Protein AF-A0A961F855-F1 (afdb_monomer_lite)

Radius of gyration: 24.75 Å; chains: 1; bounding box: 67×102×62 Å

Structure (mmCIF, N/CA/C/O backbone):
data_AF-A0A961F855-F1
#
_entry.id   AF-A0A961F855-F1
#
loop_
_atom_site.group_PDB
_atom_site.id
_atom_site.type_symbol
_atom_site.label_atom_id
_atom_site.label_alt_id
_atom_site.label_comp_id
_atom_site.label_asym_id
_atom_site.label_entity_id
_atom_site.label_seq_id
_atom_site.pdbx_PDB_ins_code
_atom_site.Cartn_x
_atom_site.Cartn_y
_atom_site.Cartn_z
_atom_site.occupancy
_atom_site.B_iso_or_equiv
_atom_site.auth_seq_id
_atom_site.auth_comp_id
_atom_site.auth_asym_id
_atom_site.auth_atom_id
_atom_site.pdbx_PDB_model_num
ATOM 1 N N . MET A 1 1 ? 16.555 -65.781 -3.766 1.00 41.75 1 MET A N 1
ATOM 2 C CA . MET A 1 1 ? 15.111 -66.090 -3.822 1.00 41.75 1 MET A CA 1
ATOM 3 C C . MET A 1 1 ? 14.527 -65.857 -2.442 1.00 41.75 1 MET A C 1
ATOM 5 O O . MET A 1 1 ? 14.815 -66.668 -1.583 1.00 41.75 1 MET A O 1
ATOM 9 N N . ILE A 1 2 ? 13.813 -64.745 -2.226 1.00 28.72 2 ILE A N 1
ATOM 10 C CA . ILE A 1 2 ? 12.750 -64.532 -1.221 1.00 28.72 2 ILE A CA 1
ATOM 11 C C . ILE A 1 2 ? 12.181 -63.111 -1.434 1.00 28.72 2 ILE A C 1
ATOM 13 O O . ILE A 1 2 ? 12.909 -62.172 -1.735 1.00 28.72 2 ILE A O 1
ATOM 17 N N . ARG A 1 3 ? 10.850 -63.061 -1.343 1.00 29.19 3 ARG A N 1
ATOM 18 C CA . ARG A 1 3 ? 9.842 -61.993 -1.463 1.00 29.19 3 ARG A CA 1
ATOM 19 C C . ARG A 1 3 ? 10.233 -60.581 -0.985 1.00 29.19 3 ARG A C 1
ATOM 21 O O . ARG A 1 3 ? 10.735 -60.443 0.121 1.00 29.19 3 ARG A O 1
ATOM 28 N N . CYS A 1 4 ? 9.776 -59.559 -1.719 1.00 26.30 4 CYS A N 1
ATOM 29 C CA . CYS A 1 4 ? 9.350 -58.274 -1.146 1.00 26.30 4 CYS A CA 1
ATOM 30 C C . CYS A 1 4 ? 7.989 -57.861 -1.727 1.00 26.30 4 CYS A C 1
ATOM 32 O O . CYS A 1 4 ? 7.725 -58.037 -2.915 1.00 26.30 4 CYS A O 1
ATOM 34 N N . ALA A 1 5 ? 7.115 -57.417 -0.827 1.00 28.09 5 ALA A N 1
ATOM 35 C CA . ALA A 1 5 ? 5.674 -57.296 -0.974 1.00 28.09 5 ALA A CA 1
ATOM 36 C C . ALA A 1 5 ? 5.237 -56.011 -1.692 1.00 28.09 5 ALA A C 1
ATOM 38 O O . ALA A 1 5 ? 5.765 -54.932 -1.439 1.00 28.09 5 ALA A O 1
ATOM 39 N N . LEU A 1 6 ? 4.212 -56.151 -2.534 1.00 27.66 6 LEU A N 1
ATOM 40 C CA . LEU A 1 6 ? 3.411 -55.069 -3.094 1.00 27.66 6 LEU A CA 1
ATOM 41 C C . LEU A 1 6 ? 2.274 -54.781 -2.096 1.00 27.66 6 LEU A C 1
ATOM 43 O O . LEU A 1 6 ? 1.427 -55.648 -1.880 1.00 27.66 6 LEU A O 1
ATOM 47 N N . PHE A 1 7 ? 2.251 -53.603 -1.473 1.00 26.33 7 PHE A N 1
ATOM 48 C CA . PHE A 1 7 ? 1.076 -53.130 -0.735 1.00 26.33 7 PHE A CA 1
ATOM 49 C C . PHE A 1 7 ? 0.255 -52.231 -1.661 1.00 26.33 7 PHE A C 1
ATOM 51 O O . PHE A 1 7 ? 0.581 -51.066 -1.869 1.00 26.33 7 PHE A O 1
ATOM 58 N N . ALA A 1 8 ? -0.801 -52.801 -2.238 1.00 25.70 8 ALA A N 1
ATOM 59 C CA . ALA A 1 8 ? -1.877 -52.048 -2.863 1.00 25.70 8 ALA A CA 1
ATOM 60 C C . ALA A 1 8 ? -2.864 -51.634 -1.764 1.00 25.70 8 ALA A C 1
ATOM 62 O O . ALA A 1 8 ? -3.533 -52.483 -1.177 1.00 25.70 8 ALA A O 1
ATOM 63 N N . VAL A 1 9 ? -2.942 -50.338 -1.471 1.00 27.03 9 VAL A N 1
ATOM 64 C CA . VAL A 1 9 ? -4.035 -49.778 -0.671 1.00 27.03 9 VAL A CA 1
ATOM 65 C C . VAL A 1 9 ? -5.150 -49.402 -1.643 1.00 27.03 9 VAL A C 1
ATOM 67 O O . VAL A 1 9 ? -5.006 -48.476 -2.438 1.00 27.03 9 VAL A O 1
ATOM 70 N N . LEU A 1 10 ? -6.247 -50.162 -1.600 1.00 24.92 10 LEU A N 1
ATOM 71 C CA . LEU A 1 10 ? -7.518 -49.785 -2.211 1.00 24.92 10 LEU A CA 1
ATOM 72 C C . LEU A 1 10 ? -8.045 -48.525 -1.508 1.00 24.92 10 LEU A C 1
ATOM 74 O O . LEU A 1 10 ? -8.441 -48.587 -0.346 1.00 24.92 10 LEU A O 1
ATOM 78 N N . LEU A 1 11 ? -8.096 -47.404 -2.223 1.00 26.31 11 LEU A N 1
ATOM 79 C CA . LEU A 1 11 ? -8.935 -46.264 -1.862 1.00 26.31 11 LEU A CA 1
ATOM 80 C C . LEU A 1 11 ? -10.302 -46.468 -2.517 1.00 26.31 11 LEU A C 1
ATOM 82 O O . LEU A 1 11 ? -10.467 -46.312 -3.724 1.00 26.31 11 LEU A O 1
ATOM 86 N N . THR A 1 12 ? -11.277 -46.877 -1.711 1.00 26.92 12 THR A N 1
ATOM 87 C CA . THR A 1 12 ? -12.684 -46.945 -2.102 1.00 26.92 12 THR A CA 1
ATOM 88 C C . THR A 1 12 ? -13.231 -45.535 -2.303 1.00 26.92 12 THR A C 1
ATOM 90 O O . THR A 1 12 ? -13.269 -44.732 -1.372 1.00 26.92 12 THR A O 1
ATOM 93 N N . THR A 1 13 ? -13.676 -45.253 -3.522 1.00 28.66 13 THR A N 1
ATOM 94 C CA . THR A 1 13 ? -14.420 -44.057 -3.914 1.00 28.66 13 THR A CA 1
ATOM 95 C C . THR A 1 13 ? -15.820 -44.073 -3.299 1.00 28.66 13 THR A C 1
ATOM 97 O O . THR A 1 13 ? -16.656 -44.876 -3.709 1.00 28.66 13 THR A O 1
ATOM 100 N N . ASN A 1 14 ? -16.101 -43.155 -2.376 1.00 25.20 14 ASN A N 1
ATOM 101 C CA . ASN A 1 14 ? -17.466 -42.713 -2.100 1.00 25.20 14 ASN A CA 1
ATOM 102 C C . ASN A 1 14 ? -17.650 -41.340 -2.748 1.00 25.20 14 ASN A C 1
ATOM 104 O O . ASN A 1 14 ? -17.287 -40.313 -2.180 1.00 25.20 14 ASN A O 1
ATOM 108 N N . ALA A 1 15 ? -18.191 -41.344 -3.965 1.00 27.88 15 ALA A N 1
ATOM 109 C CA . ALA A 1 15 ? -18.705 -40.148 -4.612 1.00 27.88 15 ALA A CA 1
ATOM 110 C C . ALA A 1 15 ? -20.048 -39.791 -3.960 1.00 27.88 15 ALA A C 1
ATOM 112 O O . ALA A 1 15 ? -21.102 -40.272 -4.370 1.00 27.88 15 ALA A O 1
ATOM 113 N N . ALA A 1 16 ? -20.002 -38.971 -2.913 1.00 26.39 16 ALA A N 1
ATOM 114 C CA . ALA A 1 16 ? -21.149 -38.175 -2.514 1.00 26.39 16 ALA A CA 1
ATOM 115 C C . ALA A 1 16 ? -21.120 -36.894 -3.355 1.00 26.39 16 ALA A C 1
ATOM 117 O O . ALA A 1 16 ? -20.152 -36.136 -3.302 1.00 26.39 16 ALA A O 1
ATOM 118 N N . PHE A 1 17 ? -22.168 -36.673 -4.147 1.00 30.47 17 PHE A N 1
ATOM 119 C CA . PHE A 1 17 ? -22.459 -35.381 -4.760 1.00 30.47 17 PHE A CA 1
ATOM 120 C C . PHE A 1 17 ? -22.733 -34.367 -3.641 1.00 30.47 17 PHE A C 1
ATOM 122 O O . PHE A 1 17 ? -23.870 -34.185 -3.215 1.00 30.47 17 PHE A O 1
ATOM 129 N N . GLY A 1 18 ? -21.675 -33.748 -3.128 1.00 24.41 18 GLY A N 1
ATOM 130 C CA . GLY A 1 18 ? -21.753 -32.510 -2.372 1.00 24.41 18 GLY A CA 1
ATOM 131 C C . GLY A 1 18 ? -21.565 -31.363 -3.350 1.00 24.41 18 GLY A C 1
ATOM 132 O O . GLY A 1 18 ? -20.562 -31.325 -4.060 1.00 24.41 18 GLY A O 1
ATOM 133 N N . GLN A 1 19 ? -22.527 -30.444 -3.406 1.00 23.92 19 GLN A N 1
ATOM 134 C CA . GLN A 1 19 ? -22.258 -29.101 -3.907 1.00 23.92 19 GLN A CA 1
ATOM 135 C C . GLN A 1 19 ? -21.006 -28.603 -3.186 1.00 23.92 19 GLN A C 1
ATOM 137 O O . GLN A 1 19 ? -20.976 -28.588 -1.955 1.00 23.92 19 GLN A O 1
ATOM 142 N N . THR A 1 20 ? -19.960 -28.264 -3.934 1.00 22.92 20 THR A N 1
ATOM 143 C CA . THR A 1 20 ? -18.805 -27.565 -3.382 1.00 22.92 20 THR A CA 1
ATOM 144 C C . THR A 1 20 ? -19.359 -26.322 -2.682 1.00 22.92 20 THR A C 1
ATOM 146 O O . THR A 1 20 ? -20.044 -25.543 -3.352 1.00 22.92 20 THR A O 1
ATOM 149 N N . PRO A 1 21 ? -19.170 -26.148 -1.360 1.00 25.38 21 PRO A N 1
ATOM 150 C CA . PRO A 1 21 ? -19.587 -24.913 -0.722 1.00 25.38 21 PRO A CA 1
ATOM 151 C C . PRO A 1 21 ? -18.903 -23.766 -1.461 1.00 25.38 21 PRO A C 1
ATOM 153 O O . PRO A 1 21 ? -17.718 -23.872 -1.794 1.00 25.38 21 PRO A O 1
ATOM 156 N N . ALA A 1 22 ? -19.654 -22.705 -1.762 1.00 27.42 22 ALA A N 1
ATOM 157 C CA . ALA A 1 22 ? -19.052 -21.473 -2.248 1.00 27.42 22 ALA A CA 1
ATOM 158 C C . ALA A 1 22 ? -17.901 -21.105 -1.292 1.00 27.42 22 ALA A C 1
ATOM 160 O O . ALA A 1 22 ? -18.071 -21.267 -0.076 1.00 27.42 22 ALA A O 1
ATOM 161 N N . PRO A 1 23 ? -16.728 -20.692 -1.804 1.00 38.50 23 PRO A N 1
ATOM 162 C CA . PRO A 1 23 ? -15.640 -20.272 -0.935 1.00 38.50 23 PRO A CA 1
ATOM 163 C C . PRO A 1 23 ? -16.178 -19.213 0.030 1.00 38.50 23 PRO A C 1
ATOM 165 O O . PRO A 1 23 ? -16.888 -18.295 -0.383 1.00 38.50 23 PRO A O 1
ATOM 168 N N . ALA A 1 24 ? -15.917 -19.389 1.327 1.00 48.78 24 ALA A N 1
ATOM 169 C CA . ALA A 1 24 ? -16.345 -18.424 2.328 1.00 48.78 24 ALA A CA 1
ATOM 170 C C . ALA A 1 24 ? -15.768 -17.052 1.954 1.00 48.78 24 ALA A C 1
ATOM 172 O O . ALA A 1 24 ? -14.560 -16.939 1.731 1.00 48.78 24 ALA A O 1
ATOM 173 N N . ALA A 1 25 ? -16.628 -16.035 1.857 1.00 59.62 25 ALA A N 1
ATOM 174 C CA . ALA A 1 25 ? -16.197 -14.673 1.577 1.00 59.62 25 ALA A CA 1
ATOM 175 C C . ALA A 1 25 ? -15.115 -14.260 2.588 1.00 59.62 25 ALA A C 1
ATOM 177 O O . ALA A 1 25 ? -15.239 -14.513 3.788 1.00 59.62 25 ALA A O 1
ATOM 178 N N . SER A 1 26 ? -14.043 -13.641 2.099 1.00 81.69 26 SER A N 1
ATOM 179 C CA . SER A 1 26 ? -12.963 -13.104 2.924 1.00 81.69 26 SER A CA 1
ATOM 180 C C . SER A 1 26 ? -12.736 -11.634 2.587 1.00 81.69 26 SER A C 1
ATOM 182 O O . SER A 1 26 ? -13.127 -11.166 1.522 1.00 81.69 26 SER A O 1
ATOM 184 N N . LEU A 1 27 ? -12.051 -10.907 3.470 1.00 88.81 27 LEU A N 1
ATOM 185 C CA . LEU A 1 27 ? -11.710 -9.491 3.271 1.00 88.81 27 LEU A CA 1
ATOM 186 C C . LEU A 1 27 ? -10.899 -9.217 1.992 1.00 88.81 27 LEU A C 1
ATOM 188 O O . LEU A 1 27 ? -10.848 -8.081 1.524 1.00 88.81 27 LEU A O 1
ATOM 192 N N . LEU A 1 28 ? -10.216 -10.240 1.469 1.00 91.56 28 LEU A N 1
ATOM 193 C CA . LEU A 1 28 ? -9.307 -10.139 0.327 1.00 91.56 28 LEU A CA 1
ATOM 194 C C . LEU A 1 28 ? -9.794 -10.903 -0.909 1.00 91.56 28 LEU A C 1
ATOM 196 O O . LEU A 1 28 ? -9.206 -10.742 -1.978 1.00 91.56 28 LEU A O 1
ATOM 200 N N . SER A 1 29 ? -10.843 -11.717 -0.781 1.00 87.31 29 SER A N 1
ATOM 201 C CA . SER A 1 29 ? -11.460 -12.404 -1.919 1.00 87.31 29 SER A CA 1
ATOM 202 C C . SER A 1 29 ? -12.188 -11.375 -2.775 1.00 87.31 29 SER A C 1
ATOM 204 O O . SER A 1 29 ? -12.927 -10.569 -2.229 1.00 87.31 29 SER A O 1
ATOM 206 N N . ASP A 1 30 ? -11.944 -11.368 -4.085 1.00 88.69 30 ASP A N 1
ATOM 207 C CA . ASP A 1 30 ? -12.568 -10.442 -5.047 1.00 88.69 30 ASP A CA 1
ATOM 208 C C . ASP A 1 30 ? -12.388 -8.935 -4.750 1.00 88.69 30 ASP A C 1
ATOM 210 O O . ASP A 1 30 ? -13.028 -8.090 -5.370 1.00 88.69 30 ASP A O 1
ATOM 214 N N . LEU A 1 31 ? -11.447 -8.570 -3.866 1.00 94.94 31 LEU A N 1
ATOM 215 C CA . LEU A 1 31 ? -11.139 -7.170 -3.548 1.00 94.94 31 LEU A CA 1
ATOM 216 C C . LEU A 1 31 ? -10.593 -6.401 -4.764 1.00 94.94 31 LEU A C 1
ATOM 218 O O . LEU A 1 31 ? -10.772 -5.189 -4.877 1.00 94.94 31 LEU A O 1
ATOM 222 N N . PHE A 1 32 ? -9.873 -7.088 -5.651 1.00 95.62 32 PHE A N 1
ATOM 223 C CA . PHE A 1 32 ? -9.260 -6.489 -6.832 1.00 95.62 32 PHE A CA 1
ATOM 224 C C . PHE A 1 32 ? -10.095 -6.809 -8.078 1.00 95.62 32 PHE A C 1
ATOM 226 O O . PHE A 1 32 ? -10.488 -7.965 -8.252 1.00 95.62 32 PHE A O 1
ATOM 233 N N . PRO A 1 33 ? -10.309 -5.840 -8.992 1.00 93.69 33 PRO A N 1
ATOM 234 C CA . PRO A 1 33 ? -10.989 -6.096 -10.257 1.00 93.69 33 PRO A CA 1
ATOM 235 C C . PRO A 1 33 ? -10.331 -7.242 -11.024 1.00 93.69 33 PRO A C 1
ATOM 237 O O . PRO A 1 33 ? -9.106 -7.372 -11.003 1.00 93.69 33 PRO A O 1
ATOM 240 N N . ALA A 1 34 ? -11.102 -8.037 -11.764 1.00 92.69 34 ALA A N 1
ATOM 241 C CA . ALA A 1 34 ? -10.533 -9.088 -12.604 1.00 92.69 34 ALA A CA 1
ATOM 242 C C . ALA A 1 34 ? -9.504 -8.507 -13.596 1.00 92.69 34 ALA A C 1
ATOM 244 O O . ALA A 1 34 ? -9.749 -7.493 -14.245 1.00 92.69 34 ALA A O 1
ATOM 245 N N . SER A 1 35 ? -8.342 -9.154 -13.712 1.00 92.38 35 SER A N 1
ATOM 246 C CA . SER A 1 35 ? -7.233 -8.635 -14.524 1.00 92.38 35 SER A CA 1
ATOM 247 C C . SER A 1 35 ? -7.492 -8.648 -16.029 1.00 92.38 35 SER A C 1
ATOM 249 O O . SER A 1 35 ? -7.147 -7.706 -16.736 1.00 92.38 35 SER A O 1
ATOM 251 N N . GLY A 1 36 ? -8.060 -9.740 -16.541 1.00 93.06 36 GLY A N 1
ATOM 252 C CA . GLY A 1 36 ? -8.145 -9.982 -17.981 1.00 93.06 36 GLY A CA 1
ATOM 253 C C . GLY A 1 36 ? -6.795 -10.226 -18.677 1.00 93.06 36 GLY A C 1
ATOM 254 O O . GLY A 1 36 ? -6.815 -10.678 -19.821 1.00 93.06 36 GLY A O 1
ATOM 255 N N . ALA A 1 37 ? -5.647 -9.991 -18.021 1.00 95.44 37 ALA A N 1
ATOM 256 C CA . ALA A 1 37 ? -4.333 -10.279 -18.587 1.00 95.44 37 ALA A CA 1
ATOM 257 C C . ALA A 1 37 ? -4.188 -11.777 -18.907 1.00 95.44 37 ALA A C 1
ATOM 259 O O . ALA A 1 37 ? -4.653 -12.628 -18.133 1.00 95.44 37 ALA A O 1
ATOM 260 N N . PRO A 1 38 ? -3.553 -12.128 -20.040 1.00 93.88 38 PRO A N 1
ATOM 261 C CA . PRO A 1 38 ? -3.366 -13.519 -20.412 1.00 93.88 38 PRO A CA 1
ATOM 262 C C . PRO A 1 38 ? -2.452 -14.222 -19.407 1.00 93.88 38 PRO A C 1
ATOM 264 O O . PRO A 1 38 ? -1.460 -13.662 -18.938 1.00 93.88 38 PRO A O 1
ATOM 267 N N . SER A 1 39 ? -2.752 -15.488 -19.123 1.00 92.56 39 SER A N 1
ATOM 268 C CA . SER A 1 39 ? -1.748 -16.357 -18.518 1.00 92.56 39 SER A CA 1
ATOM 269 C C . SER A 1 39 ? -0.650 -16.639 -19.544 1.00 92.56 39 SER A C 1
ATOM 271 O O . SER A 1 39 ? -0.931 -16.918 -20.710 1.00 92.56 39 SER A O 1
ATOM 273 N N . LEU A 1 40 ? 0.596 -16.585 -19.091 1.00 92.06 40 LEU A N 1
ATOM 274 C CA . LEU A 1 40 ? 1.805 -16.908 -19.847 1.00 92.06 40 LEU A CA 1
ATOM 275 C C . LEU A 1 40 ? 2.391 -18.266 -19.421 1.00 92.06 40 LEU A C 1
ATOM 277 O O . LEU A 1 40 ? 3.498 -18.628 -19.826 1.00 92.06 40 LEU A O 1
ATOM 281 N N . LEU A 1 41 ? 1.637 -19.039 -18.629 1.00 88.88 41 LEU A N 1
ATOM 282 C CA . LEU A 1 41 ? 1.959 -20.411 -18.248 1.00 88.88 41 LEU A CA 1
ATOM 283 C C . LEU A 1 41 ? 1.888 -21.303 -19.488 1.00 88.88 41 LEU A C 1
ATOM 285 O O . LEU A 1 41 ? 0.828 -21.759 -19.910 1.00 88.88 41 LEU A O 1
ATOM 289 N N . THR A 1 42 ? 3.046 -21.539 -20.091 1.00 85.12 42 THR A N 1
ATOM 290 C CA . THR A 1 42 ? 3.198 -22.412 -21.267 1.00 85.12 42 THR A CA 1
ATOM 291 C C . THR A 1 42 ? 3.863 -23.742 -20.916 1.00 85.12 42 THR A C 1
ATOM 293 O O . THR A 1 42 ? 3.934 -24.641 -21.757 1.00 85.12 42 THR A O 1
ATOM 296 N N . LYS A 1 43 ? 4.355 -23.870 -19.679 1.00 88.94 43 LYS A N 1
ATOM 297 C CA . LYS A 1 43 ? 5.117 -25.003 -19.151 1.00 88.94 43 LYS A CA 1
ATOM 298 C C . LYS A 1 43 ? 4.560 -25.437 -17.801 1.00 88.94 43 LYS A C 1
ATOM 300 O O . LYS A 1 43 ? 3.798 -24.712 -17.169 1.00 88.94 43 LYS A O 1
ATOM 305 N N . ALA A 1 44 ? 4.915 -26.649 -17.379 1.00 91.06 44 ALA A N 1
ATOM 306 C CA . ALA A 1 44 ? 4.530 -27.141 -16.065 1.00 91.06 44 ALA A CA 1
ATOM 307 C C . ALA A 1 44 ? 5.255 -26.347 -14.967 1.00 91.06 44 ALA A C 1
ATOM 309 O O . ALA A 1 44 ? 6.485 -26.220 -14.988 1.00 91.06 44 ALA A O 1
ATOM 310 N N . SER A 1 45 ? 4.492 -25.838 -14.002 1.00 94.38 45 SER A N 1
ATOM 311 C CA . SER A 1 45 ? 5.024 -25.101 -12.860 1.00 94.38 45 SER A CA 1
ATOM 312 C C . SER A 1 45 ? 4.060 -25.048 -11.684 1.00 94.38 45 SER A C 1
ATOM 314 O O . SER A 1 45 ? 2.839 -25.167 -11.824 1.00 94.38 45 SER A O 1
ATOM 316 N N . GLU A 1 46 ? 4.620 -24.790 -10.510 1.00 94.62 46 GLU A N 1
ATOM 317 C CA . GLU A 1 46 ? 3.888 -24.660 -9.255 1.00 94.62 46 GLU A CA 1
ATOM 318 C C . GLU A 1 46 ? 4.081 -23.261 -8.674 1.00 94.62 46 GLU A C 1
ATOM 320 O O . GLU A 1 46 ? 5.194 -22.736 -8.657 1.00 94.62 46 GLU A O 1
ATOM 325 N N . PHE A 1 47 ? 2.990 -22.674 -8.184 1.00 96.56 47 PHE A N 1
ATOM 326 C CA . PHE A 1 47 ? 3.035 -21.488 -7.342 1.00 96.56 47 PHE A CA 1
ATOM 327 C C . PHE A 1 47 ? 2.917 -21.945 -5.891 1.00 96.56 47 PHE A C 1
ATOM 329 O O . PHE A 1 47 ? 1.950 -22.610 -5.529 1.00 96.56 47 PHE A O 1
ATOM 336 N N . VAL A 1 48 ? 3.926 -21.632 -5.085 1.00 96.31 48 VAL A N 1
ATOM 337 C CA . VAL A 1 48 ? 4.052 -22.100 -3.705 1.00 96.31 48 VAL A CA 1
ATOM 338 C C . VAL A 1 48 ? 4.126 -20.904 -2.771 1.00 96.31 48 VAL A C 1
ATOM 340 O O . VAL A 1 48 ? 5.007 -20.052 -2.912 1.00 96.31 48 VAL A O 1
ATOM 343 N N . VAL A 1 49 ? 3.248 -20.887 -1.772 1.00 97.06 49 VAL A N 1
ATOM 344 C CA . VAL A 1 49 ? 3.281 -19.939 -0.657 1.00 97.06 49 VAL A CA 1
ATOM 345 C C . VAL A 1 49 ? 3.803 -20.651 0.593 1.00 97.06 49 VAL A C 1
ATOM 347 O O . VAL A 1 49 ? 3.389 -21.760 0.922 1.00 97.06 49 VAL A O 1
ATOM 350 N N . SER A 1 50 ? 4.744 -20.033 1.309 1.00 95.56 50 SER A N 1
ATOM 351 C CA . SER A 1 50 ? 5.269 -20.572 2.570 1.00 95.56 50 SER A CA 1
ATOM 352 C C . SER A 1 50 ? 5.434 -19.482 3.619 1.00 95.56 50 SER A C 1
ATOM 354 O O . SER A 1 50 ? 6.243 -18.573 3.462 1.00 95.56 50 SER A O 1
ATOM 356 N N . THR A 1 51 ? 4.753 -19.639 4.752 1.00 94.81 51 THR A N 1
ATOM 357 C CA . THR A 1 51 ? 4.847 -18.763 5.937 1.00 94.81 51 THR A CA 1
ATOM 358 C C . THR A 1 51 ? 5.866 -19.254 6.970 1.00 94.81 51 THR A C 1
ATOM 360 O O . THR A 1 51 ? 5.998 -18.692 8.056 1.00 94.81 51 THR A O 1
ATOM 363 N N . GLN A 1 52 ? 6.615 -20.313 6.653 1.00 93.31 52 GLN A N 1
ATOM 364 C CA . GLN A 1 52 ? 7.694 -20.817 7.500 1.00 93.31 52 GLN A CA 1
ATOM 365 C C . GLN A 1 52 ? 9.018 -20.162 7.117 1.00 93.31 52 GLN A C 1
ATOM 367 O O . GLN A 1 52 ? 9.481 -20.337 5.990 1.00 93.31 52 GLN A O 1
ATOM 372 N N . PHE A 1 53 ? 9.646 -19.459 8.063 1.00 90.81 53 PHE A N 1
ATOM 373 C CA . PHE A 1 53 ? 10.961 -18.853 7.857 1.00 90.81 53 PHE A CA 1
ATOM 374 C C . PHE A 1 53 ? 12.044 -19.925 7.688 1.00 90.81 53 PHE A C 1
ATOM 376 O O . PHE A 1 53 ? 12.139 -20.850 8.498 1.00 90.81 53 PHE A O 1
ATOM 383 N N . ARG A 1 54 ? 12.894 -19.785 6.664 1.00 83.56 54 ARG A N 1
ATOM 384 C CA . ARG A 1 54 ? 13.968 -20.740 6.357 1.00 83.56 54 ARG A CA 1
ATOM 385 C C . ARG A 1 54 ? 15.333 -20.050 6.455 1.00 83.56 54 ARG A C 1
ATOM 387 O O . ARG A 1 54 ? 15.806 -19.491 5.464 1.00 83.56 54 ARG A O 1
ATOM 394 N N . PRO A 1 55 ? 15.992 -20.076 7.629 1.00 69.06 55 PRO A N 1
ATOM 395 C CA . PRO A 1 55 ? 17.310 -19.472 7.779 1.00 69.06 55 PRO A CA 1
ATOM 396 C C . PRO A 1 55 ? 18.335 -20.164 6.870 1.00 69.06 55 PRO A C 1
ATOM 398 O O . PRO A 1 55 ? 18.396 -21.390 6.805 1.00 69.06 55 PRO A O 1
ATOM 401 N N . GLY A 1 56 ? 19.180 -19.381 6.195 1.00 54.38 56 GLY A N 1
ATOM 402 C CA . GLY A 1 56 ? 20.330 -19.911 5.454 1.00 54.38 56 GLY A CA 1
ATOM 403 C C . GLY A 1 56 ? 20.053 -20.396 4.025 1.00 54.38 56 GLY A C 1
ATOM 404 O O . GLY A 1 56 ? 20.911 -21.074 3.457 1.00 54.38 56 GLY A O 1
ATOM 405 N N . ALA A 1 57 ? 18.919 -20.035 3.410 1.00 54.91 57 ALA A N 1
ATOM 406 C CA . ALA A 1 57 ? 18.737 -20.144 1.959 1.00 54.91 57 ALA A CA 1
ATOM 407 C C . ALA A 1 57 ? 19.721 -19.180 1.252 1.00 54.91 57 ALA A C 1
ATOM 409 O O . ALA A 1 57 ? 19.506 -17.974 1.169 1.00 54.91 57 ALA A O 1
ATOM 410 N N . ARG A 1 58 ? 20.881 -19.712 0.842 1.00 54.78 58 ARG A N 1
ATOM 411 C CA . ARG A 1 58 ? 22.146 -19.004 0.537 1.00 54.78 58 ARG A CA 1
ATOM 412 C C . ARG A 1 58 ? 22.144 -18.103 -0.717 1.00 54.78 58 ARG A C 1
ATOM 414 O O . ARG A 1 58 ? 22.976 -18.311 -1.599 1.00 54.78 58 ARG A O 1
ATOM 421 N N . ARG A 1 59 ? 21.246 -17.121 -0.840 1.00 64.69 59 ARG A N 1
ATOM 422 C CA . ARG A 1 59 ? 21.256 -16.179 -1.986 1.00 64.69 59 ARG A CA 1
ATOM 423 C C . ARG A 1 59 ? 21.228 -14.697 -1.619 1.00 64.69 59 ARG A C 1
ATOM 425 O O . ARG A 1 59 ? 21.784 -13.908 -2.375 1.00 64.69 59 ARG A O 1
ATOM 432 N N . SER A 1 60 ? 20.681 -14.332 -0.463 1.00 75.75 60 SER A N 1
ATOM 433 C CA . SER A 1 60 ? 20.565 -12.931 -0.032 1.00 75.75 60 SER A CA 1
ATOM 434 C C . SER A 1 60 ? 21.480 -12.670 1.167 1.00 75.75 60 SER A C 1
ATOM 436 O O . SER A 1 60 ? 21.559 -13.498 2.076 1.00 75.75 60 SER A O 1
ATOM 438 N N . GLN A 1 61 ? 22.191 -11.541 1.159 1.00 78.56 61 GLN A N 1
ATOM 439 C CA . GLN A 1 61 ? 23.022 -11.079 2.273 1.00 78.56 61 GLN A CA 1
ATOM 440 C C . GLN A 1 61 ? 22.573 -9.677 2.676 1.00 78.56 61 GLN A C 1
ATOM 442 O O . GLN A 1 61 ? 22.460 -8.788 1.832 1.00 78.56 61 GLN A O 1
ATOM 447 N N . TRP A 1 62 ? 22.316 -9.496 3.967 1.00 83.25 62 TRP A N 1
ATOM 448 C CA . TRP A 1 62 ? 21.897 -8.225 4.552 1.00 83.25 62 TRP A CA 1
ATOM 449 C C . TRP A 1 62 ? 23.075 -7.568 5.269 1.00 83.25 62 TRP A C 1
ATOM 451 O O . TRP A 1 62 ? 24.056 -8.240 5.586 1.00 83.25 62 TRP A O 1
ATOM 461 N N . ALA A 1 63 ? 22.993 -6.259 5.510 1.00 76.81 63 ALA A N 1
ATOM 462 C CA . ALA A 1 63 ? 24.031 -5.567 6.263 1.00 76.81 63 ALA A CA 1
ATOM 463 C C . ALA A 1 63 ? 24.146 -6.105 7.697 1.00 76.81 63 ALA A C 1
ATOM 465 O O . ALA A 1 63 ? 23.174 -6.603 8.274 1.00 76.81 63 ALA A O 1
ATOM 466 N N . ASP A 1 64 ? 25.333 -5.956 8.282 1.00 79.81 64 ASP A N 1
ATOM 467 C CA . ASP A 1 64 ? 25.595 -6.351 9.663 1.00 79.81 64 ASP A CA 1
ATOM 468 C C . ASP A 1 64 ? 24.565 -5.737 10.626 1.00 79.81 64 ASP A C 1
ATOM 470 O O . ASP A 1 64 ? 24.250 -4.547 10.569 1.00 79.81 64 ASP A O 1
ATOM 474 N N . GLY A 1 65 ? 24.029 -6.567 11.524 1.00 80.19 65 GLY A N 1
ATOM 475 C CA . GLY A 1 65 ? 23.013 -6.162 12.500 1.00 80.19 65 GLY A CA 1
ATOM 476 C C . GLY A 1 65 ? 21.570 -6.157 11.982 1.00 80.19 65 GLY A C 1
ATOM 477 O O . GLY A 1 65 ? 20.660 -5.902 12.769 1.00 80.19 65 GLY A O 1
ATOM 478 N N . VAL A 1 66 ? 21.332 -6.477 10.705 1.00 86.06 66 VAL A N 1
ATOM 479 C CA . VAL A 1 66 ? 19.983 -6.623 10.140 1.00 86.06 66 VAL A CA 1
ATOM 480 C C . VAL A 1 66 ? 19.549 -8.091 10.169 1.00 86.06 66 VAL A C 1
ATOM 482 O O . VAL A 1 66 ? 20.160 -8.949 9.535 1.00 86.06 66 VAL A O 1
ATOM 485 N N . ASP A 1 67 ? 18.469 -8.387 10.898 1.00 88.06 67 ASP A N 1
ATOM 486 C CA . ASP A 1 67 ? 17.902 -9.736 11.006 1.00 88.06 67 ASP A CA 1
ATOM 487 C C . ASP A 1 67 ? 16.629 -9.873 10.163 1.00 88.06 67 ASP A C 1
ATOM 489 O O . ASP A 1 67 ? 15.596 -9.273 10.463 1.00 88.06 67 ASP A O 1
ATOM 493 N N . GLU A 1 68 ? 16.679 -10.714 9.130 1.00 91.12 68 GLU A N 1
ATOM 494 C CA . GLU A 1 68 ? 15.534 -11.002 8.258 1.00 91.12 68 GLU A CA 1
ATOM 495 C C . GLU A 1 68 ? 14.329 -11.578 9.021 1.00 91.12 68 GLU A C 1
ATOM 497 O O . GLU A 1 68 ? 13.182 -11.326 8.652 1.00 91.12 68 GLU A O 1
ATOM 502 N N . ARG A 1 69 ? 14.552 -12.286 10.138 1.00 91.19 69 ARG A N 1
ATOM 503 C CA . ARG A 1 69 ? 13.460 -12.815 10.981 1.00 91.19 69 ARG A CA 1
ATOM 504 C C . ARG A 1 69 ? 12.549 -11.713 11.507 1.00 91.19 69 ARG A C 1
ATOM 506 O O . ARG A 1 69 ? 11.372 -11.956 11.785 1.00 91.19 69 ARG A O 1
ATOM 513 N N . ALA A 1 70 ? 13.086 -10.504 11.666 1.00 91.19 70 ALA A N 1
ATOM 514 C CA . ALA A 1 70 ? 12.311 -9.368 12.128 1.00 91.19 70 ALA A CA 1
ATOM 515 C C . ALA A 1 70 ? 11.236 -8.976 11.105 1.00 91.19 70 ALA A C 1
ATOM 517 O O . ALA A 1 70 ? 10.121 -8.658 11.523 1.00 91.19 70 ALA A O 1
ATOM 518 N N . VAL A 1 71 ? 11.531 -9.064 9.802 1.00 94.31 71 VAL A N 1
ATOM 519 C CA . VAL A 1 71 ? 10.627 -8.633 8.724 1.00 94.31 71 VAL A CA 1
ATOM 520 C C . VAL A 1 71 ? 9.826 -9.767 8.094 1.00 94.31 71 VAL A C 1
ATOM 522 O O . VAL A 1 71 ? 8.741 -9.505 7.591 1.00 94.31 71 VAL A O 1
ATOM 525 N N . PHE A 1 72 ? 10.323 -11.004 8.105 1.00 95.94 72 PHE A N 1
ATOM 526 C CA . PHE A 1 72 ? 9.734 -12.097 7.331 1.00 95.94 72 PHE A CA 1
ATOM 527 C C . PHE A 1 72 ? 8.238 -12.313 7.617 1.00 95.94 72 PHE A C 1
ATOM 529 O O . PHE A 1 72 ? 7.822 -12.396 8.778 1.00 95.94 72 PHE A O 1
ATOM 536 N N . HIS A 1 73 ? 7.455 -12.457 6.544 1.00 97.19 73 HIS A N 1
ATOM 537 C CA . HIS A 1 73 ? 6.062 -12.891 6.595 1.00 97.19 73 HIS A CA 1
ATOM 538 C C . HIS A 1 73 ? 5.802 -14.113 5.702 1.00 97.19 73 HIS A C 1
ATOM 540 O O . HIS A 1 73 ? 5.291 -15.117 6.200 1.00 97.19 73 HIS A O 1
ATOM 546 N N . ALA A 1 74 ? 6.164 -14.053 4.415 1.00 97.50 74 ALA A N 1
ATOM 547 C CA . ALA A 1 74 ? 5.926 -15.151 3.479 1.00 97.50 74 ALA A CA 1
ATOM 548 C C . ALA A 1 74 ? 6.969 -15.222 2.354 1.00 97.50 74 ALA A C 1
ATOM 550 O O . ALA A 1 74 ? 7.477 -14.200 1.890 1.00 97.50 74 ALA A O 1
ATOM 551 N N . TYR A 1 75 ? 7.239 -16.442 1.889 1.00 96.69 75 TYR A N 1
ATOM 552 C CA . TYR A 1 75 ? 7.858 -16.724 0.595 1.00 96.69 75 TYR A CA 1
ATOM 553 C C . TYR A 1 75 ? 6.763 -16.978 -0.435 1.00 96.69 75 TYR A C 1
ATOM 555 O O . TYR A 1 75 ? 5.861 -17.774 -0.171 1.00 96.69 75 TYR A O 1
ATOM 563 N N . LEU A 1 76 ? 6.886 -16.364 -1.608 1.00 97.75 76 LEU A N 1
ATOM 564 C CA . LEU A 1 76 ? 6.115 -16.698 -2.801 1.00 97.75 76 LEU A CA 1
ATOM 565 C C . LEU A 1 76 ? 7.092 -17.240 -3.835 1.00 97.75 76 LEU A C 1
ATOM 567 O O . LEU A 1 76 ? 8.103 -16.599 -4.122 1.00 97.75 76 LEU A O 1
ATOM 571 N N . THR A 1 77 ? 6.841 -18.422 -4.375 1.00 96.06 77 THR A N 1
ATOM 572 C CA . THR A 1 77 ? 7.777 -19.069 -5.295 1.00 96.06 77 THR A CA 1
ATOM 573 C C . THR A 1 77 ? 7.045 -19.600 -6.508 1.00 96.06 77 THR A C 1
ATOM 575 O O . THR A 1 77 ? 6.073 -20.332 -6.367 1.00 96.06 77 THR A O 1
ATOM 578 N N . HIS A 1 78 ? 7.565 -19.297 -7.690 1.00 96.12 78 HIS A N 1
ATOM 579 C CA . HIS A 1 78 ? 7.263 -20.049 -8.898 1.00 96.12 78 HIS A CA 1
ATOM 580 C C . HIS A 1 78 ? 8.358 -21.092 -9.100 1.00 96.12 78 HIS A C 1
ATOM 582 O O . HIS A 1 78 ? 9.535 -20.746 -9.247 1.00 96.12 78 HIS A O 1
ATOM 588 N N . GLN A 1 79 ? 7.976 -22.364 -9.092 1.00 93.12 79 GLN A N 1
ATOM 589 C CA . GLN A 1 79 ? 8.880 -23.492 -9.267 1.00 93.12 79 GLN A CA 1
ATOM 590 C C . GLN A 1 79 ? 8.623 -24.150 -10.614 1.00 93.12 79 GLN A C 1
ATOM 592 O O . GLN A 1 79 ? 7.524 -24.631 -10.885 1.00 93.12 79 GLN A O 1
ATOM 597 N N . SER A 1 80 ? 9.657 -24.201 -11.448 1.00 90.19 80 SER A N 1
ATOM 598 C CA . SER A 1 80 ? 9.620 -24.938 -12.705 1.00 90.19 80 SER A CA 1
ATOM 599 C C . SER A 1 80 ? 10.991 -25.477 -13.093 1.00 90.19 80 SER A C 1
ATOM 601 O O . SER A 1 80 ? 12.025 -24.869 -12.812 1.00 90.19 80 SER A O 1
ATOM 603 N N . MET A 1 81 ? 10.969 -26.621 -13.778 1.00 85.88 81 MET A N 1
ATOM 604 C CA . MET A 1 81 ? 12.127 -27.221 -14.444 1.00 85.88 81 MET A CA 1
ATOM 605 C C . MET A 1 81 ? 12.231 -26.811 -15.922 1.00 85.88 81 MET A C 1
ATOM 607 O O . MET A 1 81 ? 13.267 -27.034 -16.543 1.00 85.88 81 MET A O 1
ATOM 611 N N . GLU A 1 82 ? 11.164 -26.243 -16.489 1.00 82.06 82 GLU A N 1
ATOM 612 C CA . GLU A 1 82 ? 11.028 -25.955 -17.924 1.00 82.06 82 GLU A CA 1
ATOM 613 C C . GLU A 1 82 ? 10.824 -24.464 -18.231 1.00 82.06 82 GLU A C 1
ATOM 615 O O . GLU A 1 82 ? 10.983 -24.047 -19.378 1.00 82.06 82 GLU A O 1
ATOM 620 N N . GLU A 1 83 ? 10.502 -23.654 -17.222 1.00 82.75 83 GLU A N 1
ATOM 621 C CA . GLU A 1 83 ? 10.462 -22.193 -17.291 1.00 82.75 83 GLU A CA 1
ATOM 622 C C . GLU A 1 83 ? 11.229 -21.546 -16.122 1.00 82.75 83 GLU A C 1
ATOM 624 O O . GLU A 1 83 ? 11.776 -22.218 -15.241 1.00 82.75 83 GLU A O 1
ATOM 629 N N . ARG A 1 84 ? 11.338 -20.213 -16.139 1.00 86.12 84 ARG A N 1
ATOM 630 C CA . ARG A 1 84 ? 12.106 -19.462 -15.138 1.00 86.12 84 ARG A CA 1
ATOM 631 C C . ARG A 1 84 ? 11.454 -19.543 -13.764 1.00 86.12 84 ARG A C 1
ATOM 633 O O . ARG A 1 84 ? 10.365 -19.024 -13.553 1.00 86.12 84 ARG A O 1
ATOM 640 N N . SER A 1 85 ? 12.201 -20.080 -12.806 1.00 93.44 85 SER A N 1
ATOM 641 C CA . SER A 1 85 ? 11.836 -20.002 -11.394 1.00 93.44 85 SER A CA 1
ATOM 642 C C . SER A 1 85 ? 12.154 -18.628 -10.797 1.00 93.44 85 SER A C 1
ATOM 644 O O . SER A 1 85 ? 13.138 -17.970 -11.164 1.00 93.44 85 SER A O 1
ATOM 646 N N . TRP A 1 86 ? 11.348 -18.218 -9.825 1.00 95.62 86 TRP A N 1
ATOM 647 C CA . TRP A 1 86 ? 11.570 -17.008 -9.040 1.00 95.62 86 TRP A CA 1
ATOM 648 C C . TRP A 1 86 ? 11.077 -17.185 -7.606 1.00 95.62 86 TRP A C 1
ATOM 650 O O . TRP A 1 86 ? 10.210 -18.010 -7.328 1.00 95.62 86 TRP A O 1
ATOM 660 N N . GLU A 1 87 ? 11.644 -16.398 -6.698 1.00 96.31 87 GLU A N 1
ATOM 661 C CA . GLU A 1 87 ? 11.242 -16.294 -5.299 1.00 96.31 87 GLU A CA 1
ATOM 662 C C . GLU A 1 87 ? 11.068 -14.813 -4.950 1.00 96.31 87 GLU A C 1
ATOM 664 O O . GLU A 1 87 ? 11.974 -14.006 -5.156 1.00 96.31 87 GLU A O 1
ATOM 669 N N . LEU A 1 88 ? 9.906 -14.467 -4.406 1.00 97.19 88 LEU A N 1
ATOM 670 C CA . LEU A 1 88 ? 9.637 -13.185 -3.769 1.00 97.19 88 LEU A CA 1
ATOM 671 C C . LEU A 1 88 ? 9.528 -13.404 -2.264 1.00 97.19 88 LEU A C 1
ATOM 673 O O . LEU A 1 88 ? 8.953 -14.402 -1.817 1.00 97.19 88 LEU A O 1
ATOM 677 N N . ARG A 1 89 ? 10.020 -12.451 -1.472 1.00 96.81 89 ARG A N 1
ATOM 678 C CA . ARG A 1 89 ? 9.784 -12.443 -0.024 1.00 96.81 89 ARG A CA 1
ATOM 679 C C . ARG A 1 89 ? 8.984 -11.220 0.375 1.00 96.81 89 ARG A C 1
ATOM 681 O O . ARG A 1 89 ? 9.399 -10.082 0.139 1.00 96.81 89 ARG A O 1
ATOM 688 N N . VAL A 1 90 ? 7.841 -11.487 0.993 1.00 98.25 90 VAL A N 1
ATOM 689 C CA . VAL A 1 90 ? 6.905 -10.489 1.501 1.00 98.25 90 VAL A CA 1
ATOM 690 C C . VAL A 1 90 ? 7.211 -10.251 2.976 1.00 98.25 90 VAL A C 1
ATOM 692 O O . VAL A 1 90 ? 7.357 -11.197 3.758 1.00 98.25 90 VAL A O 1
ATOM 695 N N . GLY A 1 91 ? 7.340 -8.980 3.347 1.00 97.69 91 GLY A N 1
ATOM 696 C CA . GLY A 1 91 ? 7.579 -8.543 4.715 1.00 97.69 91 GLY A CA 1
ATOM 697 C C . GLY A 1 91 ? 6.289 -8.385 5.516 1.00 97.69 91 GLY A C 1
ATOM 698 O O . GLY A 1 91 ? 5.193 -8.366 4.964 1.00 97.69 91 GLY A O 1
ATOM 699 N N . LYS A 1 92 ? 6.408 -8.212 6.834 1.00 96.62 92 LYS A N 1
ATOM 700 C CA . LYS A 1 92 ? 5.272 -7.967 7.740 1.00 96.62 92 LYS A CA 1
ATOM 701 C C . LYS A 1 92 ? 4.478 -6.703 7.407 1.00 96.62 92 LYS A C 1
ATOM 703 O O . LYS A 1 92 ? 3.311 -6.653 7.759 1.00 96.62 92 LYS A O 1
ATOM 708 N N . GLY A 1 93 ? 5.072 -5.725 6.722 1.00 96.62 93 GLY A N 1
ATOM 709 C CA . GLY A 1 93 ? 4.361 -4.555 6.193 1.00 96.62 93 GLY A CA 1
ATOM 710 C C . GLY A 1 93 ? 3.712 -4.785 4.821 1.00 96.62 93 GLY A C 1
ATOM 711 O O . GLY A 1 93 ? 3.121 -3.871 4.265 1.00 96.62 93 GLY A O 1
ATOM 712 N N . GLY A 1 94 ? 3.815 -5.987 4.247 1.00 96.88 94 GLY A N 1
ATOM 713 C CA . GLY A 1 94 ? 3.309 -6.312 2.910 1.00 96.88 94 GLY A CA 1
ATOM 714 C C . GLY A 1 94 ? 4.213 -5.860 1.756 1.00 96.88 94 GLY A C 1
ATOM 715 O O . GLY A 1 94 ? 3.905 -6.119 0.596 1.00 96.88 94 GLY A O 1
ATOM 716 N N . GLN A 1 95 ? 5.347 -5.227 2.060 1.00 97.88 95 GLN A N 1
ATOM 717 C CA . GLN A 1 95 ? 6.369 -4.839 1.093 1.00 97.88 95 GLN A CA 1
ATOM 718 C C . GLN A 1 95 ? 7.135 -6.056 0.553 1.00 97.88 95 GLN A C 1
ATOM 720 O O . GLN A 1 95 ? 7.376 -7.019 1.289 1.00 97.88 95 GLN A O 1
ATOM 725 N N . LEU A 1 96 ? 7.602 -5.989 -0.696 1.00 97.88 96 LEU A N 1
ATOM 726 C CA . LEU A 1 96 ? 8.596 -6.941 -1.198 1.00 97.88 96 LEU A CA 1
ATOM 727 C C . LEU A 1 96 ? 9.982 -6.493 -0.748 1.00 97.88 96 LEU A C 1
ATOM 729 O O . LEU A 1 96 ? 10.436 -5.407 -1.111 1.00 97.88 96 LEU A O 1
ATOM 733 N N . TYR A 1 97 ? 10.662 -7.330 0.029 1.00 96.00 97 TYR A N 1
ATOM 734 C CA . TYR A 1 97 ? 11.998 -7.014 0.540 1.00 96.00 97 TYR A CA 1
ATOM 735 C C . TYR A 1 97 ? 13.114 -7.862 -0.088 1.00 96.00 97 TYR A C 1
ATOM 737 O O . TYR A 1 97 ? 14.290 -7.573 0.114 1.00 96.00 97 TYR A O 1
ATOM 745 N N . SER A 1 98 ? 12.763 -8.897 -0.856 1.00 95.44 98 SER A N 1
ATOM 746 C CA . SER A 1 98 ? 13.703 -9.746 -1.598 1.00 95.44 98 SER A CA 1
ATOM 747 C C . SER A 1 98 ? 13.046 -10.243 -2.884 1.00 95.44 98 SER A C 1
ATOM 749 O O . SER A 1 98 ? 11.866 -10.611 -2.880 1.00 95.44 98 SER A O 1
ATOM 751 N N . ILE A 1 99 ? 13.813 -10.222 -3.976 1.00 96.44 99 ILE A N 1
ATOM 752 C CA . ILE A 1 99 ? 13.402 -10.666 -5.310 1.00 96.44 99 ILE A CA 1
ATOM 753 C C . ILE A 1 99 ? 14.564 -11.471 -5.886 1.00 96.44 99 ILE A C 1
ATOM 755 O O . ILE A 1 99 ? 15.612 -10.920 -6.230 1.00 96.44 99 ILE A O 1
ATOM 759 N N . VAL A 1 100 ? 14.380 -12.782 -6.007 1.00 94.38 100 VAL A N 1
ATOM 760 C CA . VAL A 1 100 ? 15.431 -13.710 -6.423 1.00 94.38 100 VAL A CA 1
ATOM 761 C C . VAL A 1 100 ? 15.020 -14.464 -7.680 1.00 94.38 100 VAL A C 1
ATOM 763 O O . VAL A 1 100 ? 13.957 -15.076 -7.742 1.00 94.38 100 VAL A O 1
ATOM 766 N N . SER A 1 101 ? 15.900 -14.488 -8.678 1.00 94.19 101 SER A N 1
ATOM 767 C CA . SER A 1 101 ? 15.757 -15.340 -9.867 1.00 94.19 101 SER A CA 1
ATOM 768 C C . SER A 1 101 ? 17.140 -15.758 -10.392 1.00 94.19 101 SER A C 1
ATOM 770 O O . SER A 1 101 ? 18.105 -15.826 -9.625 1.00 94.19 101 SER A O 1
ATOM 772 N N . SER A 1 102 ? 17.268 -16.076 -11.682 1.00 91.25 102 SER A N 1
ATOM 773 C CA . SER A 1 102 ? 18.517 -16.524 -12.319 1.00 91.25 102 SER A CA 1
ATOM 774 C C . SER A 1 102 ? 19.668 -15.515 -12.212 1.00 91.25 102 SER A C 1
ATOM 776 O O . SER A 1 102 ? 20.827 -15.910 -12.287 1.00 91.25 102 SER A O 1
ATOM 778 N N . PHE A 1 103 ? 19.364 -14.236 -11.989 1.00 92.56 103 PHE A N 1
ATOM 779 C CA . PHE A 1 103 ? 20.346 -13.169 -11.771 1.00 92.56 103 PHE A CA 1
ATOM 780 C C . PHE A 1 103 ? 20.852 -13.059 -10.319 1.00 92.56 103 PHE A C 1
ATOM 782 O O . PHE A 1 103 ? 21.712 -12.228 -10.038 1.00 92.56 103 PHE A O 1
ATOM 789 N N . GLY A 1 104 ? 20.340 -13.870 -9.386 1.00 92.31 104 GLY A N 1
ATOM 790 C CA . GLY A 1 104 ? 20.611 -13.725 -7.952 1.00 92.31 104 GLY A CA 1
ATOM 791 C C . GLY A 1 104 ? 19.575 -12.839 -7.256 1.00 92.31 104 GLY A C 1
ATOM 792 O O . GLY A 1 104 ? 18.402 -12.892 -7.609 1.00 92.31 104 GLY A O 1
ATOM 793 N N . GLU A 1 105 ? 19.998 -12.075 -6.247 1.00 93.31 105 GLU A N 1
ATOM 794 C CA . GLU A 1 105 ? 19.159 -11.133 -5.487 1.00 93.31 105 GLU A CA 1
ATOM 795 C C . GLU A 1 105 ? 19.122 -9.763 -6.177 1.00 93.31 105 GLU A C 1
ATOM 797 O O . GLU A 1 105 ? 20.172 -9.152 -6.369 1.00 93.31 105 GLU A O 1
ATOM 802 N N . ALA A 1 106 ? 17.933 -9.271 -6.528 1.00 94.50 106 ALA A N 1
ATOM 803 C CA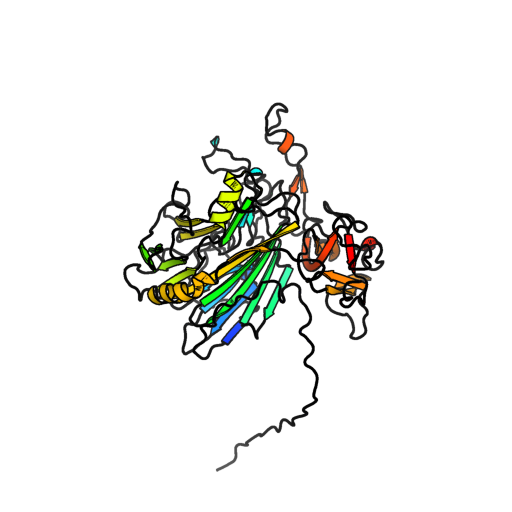 . ALA A 1 106 ? 17.759 -7.941 -7.112 1.00 94.50 106 ALA A CA 1
ATOM 804 C C . ALA A 1 106 ? 17.696 -6.835 -6.058 1.00 94.50 106 ALA A C 1
ATOM 806 O O . ALA A 1 106 ? 17.959 -5.677 -6.385 1.00 94.50 106 ALA A O 1
ATOM 807 N N . MET A 1 107 ? 17.329 -7.154 -4.816 1.00 93.19 107 MET A N 1
ATOM 808 C CA . MET A 1 107 ? 17.077 -6.136 -3.806 1.00 93.19 107 MET A CA 1
ATOM 809 C C . MET A 1 107 ? 18.371 -5.563 -3.214 1.00 93.19 107 MET A C 1
ATOM 811 O O . MET A 1 107 ? 19.324 -6.305 -2.960 1.00 93.19 107 MET A O 1
ATOM 815 N N . PRO A 1 108 ? 18.429 -4.237 -2.992 1.00 89.19 108 PRO A N 1
ATOM 816 C CA . PRO A 1 108 ? 19.574 -3.568 -2.375 1.00 89.19 108 PRO A CA 1
ATOM 817 C C . PRO A 1 108 ? 19.892 -4.103 -0.969 1.00 89.19 108 PRO A C 1
ATOM 819 O O . PRO A 1 108 ? 18.985 -4.501 -0.225 1.00 89.19 108 PRO A O 1
ATOM 822 N N . PRO A 1 109 ? 21.174 -4.064 -0.554 1.00 87.50 109 PRO A N 1
ATOM 823 C CA . PRO A 1 109 ? 21.540 -4.259 0.841 1.00 87.50 109 PRO A CA 1
ATOM 824 C C . PRO A 1 109 ? 20.791 -3.272 1.742 1.00 87.50 109 PRO A C 1
ATOM 826 O O . PRO A 1 109 ? 20.722 -2.075 1.456 1.00 87.50 109 PRO A O 1
ATOM 829 N N . GLN A 1 110 ? 20.252 -3.782 2.845 1.00 88.69 110 GLN A N 1
ATOM 830 C CA . GLN A 1 110 ? 19.470 -2.994 3.795 1.00 88.69 110 GLN A CA 1
ATOM 831 C C . GLN A 1 110 ? 20.360 -2.108 4.659 1.00 88.69 110 GLN A C 1
ATOM 833 O O . GLN A 1 110 ? 21.461 -2.504 5.036 1.00 88.69 110 GLN A O 1
ATOM 838 N N . THR A 1 111 ? 19.867 -0.936 5.038 1.00 82.94 111 THR A N 1
ATOM 839 C CA . THR A 1 111 ? 20.548 -0.059 5.993 1.00 82.94 111 THR A CA 1
ATOM 840 C C . THR A 1 111 ? 20.044 -0.287 7.418 1.00 82.94 111 THR A C 1
ATOM 842 O O . THR A 1 111 ? 18.863 -0.534 7.644 1.00 82.94 111 THR A O 1
ATOM 845 N N . ALA A 1 112 ? 20.917 -0.142 8.419 1.00 82.25 112 ALA A N 1
ATOM 846 C CA . ALA A 1 112 ? 20.525 -0.288 9.827 1.00 82.25 112 ALA A CA 1
ATOM 847 C C . ALA A 1 112 ? 19.559 0.814 10.323 1.00 82.25 112 ALA A C 1
ATOM 849 O O . ALA A 1 112 ? 18.883 0.628 11.331 1.00 82.25 112 ALA A O 1
ATOM 850 N N . LEU A 1 113 ? 19.479 1.954 9.620 1.00 82.06 113 LEU A N 1
ATOM 851 C CA . LEU A 1 113 ? 18.561 3.059 9.937 1.00 82.06 113 LEU A CA 1
ATOM 852 C C . LEU A 1 113 ? 17.135 2.828 9.413 1.00 82.06 113 LEU A C 1
ATOM 854 O O . LEU A 1 113 ? 16.189 3.422 9.922 1.00 82.06 113 LEU A O 1
ATOM 858 N N . ALA A 1 114 ? 16.961 2.002 8.384 1.00 86.38 114 ALA A N 1
ATOM 859 C CA . ALA A 1 114 ? 15.661 1.736 7.771 1.00 86.38 114 ALA A CA 1
ATOM 860 C C . ALA A 1 114 ? 15.548 0.272 7.297 1.00 86.38 114 ALA A C 1
ATOM 862 O O . ALA A 1 114 ? 15.196 0.031 6.139 1.00 86.38 114 ALA A O 1
ATOM 863 N N . PRO A 1 115 ? 15.856 -0.719 8.157 1.00 91.31 115 PRO A N 1
ATOM 864 C CA . PRO A 1 115 ? 15.993 -2.105 7.730 1.00 91.31 115 PRO A CA 1
ATOM 865 C C . PRO A 1 115 ? 14.657 -2.652 7.233 1.00 91.31 115 PRO A C 1
ATOM 867 O O . PRO A 1 115 ? 13.696 -2.795 7.996 1.00 91.31 115 PRO A O 1
ATOM 870 N N . PHE A 1 116 ? 14.622 -2.985 5.945 1.00 93.81 116 PHE A N 1
ATOM 871 C CA . PHE A 1 116 ? 13.442 -3.435 5.216 1.00 93.81 116 PHE A CA 1
ATOM 872 C C . PHE A 1 116 ? 12.308 -2.397 5.165 1.00 93.81 116 PHE A C 1
ATOM 874 O O . PHE A 1 116 ? 11.130 -2.765 5.137 1.00 93.81 116 PHE A O 1
ATOM 881 N N . VAL A 1 117 ? 12.667 -1.105 5.154 1.00 93.06 117 VAL A N 1
ATOM 882 C CA . VAL A 1 117 ? 11.733 0.029 5.047 1.00 93.06 117 VAL A CA 1
ATOM 883 C C . VAL A 1 117 ? 11.990 0.883 3.807 1.00 93.06 117 VAL A C 1
ATOM 885 O O . VAL A 1 117 ? 11.041 1.135 3.088 1.00 93.06 117 VAL A O 1
ATOM 888 N N . ASP A 1 118 ? 13.219 1.316 3.511 1.00 88.06 118 ASP A N 1
ATOM 889 C CA . ASP A 1 118 ? 13.499 2.157 2.317 1.00 88.06 118 ASP A CA 1
ATOM 890 C C . ASP A 1 118 ? 13.968 1.341 1.102 1.00 88.06 118 ASP A C 1
ATOM 892 O O . ASP A 1 118 ? 13.723 1.691 -0.055 1.00 88.06 118 ASP A O 1
ATOM 896 N N . GLU A 1 119 ? 14.668 0.245 1.380 1.00 91.12 119 GLU A N 1
ATOM 897 C CA . GLU A 1 119 ? 15.329 -0.645 0.427 1.00 91.12 119 GLU A CA 1
ATOM 898 C C . GLU A 1 119 ? 14.413 -1.819 0.035 1.00 91.12 119 GLU A C 1
ATOM 900 O O . GLU A 1 119 ? 14.808 -2.984 0.058 1.00 91.12 119 GLU A O 1
ATOM 905 N N . VAL A 1 120 ? 13.152 -1.500 -0.267 1.00 95.31 120 VAL A N 1
ATOM 906 C CA . VAL A 1 120 ? 12.039 -2.435 -0.510 1.00 95.31 120 VAL A CA 1
ATOM 907 C C . VAL A 1 120 ? 11.140 -1.909 -1.628 1.00 95.31 120 VAL A C 1
ATOM 909 O O . VAL A 1 120 ? 11.193 -0.724 -1.938 1.00 95.31 120 VAL A O 1
ATOM 912 N N . TRP A 1 121 ? 10.286 -2.752 -2.208 1.00 97.56 121 TRP A N 1
ATOM 913 C CA . TRP A 1 121 ? 9.190 -2.294 -3.069 1.00 97.56 121 TRP A CA 1
ATOM 914 C C . TRP A 1 121 ? 7.894 -2.207 -2.271 1.00 97.56 121 TRP A C 1
ATOM 916 O O . TRP A 1 121 ? 7.477 -3.187 -1.651 1.00 97.56 121 TRP A O 1
ATOM 926 N N . GLN A 1 122 ? 7.258 -1.039 -2.293 1.00 97.75 122 GLN A N 1
ATOM 927 C CA . GLN A 1 122 ? 6.103 -0.731 -1.454 1.00 97.75 122 GLN A CA 1
ATOM 928 C C . GLN A 1 122 ? 5.227 0.378 -2.049 1.00 97.75 122 GLN A C 1
ATOM 930 O O . GLN A 1 122 ? 5.641 1.092 -2.963 1.00 97.75 122 GLN A O 1
ATOM 935 N N . MET A 1 123 ? 4.047 0.583 -1.471 1.00 98.19 123 MET A N 1
ATOM 936 C CA . MET A 1 123 ? 3.289 1.822 -1.626 1.00 98.19 123 MET A CA 1
ATOM 937 C C . MET A 1 123 ? 3.786 2.911 -0.673 1.00 98.19 123 MET A C 1
ATOM 939 O O . MET A 1 123 ? 4.069 2.646 0.498 1.00 98.19 123 MET A O 1
ATOM 943 N N . VAL A 1 124 ? 3.829 4.151 -1.163 1.00 97.88 124 VAL A N 1
ATOM 944 C CA . VAL A 1 124 ? 4.031 5.344 -0.328 1.00 97.88 124 VAL A CA 1
ATOM 945 C C . VAL A 1 124 ? 2.967 6.373 -0.677 1.00 97.88 124 VAL A C 1
ATOM 947 O O . VAL A 1 124 ? 2.928 6.873 -1.799 1.00 97.88 124 VAL A O 1
ATOM 950 N N . ALA A 1 125 ? 2.094 6.683 0.275 1.00 98.00 125 ALA A N 1
ATOM 951 C CA . ALA A 1 125 ? 1.104 7.744 0.137 1.00 98.00 125 ALA A CA 1
ATOM 952 C C . ALA A 1 125 ? 1.594 9.029 0.805 1.00 98.00 125 ALA A C 1
ATOM 954 O O . ALA A 1 125 ? 2.428 8.993 1.708 1.00 98.00 125 ALA A O 1
ATOM 955 N N . ILE A 1 126 ? 1.069 10.175 0.385 1.00 96.75 126 ILE A N 1
ATOM 956 C CA . ILE A 1 126 ? 1.411 11.460 0.987 1.00 96.75 126 ILE A CA 1
ATOM 957 C C . ILE A 1 126 ? 0.275 12.473 0.832 1.00 96.75 126 ILE A C 1
ATOM 959 O O . ILE A 1 126 ? -0.432 12.491 -0.175 1.00 96.75 126 ILE A O 1
ATOM 963 N N . ASN A 1 127 ? 0.157 13.371 1.810 1.00 95.88 127 ASN A N 1
ATOM 964 C CA . ASN A 1 127 ? -0.400 14.702 1.593 1.00 95.88 127 ASN A CA 1
ATOM 965 C C . ASN A 1 127 ? 0.723 15.750 1.679 1.00 95.88 127 ASN A C 1
ATOM 967 O O . ASN A 1 127 ? 1.242 16.037 2.759 1.00 95.88 127 ASN A O 1
ATOM 971 N N . THR A 1 128 ? 1.110 16.323 0.541 1.00 92.81 128 THR A N 1
ATOM 972 C CA . THR A 1 128 ? 2.219 17.283 0.456 1.00 92.81 128 THR A CA 1
ATOM 973 C C . THR A 1 128 ? 1.929 18.615 1.129 1.00 92.81 128 THR A C 1
ATOM 975 O O . THR A 1 128 ? 2.875 19.328 1.458 1.00 92.81 128 THR A O 1
ATOM 978 N N . ASP A 1 129 ? 0.656 18.953 1.325 1.00 92.25 129 ASP A N 1
ATOM 979 C CA . ASP A 1 129 ? 0.221 20.235 1.884 1.00 92.25 129 ASP A CA 1
ATOM 980 C C . ASP A 1 129 ? 0.382 20.255 3.410 1.00 92.25 129 ASP A C 1
ATOM 982 O O . ASP A 1 129 ? 0.469 21.317 4.021 1.00 92.25 129 ASP A O 1
ATOM 986 N N . LEU A 1 130 ? 0.489 19.071 4.022 1.00 93.69 130 LEU A N 1
ATOM 987 C CA . LEU A 1 130 ? 0.746 18.889 5.450 1.00 93.69 130 LEU A CA 1
ATOM 988 C C . LEU A 1 130 ? 2.237 18.906 5.819 1.00 93.69 130 LEU A C 1
ATOM 990 O O . LEU A 1 130 ? 2.564 18.899 7.009 1.00 93.69 130 LEU A O 1
ATOM 994 N N . LEU A 1 131 ? 3.138 18.913 4.831 1.00 92.44 131 LEU A N 1
ATOM 995 C CA . LEU A 1 131 ? 4.578 18.920 5.075 1.00 92.44 131 LEU A CA 1
ATOM 996 C C . LEU A 1 131 ? 5.071 20.307 5.492 1.00 92.44 131 LEU A C 1
ATOM 998 O O . LEU A 1 131 ? 4.981 21.272 4.730 1.00 92.44 131 LEU A O 1
ATOM 1002 N N . ASP A 1 132 ? 5.736 20.381 6.642 1.00 93.12 132 ASP A N 1
ATOM 1003 C CA . ASP A 1 132 ? 6.509 21.560 7.019 1.00 93.12 132 ASP A CA 1
ATOM 1004 C C . ASP A 1 132 ? 7.922 21.494 6.434 1.00 93.12 132 ASP A C 1
ATOM 1006 O O . ASP A 1 132 ? 8.812 20.808 6.944 1.00 93.12 132 ASP A O 1
ATOM 1010 N N . ARG A 1 133 ? 8.117 22.185 5.307 1.00 90.62 133 ARG A N 1
ATOM 1011 C CA . ARG A 1 133 ? 9.418 22.294 4.636 1.00 90.62 133 ARG A CA 1
ATOM 1012 C C . ARG A 1 133 ? 10.319 23.287 5.365 1.00 90.62 133 ARG A C 1
ATOM 1014 O O . ARG A 1 133 ? 9.884 24.391 5.688 1.00 90.62 133 ARG A O 1
ATOM 1021 N N . MET A 1 134 ? 11.580 22.894 5.525 1.00 86.38 134 MET A N 1
ATOM 1022 C CA . MET A 1 134 ? 12.643 23.645 6.197 1.00 86.38 134 MET A CA 1
ATOM 1023 C C . MET A 1 134 ? 13.784 23.949 5.209 1.00 86.38 134 MET A C 1
ATOM 1025 O O . MET A 1 134 ? 14.870 23.368 5.327 1.00 86.38 134 MET A O 1
ATOM 1029 N N . PRO A 1 135 ? 13.551 24.787 4.178 1.00 83.94 135 PRO A N 1
ATOM 1030 C CA . PRO A 1 135 ? 14.533 25.056 3.124 1.00 83.94 135 PRO A CA 1
ATOM 1031 C C . PRO A 1 135 ? 15.852 25.635 3.655 1.00 83.94 135 PRO A C 1
ATOM 1033 O O . PRO A 1 135 ? 16.900 25.418 3.052 1.00 83.94 135 PRO A O 1
ATOM 1036 N N . GLU A 1 136 ? 15.825 26.311 4.803 1.00 84.94 136 GLU A N 1
ATOM 1037 C CA . GLU A 1 136 ? 17.002 26.814 5.513 1.00 84.94 136 GLU A CA 1
ATOM 1038 C C . GLU A 1 136 ? 17.960 25.705 5.980 1.00 84.94 136 GLU A C 1
ATOM 1040 O O . GLU A 1 136 ? 19.149 25.958 6.158 1.00 84.94 136 GLU A O 1
ATOM 1045 N N . LEU A 1 137 ? 17.469 24.468 6.131 1.00 81.50 137 LEU A N 1
ATOM 1046 C CA . LEU A 1 137 ? 18.271 23.277 6.437 1.00 81.50 137 LEU A CA 1
ATOM 1047 C C . LEU A 1 137 ? 18.594 22.438 5.184 1.00 81.50 137 LEU A C 1
ATOM 1049 O O . LEU A 1 137 ? 19.250 21.396 5.282 1.00 81.50 137 LEU A O 1
ATOM 1053 N N . GLY A 1 138 ? 18.127 22.873 4.010 1.00 78.50 138 GLY A N 1
ATOM 1054 C CA . GLY A 1 138 ? 18.311 22.235 2.706 1.00 78.50 138 GLY A CA 1
ATOM 1055 C C . GLY A 1 138 ? 17.006 22.144 1.910 1.00 78.50 138 GLY A C 1
ATOM 1056 O O . GLY A 1 138 ? 15.943 21.895 2.472 1.00 78.50 138 GLY A O 1
ATOM 1057 N N . GLU A 1 139 ? 17.086 22.271 0.581 1.00 67.25 139 GLU A N 1
ATOM 1058 C CA . GLU A 1 139 ? 15.928 22.455 -0.322 1.00 67.25 139 GLU A CA 1
ATOM 1059 C C . GLU A 1 139 ? 14.822 21.387 -0.208 1.00 67.25 139 GLU A C 1
ATOM 1061 O O . GLU A 1 139 ? 13.657 21.662 -0.487 1.00 67.25 139 GLU A O 1
ATOM 1066 N N . SER A 1 140 ? 15.166 20.168 0.218 1.00 73.38 140 SER A N 1
ATOM 1067 C CA . SER A 1 140 ? 14.225 19.044 0.370 1.00 73.38 140 SER A CA 1
ATOM 1068 C C . SER A 1 140 ? 13.993 18.617 1.822 1.00 73.38 140 SER A C 1
ATOM 1070 O O . SER A 1 140 ? 13.357 17.590 2.062 1.00 73.38 140 SER A O 1
ATOM 1072 N N . ARG A 1 141 ? 14.517 19.358 2.807 1.00 83.50 141 ARG A N 1
ATOM 1073 C CA . ARG A 1 141 ? 14.332 19.012 4.220 1.00 83.50 141 ARG A CA 1
ATOM 1074 C C . ARG A 1 141 ? 12.909 19.318 4.671 1.00 83.50 141 ARG A C 1
ATOM 1076 O O . ARG A 1 141 ? 12.346 20.368 4.364 1.00 83.50 141 ARG A O 1
ATOM 1083 N N . ILE A 1 142 ? 12.352 18.381 5.427 1.00 90.75 142 ILE A N 1
ATOM 1084 C CA . ILE A 1 142 ? 11.073 18.513 6.120 1.00 90.75 142 ILE A CA 1
ATOM 1085 C C . ILE A 1 142 ? 11.298 18.341 7.619 1.00 90.75 142 ILE A C 1
ATOM 1087 O O . ILE A 1 142 ? 12.245 17.662 8.029 1.00 90.75 142 ILE A O 1
ATOM 1091 N N . ARG A 1 143 ? 10.412 18.916 8.428 1.00 91.88 143 ARG A N 1
ATOM 1092 C CA . ARG A 1 143 ? 10.330 18.619 9.857 1.00 91.88 143 ARG A CA 1
ATOM 1093 C C . ARG A 1 143 ? 9.730 17.230 10.056 1.00 91.88 143 ARG A C 1
ATOM 1095 O O . ARG A 1 143 ? 8.552 17.011 9.767 1.00 91.88 143 ARG A O 1
ATOM 1102 N N . GLU A 1 144 ? 10.534 16.306 10.570 1.00 91.12 144 GLU A N 1
ATOM 1103 C CA . GLU A 1 144 ? 10.174 14.889 10.711 1.00 91.12 144 GLU A CA 1
ATOM 1104 C C . GLU A 1 144 ? 8.976 14.674 11.664 1.00 91.12 144 GLU A C 1
ATOM 1106 O O . GLU A 1 144 ? 8.216 13.724 11.490 1.00 9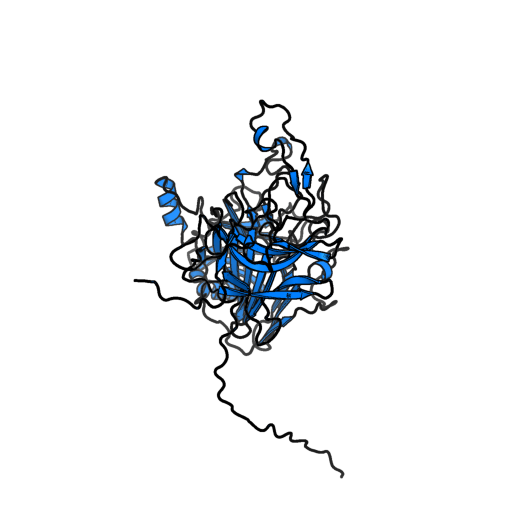1.12 144 GLU A O 1
ATOM 1111 N N . GLU A 1 145 ? 8.753 15.565 12.639 1.00 93.19 145 GLU A N 1
ATOM 1112 C CA . GLU A 1 145 ? 7.601 15.530 13.559 1.00 93.19 145 GLU A CA 1
ATOM 1113 C C . GLU A 1 145 ? 6.280 15.961 12.905 1.00 93.19 145 GLU A C 1
ATOM 1115 O O . GLU A 1 145 ? 5.216 15.815 13.497 1.00 93.19 145 GLU A O 1
ATOM 1120 N N . SER A 1 146 ? 6.337 16.480 11.679 1.00 93.44 146 SER A N 1
ATOM 1121 C CA . SER A 1 146 ? 5.174 16.823 10.848 1.00 93.44 146 SER A CA 1
ATOM 1122 C C . SER A 1 146 ? 5.172 16.057 9.529 1.00 93.44 146 SER A C 1
ATOM 1124 O O . SER A 1 146 ? 4.569 16.481 8.543 1.00 93.44 146 SER A O 1
ATOM 1126 N N . ASN A 1 147 ? 5.892 14.937 9.490 1.00 94.25 147 ASN A N 1
ATOM 1127 C CA . ASN A 1 147 ? 5.939 14.086 8.319 1.00 94.25 147 ASN A CA 1
ATOM 1128 C C . ASN A 1 147 ? 4.522 13.580 7.988 1.00 94.25 147 ASN A C 1
ATOM 1130 O O . ASN A 1 147 ? 3.766 13.214 8.889 1.00 94.25 147 ASN A O 1
ATOM 1134 N N . SER A 1 148 ? 4.161 13.601 6.708 1.00 95.69 148 SER A N 1
ATOM 1135 C CA . SER A 1 148 ? 2.865 13.160 6.179 1.00 95.69 148 SER A CA 1
ATOM 1136 C C . SER A 1 148 ? 2.998 12.061 5.121 1.00 95.69 148 SER A C 1
ATOM 1138 O O . SER A 1 148 ? 1.995 11.663 4.527 1.00 95.69 148 SER A O 1
ATOM 1140 N N . TYR A 1 149 ? 4.220 11.576 4.864 1.00 96.50 149 TYR A N 1
ATOM 1141 C CA . TYR A 1 149 ? 4.422 10.336 4.122 1.00 96.50 149 TYR A CA 1
ATOM 1142 C C . TYR A 1 149 ? 3.855 9.175 4.932 1.00 96.50 149 TYR A C 1
ATOM 1144 O O . TYR A 1 149 ? 4.037 9.116 6.143 1.00 96.50 149 TYR A O 1
ATOM 1152 N N . ILE A 1 150 ? 3.200 8.237 4.261 1.00 98.19 150 ILE A N 1
ATOM 1153 C CA . ILE A 1 150 ? 2.660 7.015 4.844 1.00 98.19 150 ILE A CA 1
ATOM 1154 C C . ILE A 1 150 ? 3.249 5.851 4.055 1.00 98.19 150 ILE A C 1
ATOM 1156 O O . ILE A 1 150 ? 2.946 5.667 2.878 1.00 98.19 150 ILE A O 1
ATOM 1160 N N . HIS A 1 151 ? 4.116 5.091 4.709 1.00 97.81 151 HIS A N 1
ATOM 1161 C CA . HIS A 1 151 ? 4.817 3.947 4.152 1.00 97.81 151 HIS A CA 1
ATOM 1162 C C . HIS A 1 151 ? 4.015 2.673 4.405 1.00 97.81 151 HIS A C 1
ATOM 1164 O O . HIS A 1 151 ? 3.530 2.436 5.517 1.00 97.81 151 HIS A O 1
ATOM 1170 N N . GLN A 1 152 ? 3.919 1.823 3.385 1.00 98.19 152 GLN A N 1
ATOM 1171 C CA . GLN A 1 152 ? 3.411 0.467 3.551 1.00 98.19 152 GLN A CA 1
ATOM 1172 C C . GLN A 1 152 ? 4.382 -0.391 4.369 1.00 98.19 152 GLN A C 1
ATOM 1174 O O . GLN A 1 152 ? 3.937 -1.234 5.130 1.00 98.19 152 GLN A O 1
ATOM 1179 N N . SER A 1 153 ? 5.697 -0.187 4.276 1.00 97.25 153 SER A N 1
ATOM 1180 C CA . SER A 1 153 ? 6.654 -1.046 4.977 1.00 97.25 153 SER A CA 1
ATOM 1181 C C . SER A 1 153 ? 6.677 -0.834 6.494 1.00 97.25 153 SER A C 1
ATOM 1183 O O . SER A 1 153 ? 6.808 -1.805 7.239 1.00 97.25 153 SER A O 1
ATOM 1185 N N . GLY A 1 154 ? 6.577 0.412 6.974 1.00 95.94 154 GLY A N 1
ATOM 1186 C CA . GLY A 1 154 ? 6.701 0.752 8.396 1.00 95.94 154 GLY A CA 1
ATOM 1187 C C . GLY A 1 154 ? 7.545 1.996 8.685 1.00 95.94 154 GLY A C 1
ATOM 1188 O O . GLY A 1 154 ? 7.642 2.900 7.859 1.00 95.94 154 GLY A O 1
ATOM 1189 N N . MET A 1 155 ? 8.150 2.034 9.874 1.00 94.75 155 MET A N 1
ATOM 1190 C CA . MET A 1 155 ? 8.860 3.193 10.425 1.00 94.75 155 MET A CA 1
ATOM 1191 C C . MET A 1 155 ? 10.381 3.069 10.377 1.00 94.75 155 MET A C 1
ATOM 1193 O O . MET A 1 155 ? 10.940 1.982 10.529 1.00 94.75 155 MET A O 1
ATOM 1197 N N . TYR A 1 156 ? 11.059 4.209 10.244 1.00 92.31 156 TYR A N 1
ATOM 1198 C CA . TYR A 1 156 ? 12.511 4.298 10.357 1.00 92.31 156 TYR A CA 1
ATOM 1199 C C . TYR A 1 156 ? 12.988 4.049 11.786 1.00 92.31 156 TYR A C 1
ATOM 1201 O O . TYR A 1 156 ? 12.319 4.389 12.759 1.00 92.31 156 TYR A O 1
ATOM 1209 N N . VAL A 1 157 ? 14.204 3.527 11.909 1.00 89.50 157 VAL A N 1
ATOM 1210 C CA . VAL A 1 157 ? 14.883 3.293 13.183 1.00 89.50 157 VAL A CA 1
ATOM 1211 C C . VAL A 1 157 ? 15.919 4.388 13.411 1.00 89.50 157 VAL A C 1
ATOM 1213 O O . VAL A 1 157 ? 16.705 4.730 12.530 1.00 89.50 157 VAL A O 1
ATOM 1216 N N . GLY A 1 158 ? 15.957 4.944 14.621 1.00 75.75 158 GLY A N 1
ATOM 1217 C CA . GLY A 1 158 ? 17.069 5.801 15.040 1.00 75.75 158 GLY A CA 1
ATOM 1218 C C . GLY A 1 158 ? 17.201 7.136 14.296 1.00 75.75 158 GLY A C 1
ATOM 1219 O O . GLY A 1 158 ? 18.260 7.762 14.363 1.00 75.75 158 GLY A O 1
ATOM 1220 N N . LYS A 1 159 ? 16.145 7.613 13.622 1.00 82.50 159 LYS A N 1
ATOM 1221 C CA . LYS A 1 159 ? 16.057 9.014 13.172 1.00 82.50 159 LYS A CA 1
ATOM 1222 C C . LYS A 1 159 ? 16.285 9.968 14.346 1.00 82.50 159 LYS A C 1
ATOM 1224 O O . LYS A 1 159 ? 15.863 9.680 15.467 1.00 82.50 159 LYS A O 1
ATOM 1229 N N . GLN A 1 160 ? 16.942 11.097 14.080 1.00 81.00 160 GLN A N 1
ATOM 1230 C CA . GLN A 1 160 ? 17.182 12.147 15.072 1.00 81.00 160 GLN A CA 1
ATOM 1231 C C . GLN A 1 160 ? 15.871 12.872 15.405 1.00 81.00 160 GLN A C 1
ATOM 1233 O O . GLN A 1 160 ? 15.576 13.922 14.852 1.00 81.00 160 GLN A O 1
ATOM 1238 N N . GLN A 1 161 ? 15.083 12.271 16.293 1.00 85.38 161 GLN A N 1
ATOM 1239 C CA . GLN A 1 161 ? 13.854 12.812 16.865 1.00 85.38 161 GLN A CA 1
ATOM 1240 C C . GLN A 1 161 ? 13.777 12.422 18.341 1.00 85.38 161 GLN A C 1
ATOM 1242 O O . GLN A 1 161 ? 14.359 11.411 18.749 1.00 85.38 161 GLN A O 1
ATOM 1247 N N . THR A 1 162 ? 13.010 13.182 19.127 1.00 86.25 162 THR A N 1
ATOM 1248 C CA . THR A 1 162 ? 12.713 12.851 20.533 1.00 86.25 162 THR A CA 1
ATOM 1249 C C . THR A 1 162 ? 12.124 11.448 20.658 1.00 86.25 162 THR A C 1
ATOM 1251 O O . THR A 1 162 ? 12.544 10.658 21.505 1.00 86.25 162 THR A O 1
ATOM 1254 N N . PHE A 1 163 ? 11.195 11.116 19.761 1.00 90.31 163 PHE A N 1
ATOM 1255 C CA . PHE A 1 163 ? 10.555 9.813 19.681 1.00 90.31 163 PHE A CA 1
ATOM 1256 C C . PHE A 1 163 ? 10.963 9.144 18.371 1.00 90.31 163 PHE A C 1
ATOM 1258 O O . PHE A 1 163 ? 10.558 9.559 17.289 1.00 90.31 163 PHE A O 1
ATOM 1265 N N . SER A 1 164 ? 11.799 8.112 18.480 1.00 90.12 164 SER A N 1
ATOM 1266 C CA . SER A 1 164 ? 12.189 7.263 17.359 1.00 90.12 164 SER A CA 1
ATOM 1267 C C . SER A 1 164 ? 12.275 5.794 17.797 1.00 90.12 164 SER A C 1
ATOM 1269 O O . SER A 1 164 ? 12.814 5.532 18.887 1.00 90.12 164 SER A O 1
ATOM 1271 N N . PRO A 1 165 ? 11.776 4.832 16.991 1.00 90.19 165 PRO A N 1
ATOM 1272 C CA . PRO A 1 165 ? 11.936 3.410 17.265 1.00 90.19 165 PRO A CA 1
ATOM 1273 C C . PRO A 1 165 ? 13.407 3.039 17.461 1.00 90.19 165 PRO A C 1
ATOM 1275 O O . PRO A 1 165 ? 14.299 3.546 16.775 1.00 90.19 165 PRO A O 1
ATOM 1278 N N . LYS A 1 166 ? 13.665 2.130 18.407 1.00 88.00 166 LYS A N 1
ATOM 1279 C CA . LYS A 1 166 ? 15.002 1.543 18.632 1.00 88.00 166 LYS A CA 1
ATOM 1280 C C . LYS A 1 166 ? 15.190 0.206 17.922 1.00 88.00 166 LYS A C 1
ATOM 1282 O O . LYS A 1 166 ? 16.316 -0.243 17.755 1.00 88.00 166 LYS A O 1
ATOM 1287 N N . VAL A 1 167 ? 14.087 -0.401 17.505 1.00 88.25 167 VAL A N 1
ATOM 1288 C CA . VAL A 1 167 ? 14.024 -1.626 16.712 1.00 88.25 167 VAL A CA 1
ATOM 1289 C C . VAL A 1 167 ? 13.053 -1.402 15.553 1.00 88.25 167 VAL A C 1
ATOM 1291 O O . VAL A 1 167 ? 12.229 -0.485 15.642 1.00 88.25 167 VAL A O 1
ATOM 1294 N N . PRO A 1 168 ? 13.130 -2.201 14.478 1.00 89.88 168 PRO A N 1
ATOM 1295 C CA . PRO A 1 168 ? 12.242 -2.042 13.333 1.00 89.88 168 PRO A CA 1
ATOM 1296 C C . PRO A 1 168 ? 10.778 -2.200 13.744 1.00 89.88 168 PRO A C 1
ATOM 1298 O O . PRO A 1 168 ? 10.423 -3.149 14.444 1.00 89.88 168 PRO A O 1
ATOM 1301 N N . PHE A 1 169 ? 9.933 -1.279 13.287 1.00 93.31 169 PHE A N 1
ATOM 1302 C CA . PHE A 1 169 ? 8.487 -1.349 13.460 1.00 93.31 169 PHE A CA 1
ATOM 1303 C C . PHE A 1 169 ? 7.833 -1.362 12.082 1.00 93.31 169 PHE A C 1
ATOM 1305 O O . PHE A 1 169 ? 7.798 -0.344 11.391 1.00 93.31 169 PHE A O 1
ATOM 1312 N N . TYR A 1 170 ? 7.362 -2.535 11.670 1.00 96.06 170 TYR A N 1
ATOM 1313 C CA . TYR A 1 170 ? 6.694 -2.719 10.385 1.00 96.06 170 TYR A CA 1
ATOM 1314 C C . TYR A 1 170 ? 5.215 -2.359 10.486 1.00 96.06 170 TYR A C 1
ATOM 1316 O O . TYR A 1 170 ? 4.614 -2.497 11.553 1.00 96.06 170 TYR A O 1
ATOM 1324 N N . ALA A 1 171 ? 4.630 -1.917 9.374 1.00 97.00 171 ALA A N 1
ATOM 1325 C CA . ALA A 1 171 ? 3.195 -1.676 9.296 1.00 97.00 171 ALA A CA 1
ATOM 1326 C C . ALA A 1 171 ? 2.419 -2.938 9.714 1.00 97.00 171 ALA A C 1
ATOM 1328 O O . ALA A 1 171 ? 2.708 -4.016 9.186 1.00 97.00 171 ALA A O 1
ATOM 1329 N N . PRO A 1 172 ? 1.456 -2.851 10.649 1.00 96.25 172 PRO A N 1
ATOM 1330 C CA . PRO A 1 172 ? 0.739 -4.033 11.109 1.00 96.25 172 PRO A CA 1
ATOM 1331 C C . PRO A 1 172 ? 0.030 -4.761 9.964 1.00 96.25 172 PRO A C 1
ATOM 1333 O O . PRO A 1 172 ? -0.760 -4.157 9.238 1.00 96.25 172 PRO A O 1
ATOM 1336 N N . LEU A 1 173 ? 0.318 -6.057 9.814 1.00 96.19 173 LEU A N 1
ATOM 1337 C CA . LEU A 1 173 ? -0.412 -6.965 8.932 1.00 96.19 173 LEU A CA 1
ATOM 1338 C C . LEU A 1 173 ? -1.758 -7.303 9.565 1.00 96.19 173 LEU A C 1
ATOM 1340 O O . LEU A 1 173 ? -1.806 -7.806 10.685 1.00 96.19 173 LEU A O 1
ATOM 1344 N N . LEU A 1 174 ? -2.837 -7.031 8.842 1.00 96.12 174 LEU A N 1
ATOM 1345 C CA . LEU A 1 174 ? -4.200 -7.182 9.346 1.00 96.12 174 LEU A CA 1
ATOM 1346 C C . LEU A 1 174 ? -4.876 -8.451 8.835 1.00 96.12 174 LEU A C 1
ATOM 1348 O O . LEU A 1 174 ? -5.705 -9.025 9.537 1.00 96.12 174 LEU A O 1
ATOM 1352 N N . THR A 1 175 ? -4.549 -8.857 7.608 1.00 94.31 175 THR A N 1
ATOM 1353 C CA . THR A 1 175 ? -5.043 -10.083 6.979 1.00 94.31 175 THR A CA 1
ATOM 1354 C C . THR A 1 175 ? -4.158 -10.469 5.791 1.00 94.31 175 THR A C 1
ATOM 1356 O O . THR A 1 175 ? -3.480 -9.617 5.206 1.00 94.31 175 THR A O 1
ATOM 1359 N N . ALA A 1 176 ? -4.158 -11.757 5.456 1.00 95.50 176 ALA A N 1
ATOM 1360 C CA . ALA A 1 176 ? -3.515 -12.320 4.280 1.00 95.50 176 ALA A CA 1
ATOM 1361 C C . ALA A 1 176 ? -4.375 -13.458 3.715 1.00 95.50 176 ALA A C 1
ATOM 1363 O O . ALA A 1 176 ? -5.073 -14.140 4.467 1.00 95.50 176 ALA A O 1
ATOM 1364 N N . HIS A 1 177 ? -4.332 -13.660 2.402 1.00 94.88 177 HIS A N 1
ATOM 1365 C CA . HIS A 1 177 ? -5.140 -14.662 1.716 1.00 94.88 177 HIS A CA 1
ATOM 1366 C C . HIS A 1 177 ? -4.372 -15.270 0.544 1.00 94.88 177 HIS A C 1
ATOM 1368 O O . HIS A 1 177 ? -3.821 -14.549 -0.285 1.00 94.88 177 HIS A O 1
ATOM 1374 N N . GLU A 1 178 ? -4.357 -16.597 0.480 1.00 95.31 178 GLU A N 1
ATOM 1375 C CA . GLU A 1 178 ? -3.864 -17.360 -0.663 1.00 95.31 178 GLU A CA 1
ATOM 1376 C C . GLU A 1 178 ? -5.055 -17.875 -1.471 1.00 95.31 178 GLU A C 1
ATOM 1378 O O . GLU A 1 178 ? -5.946 -18.524 -0.920 1.00 95.31 178 GLU A O 1
ATOM 1383 N N . ASP A 1 179 ? -5.023 -17.638 -2.780 1.00 94.44 179 ASP A N 1
ATOM 1384 C CA . ASP A 1 179 ? -5.895 -18.302 -3.742 1.00 94.44 179 ASP A CA 1
ATOM 1385 C C . ASP A 1 179 ? -5.030 -19.164 -4.666 1.00 94.44 179 ASP A C 1
ATOM 1387 O O . ASP A 1 179 ? -4.417 -18.685 -5.628 1.00 94.44 179 ASP A O 1
ATOM 1391 N N . ALA A 1 180 ? -4.980 -20.459 -4.353 1.00 92.38 180 ALA A N 1
ATOM 1392 C CA . ALA A 1 180 ? -4.208 -21.437 -5.105 1.00 92.38 180 ALA A CA 1
ATOM 1393 C C . ALA A 1 180 ? -4.733 -21.628 -6.540 1.00 92.38 180 ALA A C 1
ATOM 1395 O O . ALA A 1 180 ? -3.942 -21.887 -7.447 1.00 92.38 180 ALA A O 1
ATOM 1396 N N . ALA A 1 181 ? -6.043 -21.472 -6.771 1.00 91.69 181 ALA A N 1
ATOM 1397 C CA . ALA A 1 181 ? -6.635 -21.616 -8.100 1.00 91.69 181 ALA A CA 1
ATOM 1398 C C . ALA A 1 181 ? -6.267 -20.427 -8.997 1.00 91.69 181 ALA A C 1
ATOM 1400 O O . ALA A 1 181 ? -5.918 -20.610 -10.164 1.00 91.69 181 ALA A O 1
ATOM 1401 N N . ALA A 1 182 ? -6.272 -19.216 -8.436 1.00 92.94 182 ALA A N 1
ATOM 1402 C CA . ALA A 1 182 ? -5.818 -18.012 -9.125 1.00 92.94 182 ALA A CA 1
ATOM 1403 C C . ALA A 1 182 ? -4.285 -17.855 -9.155 1.00 92.94 182 ALA A C 1
ATOM 1405 O O . ALA A 1 182 ? -3.796 -16.955 -9.845 1.00 92.94 182 ALA A O 1
ATOM 1406 N N . ARG A 1 183 ? -3.538 -18.709 -8.434 1.00 96.31 183 ARG A N 1
ATOM 1407 C CA . ARG A 1 183 ? -2.086 -18.602 -8.186 1.00 96.31 183 ARG A CA 1
ATOM 1408 C C . ARG A 1 183 ? -1.710 -17.224 -7.642 1.00 96.31 183 ARG A C 1
ATOM 1410 O O . ARG A 1 183 ? -0.844 -16.537 -8.189 1.00 96.31 183 ARG A O 1
ATOM 1417 N N . SER A 1 184 ? -2.417 -16.795 -6.598 1.00 97.31 184 SER A N 1
ATOM 1418 C CA . SER A 1 184 ? -2.253 -15.460 -6.029 1.00 97.31 184 SER A CA 1
ATOM 1419 C C . SER A 1 184 ? -2.131 -15.451 -4.510 1.00 97.31 184 SER A C 1
ATOM 1421 O O . SER A 1 184 ? -2.619 -16.343 -3.817 1.00 97.31 184 SER A O 1
ATOM 1423 N N . TYR A 1 185 ? -1.469 -14.416 -4.003 1.00 98.06 185 TYR A N 1
ATOM 1424 C CA . TYR A 1 185 ? -1.321 -14.135 -2.584 1.00 98.06 185 TYR A CA 1
ATOM 1425 C C . TYR A 1 185 ? -1.563 -12.652 -2.327 1.00 98.06 185 TYR A C 1
ATOM 1427 O O . TYR A 1 185 ? -0.917 -11.804 -2.945 1.00 98.06 185 TYR A O 1
ATOM 1435 N N . ALA A 1 186 ? -2.479 -12.336 -1.418 1.00 98.19 186 ALA A N 1
ATOM 1436 C CA . ALA A 1 186 ? -2.839 -10.975 -1.055 1.00 98.19 186 ALA A CA 1
ATOM 1437 C C . ALA A 1 186 ? -2.581 -10.698 0.427 1.00 98.19 186 ALA A C 1
ATOM 1439 O O . ALA A 1 186 ? -2.728 -11.578 1.273 1.00 98.19 186 ALA A O 1
ATOM 1440 N N . VAL A 1 187 ? -2.227 -9.454 0.739 1.00 97.94 187 VAL A N 1
ATOM 1441 C CA . VAL A 1 187 ? -2.019 -8.943 2.099 1.00 97.94 187 VAL A CA 1
ATOM 1442 C C . VAL A 1 187 ? -2.676 -7.580 2.254 1.00 97.94 187 VAL A C 1
ATOM 1444 O O . VAL A 1 187 ? -2.772 -6.829 1.282 1.00 97.94 187 VAL A O 1
ATOM 1447 N N . MET A 1 188 ? -3.100 -7.248 3.474 1.00 98.31 188 MET A N 1
ATOM 1448 C CA . MET A 1 188 ? -3.544 -5.902 3.832 1.00 98.31 188 MET A CA 1
ATOM 1449 C C . MET A 1 188 ? -2.894 -5.428 5.128 1.00 98.31 188 MET A C 1
ATOM 1451 O O . MET A 1 188 ? -2.843 -6.152 6.126 1.00 98.31 188 MET A O 1
ATOM 1455 N N . ASN A 1 189 ? -2.427 -4.184 5.110 1.00 97.88 189 ASN A N 1
ATOM 1456 C CA . ASN A 1 189 ? -1.626 -3.578 6.159 1.00 97.88 189 ASN A CA 1
ATOM 1457 C C . ASN A 1 189 ? -2.162 -2.197 6.537 1.00 97.88 189 ASN A C 1
ATOM 1459 O O . ASN A 1 189 ? -2.669 -1.453 5.694 1.00 97.88 189 ASN A O 1
ATOM 1463 N N . TRP A 1 190 ? -1.986 -1.828 7.804 1.00 97.94 190 TRP A N 1
ATOM 1464 C CA . TRP A 1 190 ? -2.193 -0.456 8.258 1.00 97.94 190 TRP A CA 1
ATOM 1465 C C . TRP A 1 190 ? -0.925 0.376 8.031 1.00 97.94 190 TRP A C 1
ATOM 1467 O O . TRP A 1 190 ? 0.068 0.203 8.744 1.00 97.94 190 TRP A O 1
ATOM 1477 N N . GLY A 1 191 ? -0.965 1.284 7.050 1.00 97.56 191 GLY A N 1
ATOM 1478 C CA . GLY A 1 191 ? 0.169 2.139 6.695 1.00 97.56 191 GLY A CA 1
ATOM 1479 C C . GLY A 1 191 ? 0.684 2.960 7.880 1.00 97.56 191 GLY A C 1
ATOM 1480 O O . GLY A 1 191 ? -0.070 3.300 8.791 1.00 97.56 191 GLY A O 1
ATOM 1481 N N . GLN A 1 192 ? 1.976 3.286 7.885 1.00 97.12 192 GLN A N 1
ATOM 1482 C CA . GLN A 1 192 ? 2.618 4.023 8.979 1.00 97.12 192 GLN A CA 1
ATOM 1483 C C . GLN A 1 192 ? 3.307 5.281 8.474 1.00 97.12 192 GLN A C 1
ATOM 1485 O O . GLN A 1 192 ? 4.004 5.243 7.463 1.00 97.12 192 GLN A O 1
ATOM 1490 N N . ILE A 1 193 ? 3.175 6.389 9.206 1.00 96.44 193 ILE A N 1
ATOM 1491 C CA . ILE A 1 193 ? 4.091 7.516 9.006 1.00 96.44 193 ILE A CA 1
ATOM 1492 C C . ILE A 1 193 ? 5.476 7.059 9.454 1.00 96.44 193 ILE A C 1
ATOM 1494 O O . ILE A 1 193 ? 5.586 6.498 10.545 1.00 96.44 193 ILE A O 1
ATOM 1498 N N . PRO A 1 194 ? 6.542 7.257 8.658 1.00 94.31 194 PRO A N 1
ATOM 1499 C CA . PRO A 1 194 ? 7.808 6.588 8.920 1.00 94.31 194 PRO A CA 1
ATOM 1500 C C . PRO A 1 194 ? 8.580 7.182 10.114 1.00 94.31 194 PRO A C 1
ATOM 1502 O O . PRO A 1 194 ? 9.659 6.706 10.466 1.00 94.31 194 PRO A O 1
ATOM 1505 N N . THR A 1 195 ? 8.023 8.209 10.752 1.00 94.25 195 THR A N 1
ATOM 1506 C CA . THR A 1 195 ? 8.517 8.903 11.940 1.00 94.25 195 THR A CA 1
ATOM 1507 C C . THR A 1 195 ? 7.373 9.140 12.921 1.00 94.25 195 THR A C 1
ATOM 1509 O O . THR A 1 195 ? 6.203 9.140 12.535 1.00 94.25 195 THR A O 1
ATOM 1512 N N . ALA A 1 196 ? 7.689 9.366 14.200 1.00 94.38 196 ALA A N 1
ATOM 1513 C CA . ALA A 1 196 ? 6.680 9.882 15.121 1.00 94.38 196 ALA A CA 1
ATOM 1514 C C . ALA A 1 196 ? 6.239 11.262 14.612 1.00 94.38 196 ALA A C 1
ATOM 1516 O O . ALA A 1 196 ? 7.087 12.128 14.377 1.00 94.38 196 ALA A O 1
ATOM 1517 N N . SER A 1 197 ? 4.939 11.470 14.427 1.00 95.12 197 SER A N 1
ATOM 1518 C CA . SER A 1 197 ? 4.404 12.656 13.749 1.00 95.12 197 SER A CA 1
ATOM 1519 C C . SER A 1 197 ? 3.151 13.176 14.439 1.00 95.12 197 SER A C 1
ATOM 1521 O O . SER A 1 197 ? 2.493 12.432 15.160 1.00 95.12 197 SER A O 1
ATOM 1523 N N . ILE A 1 198 ? 2.829 14.452 14.231 1.00 95.50 198 ILE A N 1
ATOM 1524 C CA . ILE A 1 198 ? 1.553 15.060 14.632 1.00 95.50 198 ILE A CA 1
ATOM 1525 C C . ILE A 1 198 ? 0.394 14.708 13.696 1.00 95.50 198 ILE A C 1
ATOM 1527 O O . ILE A 1 198 ? -0.765 15.024 13.987 1.00 95.50 198 ILE A O 1
ATOM 1531 N N . HIS A 1 199 ? 0.707 14.118 12.544 1.00 95.19 199 HIS A N 1
ATOM 1532 C CA . HIS A 1 199 ? -0.274 13.618 11.590 1.00 95.19 199 HIS A CA 1
ATOM 1533 C C . HIS A 1 199 ? -0.531 12.128 11.838 1.00 95.19 199 HIS A C 1
ATOM 1535 O O . HIS A 1 199 ? 0.262 11.452 12.492 1.00 95.19 199 HIS A O 1
ATOM 1541 N N . ARG A 1 200 ? -1.650 11.616 11.324 1.00 93.19 200 ARG A N 1
ATOM 1542 C CA . ARG A 1 200 ? -2.075 10.217 11.490 1.00 93.19 200 ARG A CA 1
ATOM 1543 C C . ARG A 1 200 ? -1.976 9.460 10.168 1.00 93.19 200 ARG A C 1
ATOM 1545 O O . ARG A 1 200 ? -2.179 10.052 9.112 1.00 93.19 200 ARG A O 1
ATOM 1552 N N . SER A 1 201 ? -1.702 8.158 10.217 1.00 94.19 201 SER A N 1
ATOM 1553 C CA . SER A 1 201 ? -1.695 7.282 9.037 1.00 94.19 201 SER A CA 1
ATOM 1554 C C . SER A 1 201 ? -2.991 6.491 8.902 1.00 94.19 201 SER A C 1
ATOM 1556 O O . SER A 1 201 ? -2.982 5.266 8.917 1.00 94.19 201 SER A O 1
ATOM 1558 N N . ASP A 1 202 ? -4.125 7.166 8.769 1.00 96.88 202 ASP A N 1
ATOM 1559 C CA . ASP A 1 202 ? -5.426 6.496 8.647 1.00 96.88 202 ASP A CA 1
ATOM 1560 C C . ASP A 1 202 ? -5.651 5.978 7.203 1.00 96.88 202 ASP A C 1
ATOM 1562 O O . ASP A 1 202 ? -6.541 6.421 6.475 1.00 96.88 202 ASP A O 1
ATOM 1566 N N . VAL A 1 203 ? -4.776 5.060 6.769 1.00 98.31 203 VAL A N 1
ATOM 1567 C CA . VAL A 1 203 ? -4.727 4.463 5.424 1.00 98.31 203 VAL A CA 1
ATOM 1568 C C . VAL A 1 203 ? -4.525 2.950 5.508 1.00 98.31 203 VAL A C 1
ATOM 1570 O O . VAL A 1 203 ? -3.640 2.471 6.224 1.00 98.31 203 VAL A O 1
ATOM 1573 N N . LEU A 1 204 ? -5.327 2.195 4.754 1.00 98.69 204 LEU A N 1
ATOM 1574 C CA . LEU A 1 204 ? -5.094 0.771 4.518 1.00 98.69 204 LEU A CA 1
ATOM 1575 C C . LEU A 1 204 ? -4.461 0.559 3.149 1.00 98.69 204 LEU A C 1
ATOM 1577 O O . LEU A 1 204 ? -4.896 1.124 2.146 1.00 98.69 204 LEU A O 1
ATOM 1581 N N . PHE A 1 205 ? -3.457 -0.303 3.127 1.00 98.69 205 PHE A N 1
ATOM 1582 C CA . PHE A 1 205 ? -2.767 -0.739 1.928 1.00 98.69 205 PHE A CA 1
ATOM 1583 C C . PHE A 1 205 ? -3.058 -2.213 1.700 1.00 98.69 205 PHE A C 1
ATOM 1585 O O . PHE A 1 205 ? -2.742 -3.017 2.571 1.00 98.69 205 PHE A O 1
ATOM 1592 N N . ALA A 1 206 ? -3.615 -2.577 0.546 1.00 98.50 206 ALA A N 1
ATOM 1593 C CA . ALA A 1 206 ? -3.688 -3.967 0.113 1.00 98.50 206 ALA A CA 1
ATOM 1594 C C . ALA A 1 206 ? -2.795 -4.201 -1.107 1.00 98.50 206 ALA A C 1
ATOM 1596 O O . ALA A 1 206 ? -2.665 -3.341 -1.981 1.00 98.50 206 ALA A O 1
ATOM 1597 N N . THR A 1 207 ? -2.144 -5.359 -1.156 1.00 98.56 207 THR A N 1
ATOM 1598 C CA . THR A 1 207 ? -1.304 -5.777 -2.283 1.00 98.56 207 THR A CA 1
ATOM 1599 C C . THR A 1 207 ? -1.584 -7.231 -2.604 1.00 98.56 207 THR A C 1
ATOM 1601 O O . THR A 1 207 ? -1.546 -8.064 -1.703 1.00 98.56 207 THR A O 1
ATOM 1604 N N . GLN A 1 208 ? -1.841 -7.535 -3.872 1.00 98.50 208 GLN A N 1
ATOM 1605 C CA . GLN A 1 208 ? -1.944 -8.897 -4.385 1.00 98.50 208 GLN A CA 1
ATOM 1606 C C . GLN A 1 208 ? -0.826 -9.157 -5.384 1.00 98.50 208 GLN A C 1
ATOM 1608 O O . GLN A 1 208 ? -0.593 -8.354 -6.284 1.00 98.50 208 GLN A O 1
ATOM 1613 N N . PHE A 1 209 ? -0.178 -10.306 -5.231 1.00 98.50 209 PHE A N 1
ATOM 1614 C CA . PHE A 1 209 ? 0.779 -10.867 -6.172 1.00 98.50 209 PHE A CA 1
ATOM 1615 C C . PHE A 1 209 ? 0.121 -12.048 -6.866 1.00 98.50 209 PHE A C 1
ATOM 1617 O O . PHE A 1 209 ? -0.395 -12.935 -6.187 1.00 98.50 209 PHE A O 1
ATOM 1624 N N . ARG A 1 210 ? 0.148 -12.083 -8.195 1.00 98.19 210 ARG A N 1
ATOM 1625 C CA . ARG A 1 210 ? -0.380 -13.201 -8.976 1.00 98.19 210 ARG A CA 1
ATOM 1626 C C . ARG A 1 210 ? 0.661 -13.685 -9.972 1.00 98.19 210 ARG A C 1
ATOM 1628 O O . ARG A 1 210 ? 1.202 -12.900 -10.746 1.00 98.19 210 ARG A O 1
ATOM 1635 N N . ASP A 1 211 ? 0.935 -14.982 -9.946 1.00 97.75 211 ASP A N 1
ATOM 1636 C CA . ASP A 1 211 ? 1.854 -15.624 -10.879 1.00 97.75 211 ASP A CA 1
ATOM 1637 C C . ASP A 1 211 ? 1.175 -15.848 -12.233 1.00 97.75 211 ASP A C 1
ATOM 1639 O O . ASP A 1 211 ? 0.199 -16.596 -12.338 1.00 97.75 211 ASP A O 1
ATOM 1643 N N . LEU A 1 212 ? 1.706 -15.208 -13.276 1.00 96.69 212 LEU A N 1
ATOM 1644 C CA . LEU A 1 212 ? 1.229 -15.376 -14.646 1.00 96.69 212 LEU A CA 1
ATOM 1645 C C . LEU A 1 212 ? 2.090 -16.351 -15.458 1.00 96.69 212 LEU A C 1
ATOM 1647 O O . LEU A 1 212 ? 1.718 -16.642 -16.590 1.00 96.69 212 LEU A O 1
ATOM 1651 N N . GLY A 1 213 ? 3.184 -16.890 -14.911 1.00 94.62 213 GLY A N 1
ATOM 1652 C CA . GLY A 1 213 ? 4.137 -17.724 -15.650 1.00 94.62 213 GLY A CA 1
ATOM 1653 C C . GLY A 1 213 ? 5.164 -16.921 -16.448 1.00 94.62 213 GLY A C 1
ATOM 1654 O O . GLY A 1 213 ? 5.130 -15.692 -16.487 1.00 94.62 213 GLY A O 1
ATOM 1655 N N . ALA A 1 214 ? 6.127 -17.610 -17.063 1.00 92.00 214 ALA A N 1
ATOM 1656 C CA . ALA A 1 214 ? 7.200 -17.023 -17.875 1.00 92.00 214 ALA A CA 1
ATOM 1657 C C . ALA A 1 214 ? 8.039 -15.931 -17.165 1.00 92.00 214 ALA A C 1
ATOM 1659 O O . ALA A 1 214 ? 8.669 -15.087 -17.811 1.00 92.00 214 ALA A O 1
ATOM 1660 N N . GLY A 1 215 ? 8.084 -15.952 -15.829 1.00 95.25 215 GLY A N 1
ATOM 1661 C CA . GLY A 1 215 ? 8.735 -14.919 -15.018 1.00 95.25 215 GLY A CA 1
ATOM 1662 C C . GLY A 1 215 ? 7.923 -13.631 -14.851 1.00 95.25 215 GLY A C 1
ATOM 1663 O O . GLY A 1 215 ? 8.491 -12.621 -14.446 1.00 95.25 215 GLY A O 1
ATOM 1664 N N . VAL A 1 216 ? 6.626 -13.639 -15.163 1.00 97.75 216 VAL A N 1
ATOM 1665 C CA . VAL A 1 216 ? 5.732 -12.488 -15.006 1.00 97.75 216 VAL A CA 1
ATOM 1666 C C . VAL A 1 216 ? 4.917 -12.609 -13.723 1.00 97.75 216 VAL A C 1
ATOM 1668 O O . VAL A 1 216 ? 4.228 -13.602 -13.492 1.00 97.75 216 VAL A O 1
ATOM 1671 N N . ILE A 1 217 ? 4.965 -11.552 -12.916 1.00 98.50 217 ILE A N 1
ATOM 1672 C CA . ILE A 1 217 ? 4.156 -11.378 -11.712 1.00 98.50 217 ILE A CA 1
ATOM 1673 C C . ILE A 1 217 ? 3.256 -10.163 -11.924 1.00 98.50 217 ILE A C 1
ATOM 1675 O O . ILE A 1 217 ? 3.741 -9.054 -12.144 1.00 98.50 217 ILE A O 1
ATOM 1679 N N . GLU A 1 218 ? 1.947 -10.351 -11.833 1.00 98.75 218 GLU A N 1
ATOM 1680 C CA . GLU A 1 218 ? 1.010 -9.238 -11.711 1.00 98.75 218 GLU A CA 1
ATOM 1681 C C . GLU A 1 218 ? 0.989 -8.740 -10.266 1.00 98.75 218 GLU A C 1
ATOM 1683 O O . GLU A 1 218 ? 0.944 -9.539 -9.326 1.00 98.75 218 GLU A O 1
ATOM 1688 N N . ILE A 1 219 ? 1.002 -7.418 -10.094 1.00 98.62 219 ILE A N 1
ATOM 1689 C CA . ILE A 1 219 ? 0.904 -6.770 -8.791 1.00 98.62 219 ILE A CA 1
ATOM 1690 C C . ILE A 1 219 ? -0.262 -5.787 -8.813 1.00 98.62 219 ILE A C 1
ATOM 1692 O O . ILE A 1 219 ? -0.249 -4.805 -9.559 1.00 98.62 219 ILE A O 1
ATOM 1696 N N . SER A 1 220 ? -1.263 -6.055 -7.980 1.00 98.50 220 SER A N 1
ATOM 1697 C CA . SER A 1 220 ? -2.420 -5.183 -7.785 1.00 98.50 220 SER A CA 1
ATOM 1698 C C . SER A 1 220 ? -2.321 -4.478 -6.435 1.00 98.50 220 SER A C 1
ATOM 1700 O O . SER A 1 220 ? -2.070 -5.111 -5.411 1.00 98.50 220 SER A O 1
ATOM 1702 N N . TYR A 1 221 ? -2.523 -3.166 -6.435 1.00 98.56 221 TYR A N 1
ATOM 1703 C CA . TYR A 1 221 ? -2.453 -2.277 -5.283 1.00 98.56 221 TYR A CA 1
ATOM 1704 C C . TYR A 1 221 ? -3.812 -1.645 -5.013 1.00 98.56 221 TYR A C 1
ATOM 1706 O O . TYR A 1 221 ? -4.491 -1.201 -5.939 1.00 98.56 221 TYR A O 1
ATOM 1714 N N . LEU A 1 222 ? -4.164 -1.538 -3.734 1.00 98.50 222 LEU A N 1
ATOM 1715 C CA . LEU A 1 222 ? -5.299 -0.757 -3.260 1.00 98.50 222 LEU A CA 1
ATOM 1716 C C . LEU A 1 222 ? -4.846 0.134 -2.102 1.00 98.50 222 LEU A C 1
ATOM 1718 O O . LEU A 1 222 ? -4.254 -0.347 -1.136 1.00 98.50 222 LEU A O 1
ATOM 1722 N N . CYS A 1 223 ? -5.152 1.423 -2.190 1.00 98.69 223 CYS A N 1
ATOM 1723 C CA . CYS A 1 223 ? -4.978 2.391 -1.114 1.00 98.69 223 CYS A CA 1
ATOM 1724 C C . CYS A 1 223 ? -6.359 2.897 -0.695 1.00 98.69 223 CYS A C 1
ATOM 1726 O O . CYS A 1 223 ? -7.031 3.540 -1.497 1.00 98.69 223 CYS A O 1
ATOM 1728 N N . PHE A 1 224 ? -6.777 2.614 0.538 1.00 98.69 224 PHE A N 1
ATOM 1729 C CA . PHE A 1 224 ? -8.025 3.122 1.107 1.00 98.69 224 PHE A CA 1
ATOM 1730 C C . PHE A 1 224 ? -7.729 4.200 2.146 1.00 98.69 224 PHE A C 1
ATOM 1732 O O . PHE A 1 224 ? -7.114 3.920 3.179 1.00 98.69 224 PHE A O 1
ATOM 1739 N N . ASN A 1 225 ? -8.176 5.427 1.884 1.00 98.50 225 ASN A N 1
ATOM 1740 C CA . ASN A 1 225 ? -8.030 6.544 2.809 1.00 98.50 225 ASN A CA 1
ATOM 1741 C C . ASN A 1 225 ? -9.237 6.596 3.751 1.00 98.50 225 ASN A C 1
ATOM 1743 O O . ASN A 1 225 ? -10.278 7.117 3.372 1.00 98.50 225 ASN A O 1
ATOM 1747 N N . PHE A 1 226 ? -9.116 6.106 4.984 1.00 97.88 226 PHE A N 1
ATOM 1748 C CA . PHE A 1 226 ? -10.194 6.190 5.983 1.00 97.88 226 PHE A CA 1
ATOM 1749 C C . PHE A 1 226 ? -9.998 7.343 6.981 1.00 97.88 226 PHE A C 1
ATOM 1751 O O . PHE A 1 226 ? -10.738 7.443 7.967 1.00 97.88 226 PHE A O 1
ATOM 1758 N N . GLY A 1 227 ? -9.020 8.215 6.726 1.00 95.62 227 GLY A N 1
ATOM 1759 C CA . GLY A 1 227 ? -8.678 9.364 7.553 1.00 95.62 227 GLY A CA 1
ATOM 1760 C C . GLY A 1 227 ? -9.602 10.562 7.382 1.00 95.62 227 GLY A C 1
ATOM 1761 O O . GLY A 1 227 ? -10.766 10.442 7.001 1.00 95.62 227 GLY A O 1
ATOM 1762 N N . SER A 1 228 ? -9.068 11.739 7.708 1.00 92.19 228 SER A N 1
ATOM 1763 C CA . SER A 1 228 ? -9.783 13.023 7.683 1.00 92.19 228 SER A CA 1
ATOM 1764 C C . SER A 1 228 ? -9.234 14.020 6.661 1.00 92.19 228 SER A C 1
ATOM 1766 O O . SER A 1 228 ? -9.850 15.057 6.426 1.00 92.19 228 SER A O 1
ATOM 1768 N N . PHE A 1 229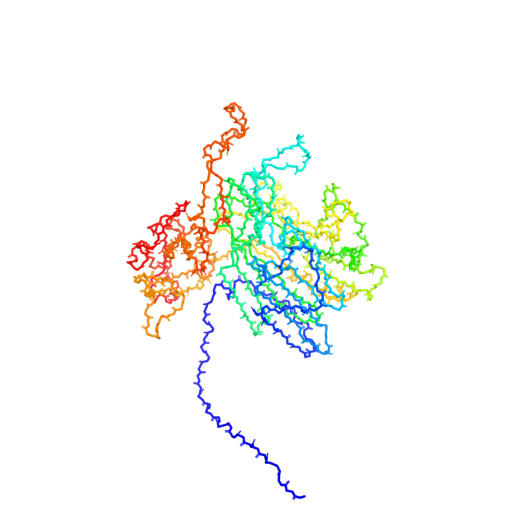 ? -8.100 13.718 6.028 1.00 93.75 229 PHE A N 1
ATOM 1769 C CA . PHE A 1 229 ? -7.460 14.574 5.031 1.00 93.75 229 PHE A CA 1
ATOM 1770 C C . PHE A 1 229 ? -7.278 13.824 3.706 1.00 93.75 229 PHE A C 1
ATOM 1772 O O . PHE A 1 229 ? -7.113 12.603 3.709 1.00 93.75 229 PHE A O 1
ATOM 1779 N N . PRO A 1 230 ? -7.306 14.520 2.557 1.00 96.00 230 PRO A N 1
ATOM 1780 C CA . PRO A 1 230 ? -7.044 13.884 1.272 1.00 96.00 230 PRO A CA 1
ATOM 1781 C C . PRO A 1 230 ? -5.574 13.474 1.164 1.00 96.00 230 PRO A C 1
ATOM 1783 O O . PRO A 1 230 ? -4.695 14.179 1.655 1.00 96.00 230 PRO A O 1
ATOM 1786 N N . LEU A 1 231 ? -5.289 12.379 0.470 1.00 97.50 231 LEU A N 1
ATOM 1787 C CA . LEU A 1 231 ? -3.941 12.087 -0.024 1.00 97.50 231 LEU A CA 1
ATOM 1788 C C . LEU A 1 231 ? -3.805 12.750 -1.391 1.00 97.50 231 LEU A C 1
ATOM 1790 O O . LEU A 1 231 ? -4.763 12.721 -2.152 1.00 97.50 231 LEU A O 1
ATOM 1794 N N . ASN A 1 232 ? -2.663 13.354 -1.710 1.00 95.56 232 ASN A N 1
ATOM 1795 C CA . ASN A 1 232 ? -2.440 14.049 -2.986 1.00 95.56 232 ASN A CA 1
ATOM 1796 C C . ASN A 1 232 ? -1.201 13.535 -3.749 1.00 95.56 232 ASN A C 1
ATOM 1798 O O . ASN A 1 232 ? -0.792 14.106 -4.765 1.00 95.56 232 ASN A O 1
ATOM 1802 N N . GLY A 1 233 ? -0.605 12.440 -3.280 1.00 95.25 233 GLY A N 1
ATOM 1803 C CA . GLY A 1 233 ? 0.419 11.694 -3.992 1.00 95.25 233 GLY A CA 1
ATOM 1804 C C . GLY A 1 233 ? 0.429 10.234 -3.562 1.00 95.25 233 GLY A C 1
ATOM 1805 O O . GLY A 1 233 ? 0.187 9.919 -2.394 1.00 95.25 233 GLY A O 1
ATOM 1806 N N . LEU A 1 234 ? 0.711 9.351 -4.517 1.00 96.75 234 LEU A N 1
ATOM 1807 C CA . LEU A 1 234 ? 0.843 7.921 -4.273 1.00 96.75 234 LEU A CA 1
ATOM 1808 C C . LEU A 1 234 ? 1.902 7.311 -5.197 1.00 96.75 234 LEU A C 1
ATOM 1810 O O . LEU A 1 234 ? 1.762 7.324 -6.419 1.00 96.75 234 LEU A O 1
ATOM 1814 N N . ASN A 1 235 ? 2.943 6.734 -4.615 1.00 95.81 235 ASN A N 1
ATOM 1815 C CA . ASN A 1 235 ? 3.963 5.968 -5.320 1.00 95.81 235 ASN A CA 1
ATOM 1816 C C . ASN A 1 235 ? 3.571 4.484 -5.313 1.00 95.81 235 ASN A C 1
ATOM 1818 O O . ASN A 1 235 ? 3.381 3.903 -4.246 1.00 95.81 235 ASN A O 1
ATOM 1822 N N . THR A 1 236 ? 3.401 3.889 -6.495 1.00 94.50 236 THR A N 1
ATOM 1823 C CA . THR A 1 236 ? 2.882 2.520 -6.700 1.00 94.50 236 THR A CA 1
ATOM 1824 C C . THR A 1 236 ? 3.622 1.844 -7.869 1.00 94.50 236 THR A C 1
ATOM 1826 O O . THR A 1 236 ? 3.108 1.821 -8.990 1.00 94.50 236 THR A O 1
ATOM 1829 N N . PRO A 1 237 ? 4.843 1.323 -7.647 1.00 93.62 237 PRO A N 1
ATOM 1830 C CA . PRO A 1 237 ? 5.559 1.247 -6.377 1.00 93.62 237 PRO A CA 1
ATOM 1831 C C . PRO A 1 237 ? 6.569 2.389 -6.196 1.00 93.62 237 PRO A C 1
ATOM 1833 O O . PRO A 1 237 ? 6.999 3.023 -7.158 1.00 93.62 237 PRO A O 1
ATOM 1836 N N . TRP A 1 238 ? 6.988 2.588 -4.949 1.00 94.38 238 TRP A N 1
ATOM 1837 C CA . TRP A 1 238 ? 8.311 3.097 -4.596 1.00 94.38 238 TRP A CA 1
ATOM 1838 C C . TRP A 1 238 ? 9.220 1.906 -4.295 1.00 94.38 238 TRP A C 1
ATOM 1840 O O . TRP A 1 238 ? 8.851 1.041 -3.498 1.00 94.38 238 TRP A O 1
ATOM 1850 N N . GLY A 1 239 ? 10.405 1.858 -4.891 1.00 92.88 239 GLY A N 1
ATOM 1851 C CA . GLY A 1 239 ? 11.399 0.844 -4.567 1.00 92.88 239 GLY A CA 1
ATOM 1852 C C . GLY A 1 239 ? 12.632 0.961 -5.436 1.00 92.88 239 GLY A C 1
ATOM 1853 O O . GLY A 1 239 ? 13.072 2.062 -5.742 1.00 92.88 239 GLY A O 1
ATOM 1854 N N . GLY A 1 240 ? 13.200 -0.170 -5.838 1.00 91.44 240 GLY A N 1
ATOM 1855 C CA . GLY A 1 240 ? 14.321 -0.199 -6.768 1.00 91.44 240 GLY A CA 1
ATOM 1856 C C . GLY A 1 240 ? 15.158 -1.462 -6.645 1.00 91.44 240 GLY A C 1
ATOM 1857 O O . GLY A 1 240 ? 14.716 -2.462 -6.080 1.00 91.44 240 GLY A O 1
ATOM 1858 N N . VAL A 1 241 ? 16.364 -1.420 -7.194 1.00 92.88 241 VAL A N 1
ATOM 1859 C CA . VAL A 1 241 ? 17.230 -2.593 -7.335 1.00 92.88 241 VAL A CA 1
ATOM 1860 C C . VAL A 1 241 ? 18.666 -2.286 -6.946 1.00 92.88 241 VAL A C 1
ATOM 1862 O O . VAL A 1 241 ? 19.088 -1.129 -6.908 1.00 92.88 241 VAL A O 1
ATOM 1865 N N . ARG A 1 242 ? 19.445 -3.329 -6.680 1.00 90.69 242 ARG A N 1
ATOM 1866 C CA . ARG A 1 242 ? 20.870 -3.201 -6.408 1.00 90.69 242 ARG A CA 1
ATOM 1867 C C . ARG A 1 242 ? 21.664 -2.971 -7.692 1.00 90.69 242 ARG A C 1
ATOM 1869 O O . ARG A 1 242 ? 21.627 -3.777 -8.626 1.00 90.69 242 ARG A O 1
ATOM 1876 N N . THR A 1 243 ? 22.400 -1.869 -7.725 1.00 88.94 243 THR A N 1
ATOM 1877 C CA . THR A 1 243 ? 23.171 -1.406 -8.887 1.00 88.94 243 THR A CA 1
ATOM 1878 C C . THR A 1 243 ? 24.266 -2.398 -9.300 1.00 88.94 243 THR A C 1
ATOM 1880 O O . THR A 1 243 ? 24.616 -2.497 -10.468 1.00 88.94 243 THR A O 1
ATOM 1883 N N . SER A 1 244 ? 24.793 -3.187 -8.366 1.00 89.38 244 SER A N 1
ATOM 1884 C CA . SER A 1 244 ? 25.796 -4.226 -8.631 1.00 89.38 244 SER A CA 1
ATOM 1885 C C . SER A 1 244 ? 25.258 -5.438 -9.399 1.00 89.38 244 SER A C 1
ATOM 1887 O O . SER A 1 244 ? 26.049 -6.190 -9.966 1.00 89.38 244 SER A O 1
ATOM 1889 N N . VAL A 1 245 ? 23.935 -5.636 -9.432 1.00 92.81 245 VAL A N 1
ATOM 1890 C CA . VAL A 1 245 ? 23.279 -6.669 -10.254 1.00 92.81 245 VAL A CA 1
ATOM 1891 C C . VAL A 1 245 ? 22.712 -6.058 -11.525 1.00 92.81 245 VAL A C 1
ATOM 1893 O O . VAL A 1 245 ? 22.868 -6.642 -12.594 1.00 92.81 245 VAL A O 1
ATOM 1896 N N . PHE A 1 246 ? 22.105 -4.877 -11.422 1.00 93.56 246 PHE A N 1
ATOM 1897 C CA . PHE A 1 246 ? 21.557 -4.145 -12.558 1.00 93.56 246 PHE A CA 1
ATOM 1898 C C . PHE A 1 246 ? 22.168 -2.738 -12.622 1.00 93.56 246 PHE A C 1
ATOM 1900 O O . PHE A 1 246 ? 21.581 -1.789 -12.100 1.00 93.56 246 PHE A O 1
ATOM 1907 N N . PRO A 1 247 ? 23.362 -2.592 -13.224 1.00 89.75 247 PRO A N 1
ATOM 1908 C CA . PRO A 1 247 ? 24.047 -1.305 -13.335 1.00 89.75 247 PRO A CA 1
ATOM 1909 C C . PRO A 1 247 ? 23.370 -0.362 -14.328 1.00 89.75 247 PRO A C 1
ATOM 1911 O O . PRO A 1 247 ? 23.646 0.838 -14.326 1.00 89.75 247 PRO A O 1
ATOM 1914 N N . GLU A 1 248 ? 22.509 -0.898 -15.192 1.00 90.50 248 GLU A N 1
ATOM 1915 C CA . GLU A 1 248 ? 21.913 -0.161 -16.285 1.00 90.50 248 GLU A CA 1
ATOM 1916 C C . GLU A 1 248 ? 20.388 -0.139 -16.204 1.00 90.50 248 GLU A C 1
ATOM 1918 O O . GLU A 1 248 ? 19.749 -1.042 -15.672 1.00 90.50 248 GLU A O 1
ATOM 1923 N N . LEU A 1 249 ? 19.795 0.915 -16.753 1.00 91.06 249 LEU A N 1
ATOM 1924 C CA . LEU A 1 249 ? 18.360 1.133 -16.817 1.00 91.06 249 LEU A CA 1
ATOM 1925 C C . LEU A 1 249 ? 17.976 1.445 -18.259 1.00 91.06 249 LEU A C 1
ATOM 1927 O O . LEU A 1 249 ? 18.696 2.151 -18.973 1.00 91.06 249 LEU A O 1
ATOM 1931 N N . VAL A 1 250 ? 16.800 0.982 -18.654 1.00 93.56 250 VAL A N 1
ATOM 1932 C CA . VAL A 1 250 ? 16.169 1.328 -19.923 1.00 93.56 250 VAL A CA 1
ATOM 1933 C C . VAL A 1 250 ? 14.767 1.865 -19.688 1.00 93.56 250 VAL A C 1
ATOM 1935 O O . VAL A 1 250 ? 14.073 1.457 -18.754 1.00 93.56 250 VAL A O 1
ATOM 1938 N N . LEU A 1 251 ? 14.343 2.766 -20.568 1.00 94.44 251 LEU A N 1
ATOM 1939 C CA . LEU A 1 251 ? 12.973 3.254 -20.630 1.00 94.44 251 LEU A CA 1
ATOM 1940 C C . LEU A 1 251 ? 12.425 3.025 -22.035 1.00 94.44 251 LEU A C 1
ATOM 1942 O O . LEU A 1 251 ? 13.068 3.368 -23.031 1.00 94.44 251 LEU A O 1
ATOM 1946 N N . SER A 1 252 ? 11.237 2.436 -22.105 1.00 95.88 252 SER A N 1
ATOM 1947 C CA . SER A 1 252 ? 10.559 2.180 -23.371 1.00 95.88 252 SER A CA 1
ATOM 1948 C C . SER A 1 252 ? 10.121 3.462 -24.071 1.00 95.88 252 SER A C 1
ATOM 1950 O O . SER A 1 252 ? 9.696 4.435 -23.443 1.00 95.88 252 SER A O 1
ATOM 1952 N N . GLN A 1 253 ? 10.183 3.437 -25.395 1.00 94.25 253 GLN A N 1
ATOM 1953 C CA . GLN A 1 253 ? 9.729 4.504 -26.272 1.00 94.25 253 GLN A CA 1
ATOM 1954 C C . GLN A 1 253 ? 8.358 4.160 -26.874 1.00 94.25 253 GLN A C 1
ATOM 1956 O O . GLN A 1 253 ? 8.012 2.981 -27.000 1.00 94.25 253 GLN A O 1
ATOM 1961 N N . PRO A 1 254 ? 7.561 5.165 -27.282 1.00 92.19 254 PRO A N 1
ATOM 1962 C CA . PRO A 1 254 ? 6.245 4.930 -27.879 1.00 92.19 254 PRO A CA 1
ATOM 1963 C C . PRO A 1 254 ? 6.259 4.079 -29.155 1.00 92.19 254 PRO A C 1
ATOM 1965 O O . PRO A 1 254 ? 5.256 3.435 -29.455 1.00 92.19 254 PRO A O 1
ATOM 1968 N N . ASP A 1 255 ? 7.376 4.067 -29.887 1.00 91.81 255 ASP A N 1
ATOM 1969 C CA . ASP A 1 255 ? 7.575 3.301 -31.124 1.00 91.81 255 ASP A CA 1
ATOM 1970 C C . ASP A 1 255 ? 7.910 1.813 -30.890 1.00 91.81 255 ASP A C 1
ATOM 1972 O O . ASP A 1 255 ? 8.124 1.067 -31.845 1.00 91.81 255 ASP A O 1
ATOM 1976 N N . GLY A 1 256 ? 7.946 1.372 -29.628 1.00 86.44 256 GLY A N 1
ATOM 1977 C CA . GLY A 1 256 ? 8.248 -0.005 -29.239 1.00 86.44 256 GLY A CA 1
ATOM 1978 C C . GLY A 1 256 ? 9.739 -0.298 -29.057 1.00 86.44 256 GLY A C 1
ATOM 1979 O O . GLY A 1 256 ? 10.080 -1.395 -28.608 1.00 86.44 256 GLY A O 1
ATOM 1980 N N . SER A 1 257 ? 10.621 0.661 -29.355 1.00 92.31 257 SER A N 1
ATOM 1981 C CA . SER A 1 257 ? 12.032 0.597 -28.971 1.00 92.31 257 SER A CA 1
ATOM 1982 C C . SER A 1 257 ? 12.217 0.944 -27.487 1.00 92.31 257 SER A C 1
ATOM 1984 O O . SER A 1 257 ? 11.265 1.249 -26.765 1.00 92.31 257 SER A O 1
ATOM 1986 N N . TYR A 1 258 ? 13.452 0.890 -26.997 1.00 93.44 258 TYR A N 1
ATOM 1987 C CA . TYR A 1 258 ? 13.810 1.396 -25.677 1.00 93.44 258 TYR A CA 1
ATOM 1988 C C . TYR A 1 258 ? 15.149 2.121 -25.743 1.00 93.44 258 TYR A C 1
ATOM 1990 O O . TYR A 1 258 ? 16.035 1.773 -26.523 1.00 93.44 258 TYR A O 1
ATOM 1998 N N . GLY A 1 259 ? 15.273 3.161 -24.925 1.00 88.50 259 GLY A N 1
ATOM 1999 C CA . GLY A 1 259 ? 16.489 3.946 -24.793 1.00 88.50 259 GLY A CA 1
ATOM 2000 C C . GLY A 1 259 ? 17.212 3.631 -23.494 1.00 88.50 259 GLY A C 1
ATOM 2001 O O . GLY A 1 259 ? 16.591 3.311 -22.479 1.00 88.50 259 GLY A O 1
ATOM 2002 N N . PHE A 1 260 ? 18.530 3.775 -23.526 1.00 83.81 260 PHE A N 1
ATOM 2003 C CA . PHE A 1 260 ? 19.358 3.778 -22.331 1.00 83.81 260 PHE A CA 1
ATOM 2004 C C . PHE A 1 260 ? 19.019 4.970 -21.430 1.00 83.81 260 PHE A C 1
ATOM 2006 O O . PHE A 1 260 ? 18.812 6.083 -21.917 1.00 83.81 260 PHE A O 1
ATOM 2013 N N . SER A 1 261 ? 18.966 4.739 -20.120 1.00 71.50 261 SER A N 1
ATOM 2014 C CA . SER A 1 261 ? 18.494 5.722 -19.145 1.00 71.50 261 SER A CA 1
ATOM 2015 C C . SER A 1 261 ? 19.285 5.652 -17.828 1.00 71.50 261 SER A C 1
ATOM 2017 O O . SER A 1 261 ? 18.694 5.393 -16.787 1.00 71.50 261 SER A O 1
ATOM 2019 N N . THR A 1 262 ? 20.608 5.869 -17.826 1.00 62.28 262 THR A N 1
ATOM 2020 C CA . THR A 1 262 ? 21.459 5.699 -16.618 1.00 62.28 262 THR A CA 1
ATOM 2021 C C . THR A 1 262 ? 22.254 6.942 -16.204 1.00 62.28 262 THR A C 1
ATOM 2023 O O . THR A 1 262 ? 22.637 7.753 -17.047 1.00 62.28 262 THR A O 1
ATOM 2026 N N . PRO A 1 263 ? 22.521 7.074 -14.893 1.00 61.06 263 PRO A N 1
ATOM 2027 C CA . PRO A 1 263 ? 21.521 7.484 -13.924 1.00 61.06 263 PRO A CA 1
ATOM 2028 C C . PRO A 1 263 ? 21.480 9.014 -13.817 1.00 61.06 263 PRO A C 1
ATOM 2030 O O . PRO A 1 263 ? 22.512 9.677 -13.746 1.00 61.06 263 PRO A O 1
ATOM 2033 N N . PHE A 1 264 ? 20.271 9.565 -13.726 1.00 60.44 264 PHE A N 1
ATOM 2034 C CA . PHE A 1 264 ? 20.049 10.877 -13.115 1.00 60.44 264 PHE A CA 1
ATOM 2035 C C . PHE A 1 264 ? 19.839 10.663 -11.616 1.00 60.44 264 PHE A C 1
ATOM 2037 O O . PHE A 1 264 ? 19.406 9.588 -11.202 1.00 60.44 264 PHE A O 1
ATOM 2044 N N . SER A 1 265 ? 20.112 11.654 -10.777 1.00 66.19 265 SER A N 1
ATOM 2045 C CA . SER A 1 265 ? 19.598 11.605 -9.406 1.00 66.19 265 SER A CA 1
ATOM 2046 C C . SER A 1 265 ? 18.076 11.764 -9.455 1.00 66.19 265 SER A C 1
ATOM 2048 O O . SER A 1 265 ? 17.575 12.677 -10.112 1.00 66.19 265 SER A O 1
ATOM 2050 N N . ILE A 1 266 ? 17.302 10.933 -8.745 1.00 70.50 266 ILE A N 1
ATOM 2051 C CA . ILE A 1 266 ? 15.840 11.140 -8.661 1.00 70.50 266 ILE A CA 1
ATOM 2052 C C . ILE A 1 266 ? 15.498 12.498 -8.013 1.00 70.50 266 ILE A C 1
ATOM 2054 O O . ILE A 1 266 ? 14.410 13.033 -8.222 1.00 70.50 266 ILE A O 1
ATOM 2058 N N . ALA A 1 267 ? 16.452 13.097 -7.289 1.00 65.00 267 ALA A N 1
ATOM 2059 C CA . ALA A 1 267 ? 16.349 14.441 -6.728 1.00 65.00 267 ALA A CA 1
ATOM 2060 C C . ALA A 1 267 ? 16.628 15.571 -7.743 1.00 65.00 267 ALA A C 1
ATOM 2062 O O . ALA A 1 267 ? 16.340 16.730 -7.450 1.00 65.00 267 ALA A O 1
ATOM 2063 N N . GLU A 1 268 ? 17.173 15.277 -8.927 1.00 68.19 268 GLU A N 1
ATOM 2064 C CA . GLU A 1 268 ? 17.433 16.288 -9.955 1.00 68.19 268 GLU A CA 1
ATOM 2065 C C . GLU A 1 268 ? 16.159 16.696 -10.702 1.00 68.19 268 GLU A C 1
ATOM 2067 O O . GLU A 1 268 ? 15.276 15.890 -11.012 1.00 68.19 268 GLU A O 1
ATOM 2072 N N . ARG A 1 269 ? 16.069 17.987 -11.044 1.00 64.75 269 ARG A N 1
ATOM 2073 C CA . ARG A 1 269 ? 14.952 18.515 -11.829 1.00 64.75 269 ARG A CA 1
ATOM 2074 C C . ARG A 1 269 ? 14.934 17.853 -13.209 1.00 64.75 269 ARG A C 1
ATOM 2076 O O . ARG A 1 269 ? 15.895 17.943 -13.963 1.00 64.75 269 ARG A O 1
ATOM 2083 N N . GLY A 1 270 ? 13.792 17.270 -13.566 1.00 69.56 270 GLY A N 1
ATOM 2084 C CA . GLY A 1 270 ? 13.610 16.620 -14.863 1.00 69.56 270 GLY A CA 1
ATOM 2085 C C . GLY A 1 270 ? 14.119 15.179 -14.916 1.00 69.56 270 GLY A C 1
ATOM 2086 O O . GLY A 1 270 ? 14.277 14.663 -16.016 1.00 69.56 270 GLY A O 1
ATOM 2087 N N . SER A 1 271 ? 14.351 14.523 -13.777 1.00 77.06 271 SER A N 1
ATOM 2088 C CA . SER A 1 271 ? 14.590 13.072 -13.694 1.00 77.06 271 SER A CA 1
ATOM 2089 C C . SER A 1 271 ? 13.329 12.251 -14.002 1.00 77.06 271 SER A C 1
ATOM 2091 O O . SER A 1 271 ? 13.398 11.190 -14.616 1.00 77.06 271 SER A O 1
ATOM 2093 N N . TYR A 1 272 ? 12.160 12.782 -13.646 1.00 87.56 272 TYR A N 1
ATOM 2094 C CA . TYR A 1 272 ? 10.866 12.162 -13.908 1.00 87.56 272 TYR A CA 1
ATOM 2095 C C . TYR A 1 272 ? 10.449 12.269 -15.383 1.00 87.56 272 TYR A C 1
ATOM 2097 O O . TYR A 1 272 ? 10.659 13.288 -16.056 1.00 87.56 272 TYR A O 1
ATOM 2105 N N . ARG A 1 273 ? 9.825 11.205 -15.887 1.00 89.81 273 ARG A N 1
ATOM 2106 C CA . ARG A 1 273 ? 9.291 11.076 -17.246 1.00 89.81 273 ARG A CA 1
ATOM 2107 C C . ARG A 1 273 ? 7.805 10.754 -17.177 1.00 89.81 273 ARG A C 1
ATOM 2109 O O . ARG A 1 273 ? 7.405 9.839 -16.473 1.00 89.81 273 ARG A O 1
ATOM 2116 N N . ASP A 1 274 ? 7.003 11.515 -17.910 1.00 92.94 274 ASP A N 1
ATOM 2117 C CA . ASP A 1 274 ? 5.570 11.264 -18.098 1.00 92.94 274 ASP A CA 1
ATOM 2118 C C . ASP A 1 274 ? 5.363 9.897 -18.762 1.00 92.94 274 ASP A C 1
ATOM 2120 O O . ASP A 1 274 ? 5.843 9.682 -19.879 1.00 92.94 274 ASP A O 1
ATOM 2124 N N . ILE A 1 275 ? 4.673 8.978 -18.078 1.00 93.88 275 ILE A N 1
ATOM 2125 C CA . ILE A 1 275 ? 4.503 7.603 -18.567 1.00 93.88 275 ILE A CA 1
ATOM 2126 C C . ILE A 1 275 ? 3.631 7.545 -19.827 1.00 93.88 275 ILE A C 1
ATOM 2128 O O . ILE A 1 275 ? 3.829 6.660 -20.660 1.00 93.88 275 ILE A O 1
ATOM 2132 N N . GLY A 1 276 ? 2.748 8.530 -20.039 1.00 93.00 276 GLY A N 1
ATOM 2133 C CA . GLY A 1 276 ? 1.955 8.669 -21.262 1.00 93.00 276 GLY A CA 1
ATOM 2134 C C . GLY A 1 276 ? 2.800 8.941 -22.513 1.00 93.00 276 GLY A C 1
ATOM 2135 O O . GLY A 1 276 ? 2.320 8.772 -23.631 1.00 93.00 276 GLY A O 1
ATOM 2136 N N . LYS A 1 277 ? 4.077 9.313 -22.346 1.00 92.75 277 LYS A N 1
ATOM 2137 C CA . LYS A 1 277 ? 5.041 9.551 -23.437 1.00 92.75 277 LYS A CA 1
ATOM 2138 C C . LYS A 1 277 ? 6.034 8.404 -23.631 1.00 92.75 277 LYS A C 1
ATOM 2140 O O . LYS A 1 277 ? 7.054 8.589 -24.290 1.00 92.75 277 LYS A O 1
ATOM 2145 N N . THR A 1 278 ? 5.758 7.239 -23.053 1.00 94.44 278 THR A N 1
ATOM 2146 C CA . THR A 1 278 ? 6.635 6.059 -23.098 1.00 94.44 278 THR A CA 1
ATOM 2147 C C . THR A 1 278 ? 5.964 4.886 -23.819 1.00 94.44 278 THR A C 1
ATOM 2149 O O . THR A 1 278 ? 4.818 4.963 -24.274 1.00 94.44 278 THR A O 1
ATOM 2152 N N . GLY A 1 279 ? 6.679 3.767 -23.918 1.00 95.31 279 GLY A N 1
ATOM 2153 C CA . GLY A 1 279 ? 6.109 2.473 -24.299 1.00 95.31 279 GLY A CA 1
ATOM 2154 C C . GLY A 1 279 ? 5.405 1.732 -23.152 1.00 95.31 279 GLY A C 1
ATOM 2155 O O . GLY A 1 279 ? 5.043 0.579 -23.342 1.00 95.31 279 GLY A O 1
ATOM 2156 N N . GLY A 1 280 ? 5.232 2.357 -21.979 1.00 96.25 280 GLY A N 1
ATOM 2157 C CA . GLY A 1 280 ? 4.501 1.800 -20.835 1.00 96.25 280 GLY A CA 1
ATOM 2158 C C . GLY A 1 280 ? 5.302 0.857 -19.929 1.00 96.25 280 GLY A C 1
ATOM 2159 O O . GLY A 1 280 ? 4.729 0.194 -19.063 1.00 96.25 280 GLY A O 1
ATOM 2160 N N . TRP A 1 281 ? 6.622 0.780 -20.112 1.00 97.62 281 TRP A N 1
ATOM 2161 C CA . TRP A 1 281 ? 7.505 -0.022 -19.262 1.00 97.62 281 TRP A CA 1
ATOM 2162 C C . TRP A 1 281 ? 8.923 0.550 -19.125 1.00 97.62 281 TRP A C 1
ATOM 2164 O O . TRP A 1 281 ? 9.397 1.328 -19.960 1.00 97.62 281 TRP A O 1
ATOM 2174 N N . ALA A 1 282 ? 9.621 0.132 -18.077 1.00 96.12 282 ALA A N 1
ATOM 2175 C CA . ALA A 1 282 ? 11.046 0.366 -17.857 1.00 96.12 282 ALA A CA 1
ATOM 2176 C C . ALA A 1 282 ? 11.702 -0.916 -17.338 1.00 96.12 282 ALA A C 1
ATOM 2178 O O . ALA A 1 282 ? 11.008 -1.815 -16.867 1.00 96.12 282 ALA A O 1
ATOM 2179 N N . ALA A 1 283 ? 13.025 -1.021 -17.408 1.00 95.88 283 ALA A N 1
ATOM 2180 C CA . ALA A 1 283 ? 13.723 -2.156 -16.815 1.00 95.88 283 ALA A CA 1
ATOM 2181 C C . ALA A 1 283 ? 15.086 -1.768 -16.262 1.00 95.88 283 ALA A C 1
ATOM 2183 O O . ALA A 1 283 ? 15.769 -0.913 -16.823 1.00 95.88 283 ALA A O 1
ATOM 2184 N N . ALA A 1 284 ? 15.486 -2.450 -15.196 1.00 95.12 284 ALA A N 1
ATOM 2185 C CA . ALA A 1 284 ? 16.871 -2.513 -14.772 1.00 95.12 284 ALA A CA 1
ATOM 2186 C C . ALA A 1 284 ? 17.523 -3.751 -15.396 1.00 95.12 284 ALA A C 1
ATOM 2188 O O . ALA A 1 284 ? 16.919 -4.821 -15.420 1.00 95.12 284 ALA A O 1
ATOM 2189 N N . THR A 1 285 ? 18.724 -3.608 -15.948 1.00 95.31 285 THR A N 1
ATOM 2190 C CA . THR A 1 285 ? 19.371 -4.618 -16.787 1.00 95.31 285 THR A CA 1
ATOM 2191 C C . THR A 1 285 ? 20.870 -4.705 -16.521 1.00 95.31 285 THR A C 1
ATOM 2193 O O . THR A 1 285 ? 21.512 -3.738 -16.113 1.00 95.31 285 THR A O 1
ATOM 2196 N N . GLN A 1 286 ? 21.433 -5.894 -16.740 1.00 95.06 286 GLN A N 1
ATOM 2197 C CA . GLN A 1 286 ? 22.877 -6.121 -16.681 1.00 95.06 286 GLN A CA 1
ATOM 2198 C C . GLN A 1 286 ? 23.633 -5.416 -17.812 1.00 95.06 286 GLN A C 1
ATOM 2200 O O . GLN A 1 286 ? 24.799 -5.073 -17.635 1.00 95.06 286 GLN A O 1
ATOM 2205 N N . ASN A 1 287 ? 22.996 -5.256 -18.976 1.00 93.69 287 ASN A N 1
ATOM 2206 C CA . ASN A 1 287 ? 23.579 -4.632 -20.161 1.00 93.69 287 ASN A CA 1
ATOM 2207 C C . ASN A 1 287 ? 22.463 -4.263 -21.153 1.00 93.69 287 ASN A C 1
ATOM 2209 O O . ASN A 1 287 ? 21.898 -5.132 -21.818 1.00 93.69 287 ASN A O 1
ATOM 2213 N N . ALA A 1 288 ? 22.181 -2.972 -21.294 1.00 92.06 288 ALA A N 1
ATOM 2214 C CA . ALA A 1 288 ? 21.127 -2.426 -22.140 1.00 92.06 288 ALA A CA 1
ATOM 2215 C C . ALA A 1 288 ? 21.370 -2.635 -23.642 1.00 92.06 288 ALA A C 1
ATOM 2217 O O . ALA A 1 288 ? 20.421 -2.611 -24.427 1.00 92.06 288 ALA A O 1
ATOM 2218 N N . ALA A 1 289 ? 22.619 -2.867 -24.055 1.00 92.94 289 ALA A N 1
ATOM 2219 C CA . ALA A 1 289 ? 22.971 -3.165 -25.440 1.00 92.94 289 ALA A CA 1
ATOM 2220 C C . ALA A 1 289 ? 22.797 -4.652 -25.803 1.00 92.94 289 ALA A C 1
ATOM 2222 O O . ALA A 1 289 ? 22.909 -5.008 -26.976 1.00 92.94 289 ALA A O 1
ATOM 2223 N N . ASN A 1 290 ? 22.527 -5.529 -24.829 1.00 96.00 290 ASN A N 1
ATOM 2224 C CA . ASN A 1 290 ? 22.372 -6.964 -25.046 1.00 96.00 290 ASN A CA 1
ATOM 2225 C C . ASN A 1 290 ? 20.950 -7.435 -24.679 1.00 96.00 290 ASN A C 1
ATOM 2227 O O . ASN A 1 290 ? 20.653 -7.608 -23.498 1.00 96.00 290 ASN A O 1
ATOM 2231 N N . PRO A 1 291 ? 20.087 -7.753 -25.662 1.00 96.25 291 PRO A N 1
ATOM 2232 C CA . PRO A 1 291 ? 18.749 -8.287 -25.403 1.00 96.25 291 PRO A CA 1
ATOM 2233 C C . PRO A 1 291 ? 18.727 -9.578 -24.568 1.00 96.25 291 PRO A C 1
ATOM 2235 O O . PRO A 1 291 ? 17.723 -9.865 -23.930 1.00 96.25 291 PRO A O 1
ATOM 2238 N N . ALA A 1 292 ? 19.815 -10.352 -24.537 1.00 97.62 292 ALA A N 1
ATOM 2239 C CA . ALA A 1 292 ? 19.919 -11.568 -23.728 1.00 97.62 292 ALA A CA 1
ATOM 2240 C C . ALA A 1 292 ? 20.392 -11.312 -22.280 1.00 97.62 292 ALA A C 1
ATOM 2242 O O . ALA A 1 292 ? 20.525 -12.257 -21.506 1.00 97.62 292 ALA A O 1
ATOM 2243 N N . ALA A 1 293 ? 20.676 -10.063 -21.898 1.00 97.12 293 ALA A N 1
ATOM 2244 C CA . ALA A 1 293 ? 21.110 -9.719 -20.547 1.00 97.12 293 ALA A CA 1
ATOM 2245 C C . ALA A 1 293 ? 19.964 -9.856 -19.539 1.00 97.12 293 ALA A C 1
ATOM 2247 O O . ALA A 1 293 ? 18.837 -9.431 -19.819 1.00 97.12 293 ALA A O 1
ATOM 2248 N N . PHE A 1 294 ? 20.245 -10.397 -18.349 1.00 98.00 294 PHE A N 1
ATOM 2249 C CA . PHE A 1 294 ? 19.228 -10.479 -17.304 1.00 98.00 294 PHE A CA 1
ATOM 2250 C C . PHE A 1 294 ? 18.725 -9.092 -16.918 1.00 98.00 294 PHE A C 1
ATOM 2252 O O . PHE A 1 294 ? 19.490 -8.128 -16.848 1.00 98.00 294 PHE A O 1
ATOM 2259 N N . SER A 1 295 ? 17.421 -9.014 -16.684 1.00 97.31 295 SER A N 1
ATOM 2260 C CA . SER A 1 295 ? 16.691 -7.782 -16.446 1.00 97.31 295 SER A CA 1
ATOM 2261 C C . SER A 1 295 ? 15.502 -8.009 -15.513 1.00 97.31 295 SER A C 1
ATOM 2263 O O . SER A 1 295 ? 14.882 -9.077 -15.511 1.00 97.31 295 SER A O 1
ATOM 2265 N N . LEU A 1 296 ? 15.174 -6.968 -14.753 1.00 97.88 296 LEU A N 1
ATOM 2266 C CA . LEU A 1 296 ? 13.933 -6.822 -14.004 1.00 97.88 296 LEU A CA 1
ATOM 2267 C C . LEU A 1 296 ? 13.134 -5.688 -14.649 1.00 97.88 296 LEU A C 1
ATOM 2269 O O . LEU A 1 296 ? 13.535 -4.524 -14.602 1.00 97.88 296 LEU A O 1
ATOM 2273 N N . GLY A 1 297 ? 12.025 -6.046 -15.285 1.00 97.25 297 GLY A N 1
ATOM 2274 C CA . GLY A 1 297 ? 11.097 -5.133 -15.938 1.00 97.25 297 GLY A CA 1
ATOM 2275 C C . GLY A 1 297 ? 9.948 -4.709 -15.034 1.00 97.25 297 GLY A C 1
ATOM 2276 O O . GLY A 1 297 ? 9.452 -5.501 -14.234 1.00 97.25 297 GLY A O 1
ATOM 2277 N N . LEU A 1 298 ? 9.503 -3.471 -15.218 1.00 97.75 298 LEU A N 1
ATOM 2278 C CA . LEU A 1 298 ? 8.316 -2.887 -14.617 1.00 97.75 298 LEU A CA 1
ATOM 2279 C C . LEU A 1 298 ? 7.397 -2.371 -15.726 1.00 97.75 298 LEU A C 1
ATOM 2281 O O . LEU A 1 298 ? 7.728 -1.394 -16.399 1.00 97.75 298 LEU A O 1
ATOM 2285 N N . VAL A 1 299 ? 6.249 -3.019 -15.904 1.00 98.31 299 VAL A N 1
ATOM 2286 C CA . VAL A 1 299 ? 5.206 -2.635 -16.862 1.00 98.31 299 VAL A CA 1
ATOM 2287 C C . VAL A 1 299 ? 4.147 -1.847 -16.107 1.00 98.31 299 VAL A C 1
ATOM 2289 O O . VAL A 1 299 ? 3.383 -2.409 -15.324 1.00 98.31 299 VAL A O 1
ATOM 2292 N N . PHE A 1 300 ? 4.139 -0.535 -16.308 1.00 96.81 300 PHE A N 1
ATOM 2293 C CA . PHE A 1 300 ? 3.281 0.404 -15.584 1.00 96.81 300 PHE A CA 1
ATOM 2294 C C . PHE A 1 300 ? 2.161 1.003 -16.446 1.00 96.81 300 PHE A C 1
ATOM 2296 O O . PHE A 1 300 ? 1.371 1.787 -15.918 1.00 96.81 300 PHE A O 1
ATOM 2303 N N . GLY A 1 301 ? 2.094 0.632 -17.730 1.00 95.75 301 GLY A N 1
ATOM 2304 C CA . GLY A 1 301 ? 1.091 1.118 -18.677 1.00 95.75 301 GLY A CA 1
ATOM 2305 C C . GLY A 1 301 ? 1.375 2.528 -19.186 1.00 95.75 301 GLY A C 1
ATOM 2306 O O . GLY A 1 301 ? 2.325 3.196 -18.771 1.00 95.75 301 GLY A O 1
ATOM 2307 N N . ARG A 1 302 ? 0.538 3.019 -20.090 1.00 92.12 302 ARG A N 1
ATOM 2308 C CA . ARG A 1 302 ? 0.469 4.450 -20.408 1.00 92.12 302 ARG A CA 1
ATOM 2309 C C . ARG A 1 302 ? -0.507 5.158 -19.475 1.00 92.12 302 ARG A C 1
ATOM 2311 O O . ARG A 1 302 ? -1.396 4.549 -18.893 1.00 92.12 302 ARG A O 1
ATOM 2318 N N . ASP A 1 303 ? -0.335 6.468 -19.326 1.00 90.06 303 ASP A N 1
ATOM 2319 C CA . ASP A 1 303 ? -1.276 7.288 -18.564 1.00 90.06 303 ASP A CA 1
ATOM 2320 C C . ASP A 1 303 ? -2.589 7.432 -19.356 1.00 90.06 303 ASP A C 1
ATOM 2322 O O . ASP A 1 303 ? -2.730 8.316 -20.203 1.00 90.06 303 ASP A O 1
ATOM 2326 N N . LEU A 1 304 ? -3.526 6.507 -19.122 1.00 86.25 304 LEU A N 1
ATOM 2327 C CA . LEU A 1 304 ? -4.807 6.436 -19.833 1.00 86.25 304 LEU A CA 1
ATOM 2328 C C . LEU A 1 304 ? -5.765 7.571 -19.443 1.00 86.25 304 LEU A C 1
ATOM 2330 O O . LEU A 1 304 ? -6.655 7.923 -20.217 1.00 86.25 304 LEU A O 1
ATOM 2334 N N . HIS A 1 305 ? -5.582 8.160 -18.258 1.00 90.56 305 HIS A N 1
ATOM 2335 C CA . HIS A 1 305 ? -6.552 9.076 -17.654 1.00 90.56 305 HIS A CA 1
ATOM 2336 C C . HIS A 1 305 ? -6.152 10.546 -17.799 1.00 90.56 305 HIS A C 1
ATOM 2338 O O . HIS A 1 305 ? -7.019 11.423 -17.807 1.00 90.56 305 HIS A O 1
ATOM 2344 N N . TRP A 1 306 ? -4.861 10.850 -17.967 1.00 93.50 306 TRP A N 1
ATOM 2345 C CA . TRP A 1 306 ? -4.354 12.221 -17.915 1.00 93.50 306 TRP A CA 1
ATOM 2346 C C . TRP A 1 306 ? -4.941 13.148 -18.971 1.00 93.50 306 TRP A C 1
ATOM 2348 O O . TRP A 1 306 ? -5.199 14.306 -18.661 1.00 93.50 306 TRP A O 1
ATOM 2358 N N . ALA A 1 307 ? -5.203 12.674 -20.191 1.00 92.62 307 ALA A N 1
ATOM 2359 C CA . ALA A 1 307 ? -5.771 13.525 -21.238 1.00 92.62 307 ALA A CA 1
ATOM 2360 C C . ALA A 1 307 ? -7.120 14.140 -20.813 1.00 92.62 307 ALA A C 1
ATOM 2362 O O . ALA A 1 307 ? -7.348 15.342 -20.980 1.00 92.62 307 ALA A O 1
ATOM 2363 N N . GLU A 1 308 ? -7.993 13.334 -20.206 1.00 94.25 308 GLU A N 1
ATOM 2364 C CA . GLU A 1 308 ? -9.280 13.803 -19.691 1.00 94.25 308 GLU A CA 1
ATOM 2365 C C . GLU A 1 308 ? -9.107 14.629 -18.409 1.00 94.25 308 GLU A C 1
ATOM 2367 O O . GLU A 1 308 ? -9.710 15.692 -18.259 1.00 94.25 308 GLU A O 1
ATOM 2372 N N . GLN A 1 309 ? -8.226 14.205 -17.502 1.00 94.75 309 GLN A N 1
ATOM 2373 C CA . GLN A 1 309 ? -7.970 14.929 -16.253 1.00 94.75 309 GLN A CA 1
ATOM 2374 C C . GLN A 1 309 ? -7.344 16.312 -16.498 1.00 94.75 309 GLN A C 1
ATOM 2376 O O . GLN A 1 309 ? -7.695 17.289 -15.834 1.00 94.75 309 GLN A O 1
ATOM 2381 N N . GLU A 1 310 ? -6.481 16.449 -17.504 1.00 94.88 310 GLU A N 1
ATOM 2382 C CA . GLU A 1 310 ? -5.933 17.730 -17.939 1.00 94.88 310 GLU A CA 1
ATOM 2383 C C . GLU A 1 310 ? -7.035 18.645 -18.492 1.00 94.88 310 GLU A C 1
ATOM 2385 O O . GLU A 1 310 ? -7.051 19.846 -18.194 1.00 94.88 310 GLU A O 1
ATOM 2390 N N . ARG A 1 311 ? -7.989 18.090 -19.254 1.00 96.00 311 ARG A N 1
ATOM 2391 C CA . ARG A 1 311 ? -9.160 18.827 -19.747 1.00 96.00 311 ARG A CA 1
ATOM 2392 C C . ARG A 1 311 ? -9.997 19.361 -18.584 1.00 96.00 311 ARG A C 1
ATOM 2394 O O . ARG A 1 311 ? -10.305 20.555 -18.571 1.00 96.00 311 ARG A O 1
ATOM 2401 N N . LEU A 1 312 ? -10.306 18.519 -17.593 1.00 95.69 312 LEU A N 1
ATOM 2402 C CA . LEU A 1 312 ? -11.027 18.914 -16.375 1.00 95.69 312 LEU A CA 1
ATOM 2403 C C . LEU A 1 312 ? -10.268 20.005 -15.609 1.00 95.69 312 LEU A C 1
ATOM 2405 O O . LEU A 1 312 ? -10.840 21.052 -15.297 1.00 95.69 312 LEU A O 1
ATOM 2409 N N . LYS A 1 313 ? -8.956 19.828 -15.412 1.00 93.44 313 LYS A N 1
ATOM 2410 C CA . LYS A 1 313 ? -8.082 20.804 -14.747 1.00 93.44 313 LYS A CA 1
ATOM 2411 C C . LYS A 1 313 ? -8.096 22.167 -15.445 1.00 93.44 313 LYS A C 1
ATOM 2413 O O . LYS A 1 313 ? -8.261 23.190 -14.780 1.00 93.44 313 LYS A O 1
ATOM 2418 N N . ARG A 1 314 ? -7.960 22.213 -16.777 1.00 94.56 314 ARG A N 1
ATOM 2419 C CA . ARG A 1 314 ? -8.019 23.465 -17.564 1.00 94.56 314 ARG A CA 1
ATOM 2420 C C . ARG A 1 314 ? -9.392 24.133 -17.477 1.00 94.56 314 ARG A C 1
ATOM 2422 O O . ARG A 1 314 ? -9.469 25.357 -17.411 1.00 94.56 314 ARG A O 1
ATOM 2429 N N . ALA A 1 315 ? -10.456 23.334 -17.421 1.00 95.44 315 ALA A N 1
ATOM 2430 C CA . ALA A 1 315 ? -11.825 23.797 -17.217 1.00 95.44 315 ALA A CA 1
ATOM 2431 C C . ALA A 1 315 ? -12.151 24.154 -15.752 1.00 95.44 315 ALA A C 1
ATOM 2433 O O . ALA A 1 315 ? -13.288 24.521 -15.465 1.00 95.44 315 ALA A O 1
ATOM 2434 N N . LYS A 1 316 ? -11.189 24.043 -14.819 1.00 93.69 316 LYS A N 1
ATOM 2435 C CA . LYS A 1 316 ? -11.393 24.214 -13.365 1.00 93.69 316 LYS A CA 1
ATOM 2436 C C . LYS A 1 316 ? -12.513 23.327 -12.806 1.00 93.69 316 LYS A C 1
ATOM 2438 O O . LYS A 1 316 ? -13.182 23.690 -11.843 1.00 93.69 316 LYS A O 1
ATOM 2443 N N . THR A 1 317 ? -12.727 22.175 -13.433 1.00 93.62 317 THR A N 1
ATOM 2444 C CA . THR A 1 317 ? -13.657 21.148 -12.969 1.00 93.62 317 THR A CA 1
ATOM 2445 C C . THR A 1 317 ? -12.885 20.162 -12.091 1.00 93.62 317 THR A C 1
ATOM 2447 O O . THR A 1 317 ? -11.747 19.833 -12.440 1.00 93.62 317 THR A O 1
ATOM 2450 N N . PRO A 1 318 ? -13.449 19.699 -10.961 1.00 89.56 318 PRO A N 1
ATOM 2451 C CA . PRO A 1 318 ? -12.798 18.696 -10.130 1.00 89.56 318 PRO A CA 1
ATOM 2452 C C . PRO A 1 318 ? -12.442 17.445 -10.939 1.00 89.56 318 PRO A C 1
ATOM 2454 O O . PRO A 1 318 ? -13.274 16.896 -11.657 1.00 89.56 318 PRO A O 1
ATOM 2457 N N . GLY A 1 319 ? -11.194 17.016 -10.808 1.00 91.56 319 GLY A N 1
ATOM 2458 C CA . GLY A 1 319 ? -10.676 15.749 -11.304 1.00 91.56 319 GLY A CA 1
ATOM 2459 C C . GLY A 1 319 ? -9.855 15.091 -10.200 1.00 91.56 319 GLY A C 1
ATOM 2460 O O . GLY A 1 319 ? -9.451 15.757 -9.243 1.00 91.56 319 GLY A O 1
ATOM 2461 N N . PHE A 1 320 ? -9.615 13.790 -10.318 1.00 94.12 320 PHE A N 1
ATOM 2462 C CA . PHE A 1 320 ? -8.830 13.053 -9.334 1.00 94.12 320 PHE A CA 1
ATOM 2463 C C . PHE A 1 320 ? -7.326 13.143 -9.597 1.00 94.12 320 PHE A C 1
ATOM 2465 O O . PHE A 1 320 ? -6.547 12.873 -8.696 1.00 94.12 320 PHE A O 1
ATOM 2472 N N . GLN A 1 321 ? -6.885 13.531 -10.795 1.00 94.38 321 GLN A N 1
ATOM 2473 C CA . GLN A 1 321 ? -5.465 13.656 -11.125 1.00 94.38 321 GLN A CA 1
ATOM 2474 C C . GLN A 1 321 ? -5.095 15.127 -11.345 1.00 94.38 321 GLN A C 1
ATOM 2476 O O . GLN A 1 321 ? -5.741 15.843 -12.109 1.00 94.38 321 GLN A O 1
ATOM 2481 N N . HIS A 1 322 ? -4.035 15.598 -10.684 1.00 92.44 322 HIS A N 1
ATOM 2482 C CA . HIS A 1 322 ? -3.599 17.001 -10.767 1.00 92.44 322 HIS A CA 1
ATOM 2483 C C . HIS A 1 322 ? -2.344 17.204 -11.624 1.00 92.44 322 HIS A C 1
ATOM 2485 O O . HIS A 1 322 ? -2.050 18.336 -12.023 1.00 92.44 322 HIS A O 1
ATOM 2491 N N . SER A 1 323 ? -1.641 16.128 -11.975 1.00 92.56 323 SER A N 1
ATOM 2492 C CA . SER A 1 323 ? -0.525 16.100 -12.928 1.00 92.56 323 SER A CA 1
ATOM 2493 C C . SER A 1 323 ? -0.426 14.722 -13.588 1.00 92.56 323 SER A C 1
ATOM 2495 O O . SER A 1 323 ? -0.883 13.745 -13.007 1.00 92.56 323 SER A O 1
ATOM 2497 N N . ALA A 1 324 ? 0.218 14.615 -14.754 1.00 93.56 324 ALA A N 1
ATOM 2498 C CA . ALA A 1 324 ? 0.549 13.324 -15.363 1.00 93.56 324 ALA A CA 1
ATOM 2499 C C . ALA A 1 324 ? 1.263 12.397 -14.361 1.00 93.56 324 ALA A C 1
ATOM 2501 O O . ALA A 1 324 ? 2.066 12.866 -13.540 1.00 93.56 324 ALA A O 1
ATOM 2502 N N . THR A 1 325 ? 0.973 11.102 -14.442 1.00 94.50 325 THR A N 1
ATOM 2503 C CA . THR A 1 325 ? 1.713 10.055 -13.740 1.00 94.50 325 THR A CA 1
ATOM 2504 C C . THR A 1 325 ? 3.111 9.966 -14.336 1.00 94.50 325 THR A C 1
ATOM 2506 O O . THR A 1 325 ? 3.309 10.057 -15.550 1.00 94.50 325 THR A O 1
ATOM 2509 N N . VAL A 1 326 ? 4.113 9.819 -13.475 1.00 93.75 326 VAL A N 1
ATOM 2510 C CA . VAL A 1 326 ? 5.514 9.866 -13.894 1.00 93.75 326 VAL A CA 1
ATOM 2511 C C . VAL A 1 326 ? 6.295 8.663 -13.397 1.00 93.75 326 VAL A C 1
ATOM 2513 O O . VAL A 1 326 ? 6.097 8.207 -12.277 1.00 93.75 326 VAL A O 1
ATOM 2516 N N . TYR A 1 327 ? 7.223 8.193 -14.221 1.00 93.25 327 TYR A N 1
ATOM 2517 C CA . TYR A 1 327 ? 8.266 7.259 -13.833 1.00 93.25 327 TYR A CA 1
ATOM 2518 C C . TYR A 1 327 ? 9.551 8.029 -13.531 1.00 93.25 327 TYR A C 1
ATOM 2520 O O . TYR A 1 327 ? 9.966 8.888 -14.313 1.00 93.25 327 TYR A O 1
ATOM 2528 N N . GLY A 1 328 ? 10.177 7.734 -12.400 1.00 89.31 328 GLY A N 1
ATOM 2529 C CA . GLY A 1 328 ? 11.489 8.243 -12.027 1.00 89.31 328 GLY A CA 1
ATOM 2530 C C . GLY A 1 328 ? 12.400 7.088 -11.651 1.00 89.31 328 GLY A C 1
ATOM 2531 O O . GLY A 1 328 ? 11.964 6.127 -11.027 1.00 89.31 328 GLY A O 1
ATOM 2532 N N . ALA A 1 329 ? 13.673 7.178 -12.016 1.00 87.81 329 ALA A N 1
ATOM 2533 C CA . ALA A 1 329 ? 14.679 6.259 -11.515 1.00 87.81 329 ALA A CA 1
ATOM 2534 C C . ALA A 1 329 ? 16.025 6.960 -11.384 1.00 87.81 329 ALA A C 1
ATOM 2536 O O . ALA A 1 329 ? 16.309 7.906 -12.124 1.00 87.81 329 ALA A O 1
ATOM 2537 N N . GLY A 1 330 ? 16.840 6.516 -10.432 1.00 78.12 330 GLY A N 1
ATOM 2538 C CA . GLY A 1 330 ? 18.106 7.176 -10.173 1.00 78.12 330 GLY A CA 1
ATOM 2539 C C . GLY A 1 330 ? 18.876 6.669 -8.970 1.00 78.12 330 GLY A C 1
ATOM 2540 O O . GLY A 1 330 ? 18.344 5.965 -8.110 1.00 78.12 330 GLY A O 1
ATOM 2541 N N . ASP A 1 331 ? 20.139 7.082 -8.895 1.00 71.69 331 ASP A N 1
ATOM 2542 C CA . ASP A 1 331 ? 20.950 6.890 -7.697 1.00 71.69 331 ASP A CA 1
ATOM 2543 C C . ASP A 1 331 ? 20.317 7.663 -6.535 1.00 71.69 331 ASP A C 1
ATOM 2545 O O . ASP A 1 331 ? 20.044 8.865 -6.615 1.00 71.69 331 ASP A O 1
ATOM 2549 N N . SER A 1 332 ? 20.052 6.944 -5.451 1.00 56.91 332 SER A N 1
ATOM 2550 C CA . SER A 1 332 ? 19.326 7.465 -4.304 1.00 56.91 332 SER A CA 1
ATOM 2551 C C . SER A 1 332 ? 20.133 8.380 -3.386 1.00 56.91 332 SER A C 1
ATOM 2553 O O . SER A 1 332 ? 19.517 8.926 -2.469 1.00 56.91 332 SER A O 1
ATOM 2555 N N . ARG A 1 333 ? 21.462 8.547 -3.557 1.00 52.84 333 ARG A N 1
ATOM 2556 C CA . ARG A 1 333 ? 22.311 9.418 -2.702 1.00 52.84 333 ARG A CA 1
ATOM 2557 C C . ARG A 1 333 ? 23.803 9.437 -3.133 1.00 52.84 333 ARG A C 1
ATOM 2559 O O . ARG A 1 333 ? 24.661 8.974 -2.388 1.00 52.84 333 ARG A O 1
ATOM 2566 N N . HIS A 1 334 ? 24.139 10.021 -4.287 1.00 51.69 334 HIS A N 1
ATOM 2567 C CA . HIS A 1 334 ? 25.532 10.313 -4.702 1.00 51.69 334 HIS A CA 1
ATOM 2568 C C . HIS A 1 334 ? 26.547 9.146 -4.535 1.00 51.69 334 HIS A C 1
ATOM 2570 O O . HIS A 1 334 ? 27.603 9.310 -3.923 1.00 51.69 334 HIS A O 1
ATOM 2576 N N . GLY A 1 335 ? 26.252 7.967 -5.085 1.00 53.72 335 GLY A N 1
ATOM 2577 C CA . GLY A 1 335 ? 27.245 6.957 -5.477 1.00 53.72 335 GLY A CA 1
ATOM 2578 C C . GLY A 1 335 ? 27.707 5.959 -4.416 1.00 53.72 335 GLY A C 1
ATOM 2579 O O . GLY A 1 335 ? 28.374 4.987 -4.758 1.00 53.72 335 GLY A O 1
ATOM 2580 N N . ALA A 1 336 ? 27.376 6.150 -3.136 1.00 66.75 336 ALA A N 1
ATOM 2581 C CA . ALA A 1 336 ? 27.878 5.268 -2.073 1.00 66.75 336 ALA A CA 1
ATOM 2582 C C . ALA A 1 336 ? 27.008 4.023 -1.822 1.00 66.75 336 ALA A C 1
ATOM 2584 O O . ALA A 1 336 ? 27.444 3.091 -1.146 1.00 66.75 336 ALA A O 1
ATOM 2585 N N . ARG A 1 337 ? 25.762 4.008 -2.310 1.00 78.56 337 ARG A N 1
ATOM 2586 C CA . ARG A 1 337 ? 24.792 2.947 -2.024 1.00 78.56 337 ARG A CA 1
ATOM 2587 C C . ARG A 1 337 ? 24.621 2.034 -3.230 1.00 78.56 337 ARG A C 1
ATOM 2589 O O . ARG A 1 337 ? 24.399 2.509 -4.336 1.00 78.56 337 ARG A O 1
ATOM 2596 N N . ASP A 1 338 ? 24.634 0.726 -2.992 1.00 86.81 338 ASP A N 1
ATOM 2597 C CA . ASP A 1 338 ? 24.277 -0.299 -3.981 1.00 86.81 338 ASP A CA 1
ATOM 2598 C C . ASP A 1 338 ? 22.752 -0.328 -4.200 1.00 86.81 338 ASP A C 1
ATOM 2600 O O . ASP A 1 338 ? 22.081 -1.307 -3.880 1.00 86.81 338 ASP A O 1
ATOM 2604 N N . TYR A 1 339 ? 22.190 0.804 -4.638 1.00 88.00 339 TYR A N 1
ATOM 2605 C CA . TYR A 1 339 ? 20.755 1.018 -4.776 1.00 88.00 339 TYR A CA 1
ATOM 2606 C C . TYR A 1 339 ? 20.422 2.068 -5.839 1.00 88.00 339 TYR A C 1
ATOM 2608 O O . TYR A 1 339 ? 20.699 3.259 -5.672 1.00 88.00 339 TYR A O 1
ATOM 2616 N N . THR A 1 340 ? 19.733 1.618 -6.880 1.00 89.19 340 THR A N 1
ATOM 2617 C CA . THR A 1 340 ? 19.052 2.456 -7.861 1.00 89.19 340 THR A CA 1
ATOM 2618 C C . THR A 1 340 ? 17.563 2.455 -7.547 1.00 89.19 340 THR A C 1
ATOM 2620 O O . THR A 1 340 ? 16.912 1.416 -7.657 1.00 89.19 340 THR A O 1
ATOM 2623 N N . VAL A 1 341 ? 17.033 3.610 -7.145 1.00 89.81 341 VAL A N 1
ATOM 2624 C CA . VAL A 1 341 ? 15.600 3.793 -6.875 1.00 89.81 341 VAL A CA 1
ATOM 2625 C C . VAL A 1 341 ? 14.834 3.808 -8.190 1.00 89.81 341 VAL A C 1
ATOM 2627 O O . VAL A 1 341 ? 15.318 4.328 -9.193 1.00 89.81 341 VAL A O 1
ATOM 2630 N N . MET A 1 342 ? 13.630 3.257 -8.154 1.00 91.56 342 MET A N 1
ATOM 2631 C CA . MET A 1 342 ? 12.615 3.269 -9.194 1.00 91.56 342 MET A CA 1
ATOM 2632 C C . MET A 1 342 ? 11.283 3.655 -8.547 1.00 91.56 342 MET A C 1
ATOM 2634 O O . MET A 1 342 ? 10.913 3.142 -7.491 1.00 91.56 342 MET A O 1
ATOM 2638 N N . ASP A 1 343 ? 10.562 4.562 -9.186 1.00 92.56 343 ASP A N 1
ATOM 2639 C CA . ASP A 1 343 ? 9.311 5.109 -8.685 1.00 92.56 343 ASP A CA 1
ATOM 2640 C C . ASP A 1 343 ? 8.318 5.279 -9.830 1.00 92.56 343 ASP A C 1
ATOM 2642 O O . ASP A 1 343 ? 8.654 5.865 -10.862 1.00 92.56 343 ASP A O 1
ATOM 2646 N N . VAL A 1 344 ? 7.082 4.822 -9.627 1.00 94.56 344 VAL A N 1
ATOM 2647 C CA . VAL A 1 344 ? 5.952 5.268 -10.440 1.00 94.56 344 VAL A CA 1
ATOM 2648 C C . VAL A 1 344 ? 5.018 6.126 -9.593 1.00 94.56 344 VAL A C 1
ATOM 2650 O O . VAL A 1 344 ? 4.173 5.634 -8.839 1.00 94.56 344 VAL A O 1
ATOM 2653 N N . SER A 1 345 ? 5.161 7.439 -9.753 1.00 93.38 345 SER A N 1
ATOM 2654 C CA . SER A 1 345 ? 4.483 8.445 -8.948 1.00 93.38 345 SER A CA 1
ATOM 2655 C C . SER A 1 345 ? 3.164 8.868 -9.583 1.00 93.38 345 SER A C 1
ATOM 2657 O O . SER A 1 345 ? 3.135 9.590 -10.587 1.00 93.38 345 SER A O 1
ATOM 2659 N N . SER A 1 346 ? 2.069 8.443 -8.962 1.00 93.12 346 SER A N 1
ATOM 2660 C CA . SER A 1 346 ? 0.711 8.862 -9.299 1.00 93.12 346 SER A CA 1
ATOM 2661 C C . SER A 1 346 ? 0.418 10.191 -8.608 1.00 93.12 346 SER A C 1
ATOM 2663 O O . SER A 1 346 ? 0.467 10.313 -7.380 1.00 93.12 346 SER A O 1
ATOM 2665 N N . ARG A 1 347 ? 0.122 11.221 -9.402 1.00 91.62 347 ARG A N 1
ATOM 2666 C CA . ARG A 1 347 ? -0.189 12.577 -8.924 1.00 91.62 347 ARG A CA 1
ATOM 2667 C C . ARG A 1 347 ? -1.700 12.743 -8.800 1.00 91.62 347 ARG A C 1
ATOM 2669 O O . ARG A 1 347 ? -2.331 13.504 -9.536 1.00 91.62 347 ARG A O 1
ATOM 2676 N N . VAL A 1 348 ? -2.254 11.945 -7.894 1.00 94.81 348 VAL A N 1
ATOM 2677 C CA . VAL A 1 348 ? -3.690 11.743 -7.701 1.00 94.81 348 VAL A CA 1
ATOM 2678 C C . VAL A 1 348 ? -4.135 12.228 -6.330 1.00 94.81 348 VAL A C 1
ATOM 2680 O O . VAL A 1 348 ? -3.365 12.184 -5.374 1.00 94.81 348 VAL A O 1
ATOM 2683 N N . THR A 1 349 ? -5.384 12.665 -6.248 1.00 96.25 349 THR A N 1
ATOM 2684 C CA . THR A 1 349 ? -6.085 13.013 -5.022 1.00 96.25 349 THR A CA 1
ATOM 2685 C C . THR A 1 349 ? -6.997 11.856 -4.632 1.00 96.25 349 THR A C 1
ATOM 2687 O O . THR A 1 349 ? -7.876 11.493 -5.407 1.00 96.25 349 THR A O 1
ATOM 2690 N N . ILE A 1 350 ? -6.806 11.305 -3.432 1.00 97.62 350 ILE A N 1
ATOM 2691 C CA . ILE A 1 350 ? -7.649 10.261 -2.835 1.00 97.62 350 ILE A CA 1
ATOM 2692 C C . ILE A 1 350 ? -8.378 10.887 -1.640 1.00 97.62 350 ILE A C 1
ATOM 2694 O O . ILE A 1 350 ? -7.759 11.086 -0.583 1.00 97.62 350 ILE A O 1
ATOM 2698 N N . PRO A 1 351 ? -9.658 11.266 -1.793 1.00 97.12 351 PRO A N 1
ATOM 2699 C CA . PRO A 1 351 ? -10.436 11.860 -0.712 1.00 97.12 351 PRO A CA 1
ATOM 2700 C C . PRO A 1 351 ? -10.631 10.911 0.482 1.00 97.12 351 PRO A C 1
ATOM 2702 O O . PRO A 1 351 ? -10.523 9.692 0.335 1.00 97.12 351 PRO A O 1
ATOM 2705 N N . PRO A 1 352 ? -10.956 11.449 1.671 1.00 96.94 352 PRO A N 1
ATOM 2706 C CA . PRO A 1 352 ? -11.424 10.642 2.789 1.00 96.94 352 PRO A CA 1
ATOM 2707 C C . PRO A 1 352 ? -12.626 9.760 2.426 1.00 96.94 352 PRO A C 1
ATOM 2709 O O . PRO A 1 352 ? -13.649 10.232 1.928 1.00 96.94 352 PRO A O 1
ATOM 2712 N N . GLY A 1 353 ? -12.524 8.479 2.754 1.00 97.00 353 GLY A N 1
ATOM 2713 C CA . GLY A 1 353 ? -13.521 7.454 2.482 1.00 97.00 353 GLY A CA 1
ATOM 2714 C C . GLY A 1 353 ? -13.455 6.843 1.085 1.00 97.00 353 GLY A C 1
ATOM 2715 O O . GLY A 1 353 ? -14.379 6.116 0.735 1.00 97.00 353 GLY A O 1
ATOM 2716 N N . GLU A 1 354 ? -12.421 7.117 0.290 1.00 97.62 354 GLU A N 1
ATOM 2717 C CA . GLU A 1 354 ? -12.300 6.603 -1.079 1.00 97.62 354 GLU A CA 1
ATOM 2718 C C . GLU A 1 354 ? -11.078 5.699 -1.261 1.00 97.62 354 GLU A C 1
ATOM 2720 O O . GLU A 1 354 ? -10.106 5.756 -0.496 1.00 97.62 354 GLU A O 1
ATOM 2725 N N . CYS A 1 355 ? -11.141 4.855 -2.295 1.00 97.75 355 CYS A N 1
ATOM 2726 C CA . CYS A 1 355 ? -10.059 3.962 -2.674 1.00 97.75 355 CYS A CA 1
ATOM 2727 C C . CYS A 1 355 ? -9.385 4.406 -3.971 1.00 97.75 355 CYS A C 1
ATOM 2729 O O . CYS A 1 355 ? -10.019 4.920 -4.889 1.00 97.75 355 CYS A O 1
ATOM 2731 N N . PHE A 1 356 ? -8.096 4.112 -4.080 1.00 97.88 356 PHE A N 1
ATOM 2732 C CA . PHE A 1 356 ? -7.359 4.150 -5.334 1.00 97.88 356 PHE A CA 1
ATOM 2733 C C . PHE A 1 356 ? -6.804 2.769 -5.644 1.00 97.88 356 PHE A C 1
ATOM 2735 O O . PHE A 1 356 ? -6.151 2.156 -4.796 1.00 97.88 356 PHE A O 1
ATOM 2742 N N . PHE A 1 357 ? -7.036 2.313 -6.866 1.00 97.81 357 PHE A N 1
ATOM 2743 C CA . PHE A 1 357 ? -6.559 1.041 -7.377 1.00 97.81 357 PHE A CA 1
ATOM 2744 C C . PHE A 1 357 ? -5.459 1.253 -8.415 1.00 97.81 357 PHE A C 1
ATOM 2746 O O . PHE A 1 357 ? -5.507 2.209 -9.191 1.00 97.81 357 PHE A O 1
ATOM 2753 N N . ARG A 1 358 ? -4.491 0.333 -8.458 1.00 97.56 358 ARG A N 1
ATOM 2754 C CA . ARG A 1 358 ? -3.524 0.222 -9.553 1.00 97.56 358 ARG A CA 1
ATOM 2755 C C . ARG A 1 358 ? -3.121 -1.223 -9.816 1.00 97.56 358 ARG A C 1
ATOM 2757 O O . ARG A 1 358 ? -2.795 -1.940 -8.878 1.00 97.56 358 ARG A O 1
ATOM 2764 N N . ARG A 1 359 ? -2.995 -1.597 -11.088 1.00 98.06 359 ARG A N 1
ATOM 2765 C CA . ARG A 1 359 ? -2.342 -2.827 -11.548 1.00 98.06 359 ARG A CA 1
ATOM 2766 C C . ARG A 1 359 ? -1.077 -2.517 -12.337 1.00 98.06 359 ARG A C 1
ATOM 2768 O O . ARG A 1 359 ? -1.083 -1.654 -13.213 1.00 98.06 359 ARG A O 1
ATOM 2775 N N . ILE A 1 360 ? -0.015 -3.258 -12.046 1.00 98.12 360 ILE A N 1
ATOM 2776 C CA . ILE A 1 360 ? 1.237 -3.272 -12.808 1.00 98.12 360 ILE A CA 1
ATOM 2777 C C . ILE A 1 360 ? 1.747 -4.707 -12.960 1.00 98.12 360 ILE A C 1
ATOM 2779 O O . ILE A 1 360 ? 1.259 -5.621 -12.295 1.00 98.12 360 ILE A O 1
ATOM 2783 N N . PHE A 1 361 ? 2.782 -4.894 -13.777 1.00 98.62 361 PHE A N 1
ATOM 2784 C CA . PHE A 1 361 ? 3.456 -6.185 -13.913 1.00 98.62 361 PHE A CA 1
ATOM 2785 C C . PHE A 1 361 ? 4.953 -6.051 -13.670 1.00 98.62 361 PHE A C 1
ATOM 2787 O O . PHE A 1 361 ? 5.599 -5.114 -14.140 1.00 98.62 361 PHE A O 1
ATOM 2794 N N . MET A 1 362 ? 5.510 -7.019 -12.955 1.00 98.44 362 MET A N 1
ATOM 2795 C CA . MET A 1 362 ? 6.943 -7.230 -12.826 1.00 98.44 362 MET A CA 1
ATOM 2796 C C . MET A 1 362 ? 7.349 -8.387 -13.736 1.00 98.44 362 MET A C 1
ATOM 2798 O O . MET A 1 362 ? 6.713 -9.439 -13.720 1.00 98.44 362 MET A O 1
ATOM 2802 N N . VAL A 1 363 ? 8.409 -8.206 -14.521 1.00 98.19 363 VAL A N 1
ATOM 2803 C CA . VAL A 1 363 ? 8.902 -9.228 -15.455 1.00 98.19 363 VAL A CA 1
ATOM 2804 C C . VAL A 1 363 ? 10.349 -9.573 -15.131 1.00 98.19 363 VAL A C 1
ATOM 2806 O O . VAL A 1 363 ? 11.227 -8.716 -15.193 1.00 98.19 363 VAL A O 1
ATOM 2809 N N . LEU A 1 364 ? 10.608 -10.834 -14.803 1.00 97.62 364 LEU A N 1
ATOM 2810 C CA . LEU A 1 364 ? 11.927 -11.372 -14.485 1.00 97.62 364 LEU A CA 1
ATOM 2811 C C . LEU A 1 364 ? 12.410 -12.240 -15.652 1.00 97.62 364 LEU A C 1
ATOM 2813 O O . LEU A 1 364 ? 11.837 -13.295 -15.938 1.00 97.62 364 LEU A O 1
ATOM 2817 N N . GLY A 1 365 ? 13.471 -11.817 -16.336 1.00 96.44 365 GLY A N 1
ATOM 2818 C CA . GLY A 1 365 ? 13.962 -12.531 -17.516 1.00 96.44 365 GLY A CA 1
ATOM 2819 C C . GLY A 1 365 ? 15.150 -11.854 -18.175 1.00 96.44 365 GLY A C 1
ATOM 2820 O O . GLY A 1 365 ? 15.923 -11.163 -17.519 1.00 96.44 365 GLY A O 1
ATOM 2821 N N . THR A 1 366 ? 15.320 -12.072 -19.471 1.00 97.44 366 THR A N 1
ATOM 2822 C CA . THR A 1 366 ? 16.233 -11.282 -20.301 1.00 97.44 366 THR A CA 1
ATOM 2823 C C . THR A 1 366 ? 15.573 -9.980 -20.756 1.00 97.44 366 THR A C 1
ATOM 2825 O O . THR A 1 366 ? 14.349 -9.856 -20.747 1.00 97.44 366 THR A O 1
ATOM 2828 N N . LEU A 1 367 ? 16.362 -8.994 -21.181 1.00 97.44 367 LEU A N 1
ATOM 2829 C CA . LEU A 1 367 ? 15.847 -7.710 -21.661 1.00 97.44 367 LEU A CA 1
ATOM 2830 C C . LEU A 1 367 ? 14.878 -7.859 -22.851 1.00 97.44 367 LEU A C 1
ATOM 2832 O O . LEU A 1 367 ? 13.857 -7.176 -22.911 1.00 97.44 367 LEU A O 1
ATOM 2836 N N . GLY A 1 368 ? 15.166 -8.774 -23.777 1.00 97.25 368 GLY A N 1
ATOM 2837 C CA . GLY A 1 368 ? 14.297 -9.083 -24.911 1.00 97.25 368 GLY A CA 1
ATOM 2838 C C . GLY A 1 368 ? 12.948 -9.651 -24.472 1.00 97.25 368 GLY A C 1
ATOM 2839 O O . GLY A 1 368 ? 11.911 -9.224 -24.975 1.00 97.25 368 GLY A O 1
ATOM 2840 N N . GLU A 1 369 ? 12.955 -10.548 -23.485 1.00 96.50 369 GLU A N 1
ATOM 2841 C CA . GLU A 1 369 ? 11.736 -11.140 -22.921 1.00 96.50 369 GLU A CA 1
ATOM 2842 C C . GLU A 1 369 ? 10.931 -10.128 -22.110 1.00 96.50 369 GLU A C 1
ATOM 2844 O O . GLU A 1 369 ? 9.706 -10.117 -22.192 1.00 96.50 369 GLU A O 1
ATOM 2849 N N . VAL A 1 370 ? 11.604 -9.233 -21.378 1.00 97.62 370 VAL A N 1
ATOM 2850 C CA . VAL A 1 370 ? 10.951 -8.096 -20.722 1.00 97.62 370 VAL A CA 1
ATOM 2851 C C . VAL A 1 370 ? 10.237 -7.236 -21.759 1.00 97.62 370 VAL A C 1
ATOM 2853 O O . VAL A 1 370 ? 9.048 -6.966 -21.606 1.00 97.62 370 VAL A O 1
ATOM 2856 N N . ALA A 1 371 ? 10.920 -6.843 -22.835 1.00 97.25 371 ALA A N 1
ATOM 2857 C CA . ALA A 1 371 ? 10.313 -6.050 -23.900 1.00 97.25 371 ALA A CA 1
ATOM 2858 C C . ALA A 1 371 ? 9.133 -6.775 -24.577 1.00 97.25 371 ALA A C 1
ATOM 2860 O O . ALA A 1 371 ? 8.134 -6.142 -24.918 1.00 97.25 371 ALA A O 1
ATOM 2861 N N . GLU A 1 372 ? 9.227 -8.091 -24.777 1.00 96.44 372 GLU A N 1
ATOM 2862 C CA . GLU A 1 372 ? 8.162 -8.907 -25.367 1.00 96.44 372 GLU A CA 1
ATOM 2863 C C . GLU A 1 372 ? 6.938 -9.046 -24.468 1.00 96.44 372 GLU A C 1
ATOM 2865 O O . GLU A 1 372 ? 5.832 -8.745 -24.919 1.00 96.44 372 GLU A O 1
ATOM 2870 N N . ALA A 1 373 ? 7.125 -9.430 -23.206 1.00 96.94 373 ALA A N 1
ATOM 2871 C CA . ALA A 1 373 ? 6.041 -9.514 -22.235 1.00 96.94 373 ALA A CA 1
ATOM 2872 C C . ALA A 1 373 ? 5.367 -8.148 -22.053 1.00 96.94 373 ALA A C 1
ATOM 2874 O O . ALA A 1 373 ? 4.144 -8.055 -22.023 1.00 96.94 373 ALA A O 1
ATOM 2875 N N . SER A 1 374 ? 6.151 -7.066 -22.028 1.00 96.81 374 SER A N 1
ATOM 2876 C CA . SER A 1 374 ? 5.621 -5.710 -21.861 1.00 96.81 374 SER A CA 1
ATOM 2877 C C . SER A 1 374 ? 4.673 -5.315 -22.995 1.00 96.81 374 SER A C 1
ATOM 2879 O O . SER A 1 374 ? 3.624 -4.741 -22.728 1.00 96.81 374 SER A O 1
ATOM 2881 N N . ARG A 1 375 ? 4.970 -5.684 -24.251 1.00 94.56 375 ARG A N 1
ATOM 2882 C CA . ARG A 1 375 ? 4.051 -5.454 -25.385 1.00 94.56 375 ARG A CA 1
ATOM 2883 C C . ARG A 1 375 ? 2.723 -6.199 -25.245 1.00 94.56 375 ARG A C 1
ATOM 2885 O O . ARG A 1 375 ? 1.726 -5.739 -25.786 1.00 94.56 375 ARG A O 1
ATOM 2892 N N . GLN A 1 376 ? 2.715 -7.341 -24.560 1.00 95.88 376 GLN A N 1
ATOM 2893 C CA . GLN A 1 376 ? 1.504 -8.131 -24.323 1.00 95.88 376 GLN A CA 1
ATOM 2894 C C . GLN A 1 376 ? 0.698 -7.624 -23.120 1.00 95.88 376 GLN A C 1
ATOM 2896 O O . GLN A 1 376 ? -0.499 -7.877 -23.050 1.00 95.88 376 GLN A O 1
ATOM 2901 N N . LEU A 1 377 ? 1.348 -6.934 -22.175 1.00 97.56 377 LEU A N 1
ATOM 2902 C CA . LEU A 1 377 ? 0.784 -6.610 -20.861 1.00 97.56 377 LEU A CA 1
ATOM 2903 C C . LEU A 1 377 ? 0.474 -5.122 -20.658 1.00 97.56 377 LEU A C 1
ATOM 2905 O O . LEU A 1 377 ? -0.309 -4.791 -19.775 1.00 97.56 377 LEU A O 1
ATOM 2909 N N . GLU A 1 378 ? 1.061 -4.221 -21.451 1.00 96.00 378 GLU A N 1
ATOM 2910 C CA . GLU A 1 378 ? 0.932 -2.764 -21.278 1.00 96.00 378 GLU A CA 1
ATOM 2911 C C . GLU A 1 378 ? -0.525 -2.298 -21.195 1.00 96.00 378 GLU A C 1
ATOM 2913 O O . GLU A 1 378 ? -0.865 -1.539 -20.293 1.00 96.00 378 GLU A O 1
ATOM 2918 N N . SER A 1 379 ? -1.398 -2.825 -22.057 1.00 95.19 379 SER A N 1
ATOM 2919 C CA . SER A 1 379 ? -2.824 -2.482 -22.085 1.00 95.19 379 SER A CA 1
ATOM 2920 C C . SER A 1 379 ? -3.642 -3.043 -20.917 1.00 95.19 379 SER A C 1
ATOM 2922 O O . SER A 1 379 ? -4.826 -2.740 -20.811 1.00 95.19 379 SER A O 1
ATOM 2924 N N . PHE A 1 380 ? -3.050 -3.902 -20.084 1.00 96.88 380 PHE A N 1
ATOM 2925 C CA . PHE A 1 380 ? -3.684 -4.483 -18.897 1.00 96.88 380 PHE A CA 1
ATOM 2926 C C . PHE A 1 380 ? -3.233 -3.802 -17.600 1.00 96.88 380 PHE A C 1
ATOM 2928 O O . PHE A 1 380 ? -3.769 -4.096 -16.530 1.00 96.88 380 PHE A O 1
ATOM 2935 N N . ALA A 1 381 ? -2.244 -2.906 -17.672 1.00 96.50 381 ALA A N 1
ATOM 2936 C CA . ALA A 1 381 ? -1.932 -2.015 -16.568 1.00 96.50 381 ALA A CA 1
ATOM 2937 C C . ALA A 1 381 ? -2.996 -0.911 -16.520 1.00 96.50 381 ALA A C 1
ATOM 2939 O O . ALA A 1 381 ? -3.371 -0.348 -17.546 1.00 96.50 381 ALA A O 1
ATOM 2940 N N . ASP A 1 382 ? -3.489 -0.611 -15.324 1.00 92.69 382 ASP A N 1
ATOM 2941 C CA . ASP A 1 382 ? -4.554 0.370 -15.125 1.00 92.69 382 ASP A CA 1
ATOM 2942 C C . ASP A 1 382 ? -4.439 0.992 -13.734 1.00 92.69 382 ASP A C 1
ATOM 2944 O O . ASP A 1 382 ? -3.794 0.441 -12.838 1.00 92.69 382 ASP A O 1
ATOM 2948 N N . TYR A 1 383 ? -5.060 2.149 -13.552 1.00 95.00 383 TYR A N 1
ATOM 2949 C CA . TYR A 1 383 ? -5.258 2.768 -12.255 1.00 95.00 383 TYR A CA 1
ATOM 2950 C C . TYR A 1 383 ? -6.462 3.704 -12.282 1.00 95.00 383 TYR A C 1
ATOM 2952 O O . TYR A 1 383 ? -6.689 4.389 -13.269 1.00 95.00 383 TYR A O 1
ATOM 2960 N N . HIS A 1 384 ? -7.215 3.791 -11.194 1.00 94.75 384 HIS A N 1
ATOM 2961 C CA . HIS A 1 384 ? -8.357 4.702 -11.085 1.00 94.75 384 HIS A CA 1
ATOM 2962 C C . HIS A 1 384 ? -8.792 4.845 -9.622 1.00 94.75 384 HIS A C 1
ATOM 2964 O O . HIS A 1 384 ? -8.371 4.076 -8.752 1.00 94.75 384 HIS A O 1
ATOM 2970 N N . LEU A 1 385 ? -9.644 5.836 -9.339 1.00 95.81 385 LEU A N 1
ATOM 2971 C CA . LEU A 1 385 ? -10.426 5.814 -8.103 1.00 95.81 385 LEU A CA 1
ATOM 2972 C C . LEU A 1 385 ? -11.424 4.664 -8.182 1.00 95.81 385 LEU A C 1
ATOM 2974 O O . LEU A 1 385 ? -12.183 4.575 -9.144 1.00 95.81 385 LEU A O 1
ATOM 2978 N N . MET A 1 386 ? -11.399 3.801 -7.176 1.00 95.06 386 MET A N 1
ATOM 2979 C CA . MET A 1 386 ? -12.237 2.614 -7.099 1.00 95.06 386 MET A CA 1
ATOM 2980 C C . MET A 1 386 ? -13.305 2.826 -6.034 1.00 95.06 386 MET A C 1
ATOM 2982 O O . MET A 1 386 ? -13.019 3.334 -4.949 1.00 95.06 386 MET A O 1
ATOM 2986 N N . GLU A 1 387 ? -14.534 2.440 -6.348 1.00 94.69 387 GLU A N 1
ATOM 2987 C CA . GLU A 1 387 ? -15.672 2.582 -5.450 1.00 94.69 387 GLU A CA 1
ATOM 2988 C C . GLU A 1 387 ? -16.287 1.211 -5.194 1.00 94.69 387 GLU A C 1
ATOM 2990 O O . GLU A 1 387 ? -16.586 0.475 -6.130 1.00 94.69 387 GLU A O 1
ATOM 2995 N N . PHE A 1 388 ? -16.465 0.898 -3.914 1.00 94.88 388 PHE A N 1
ATOM 2996 C CA . PHE A 1 388 ? -17.286 -0.208 -3.445 1.00 94.88 388 PHE A CA 1
ATOM 2997 C C . PHE A 1 388 ? -18.588 0.378 -2.909 1.00 94.88 388 PHE A C 1
ATOM 2999 O O . PHE A 1 388 ? -18.563 1.364 -2.159 1.00 94.88 388 PHE A O 1
ATOM 3006 N N . THR A 1 389 ? -19.715 -0.219 -3.276 1.00 92.94 389 THR A N 1
ATOM 3007 C CA . THR A 1 389 ? -21.037 0.223 -2.840 1.00 92.94 389 THR A CA 1
ATOM 3008 C C . THR A 1 389 ? -21.630 -0.761 -1.840 1.00 92.94 389 THR A C 1
ATOM 3010 O O . THR A 1 389 ? -21.268 -1.934 -1.775 1.00 92.94 389 THR A O 1
ATOM 3013 N N . GLU A 1 390 ? -22.606 -0.304 -1.062 1.00 92.12 390 GLU A N 1
ATOM 3014 C CA . GLU A 1 390 ? -23.367 -1.185 -0.165 1.00 92.12 390 GLU A CA 1
ATOM 3015 C C . GLU A 1 390 ? -24.145 -2.272 -0.933 1.00 92.12 390 GLU A C 1
ATOM 3017 O O . GLU A 1 390 ? -24.549 -3.279 -0.357 1.00 92.12 390 GLU A O 1
ATOM 3022 N N . ASN A 1 391 ? -24.345 -2.095 -2.245 1.00 88.19 391 ASN A N 1
ATOM 3023 C CA . ASN A 1 391 ? -25.084 -3.031 -3.089 1.00 88.19 391 ASN A CA 1
ATOM 3024 C C . ASN A 1 391 ? -24.237 -4.188 -3.619 1.00 88.19 391 ASN A C 1
ATOM 3026 O O . ASN A 1 391 ? -24.782 -5.272 -3.810 1.00 88.19 391 ASN A O 1
ATOM 3030 N N . ASP A 1 392 ? -22.956 -3.946 -3.891 1.00 86.75 392 ASP A N 1
ATOM 3031 C CA . ASP A 1 392 ? -22.047 -4.902 -4.538 1.00 86.75 392 ASP A CA 1
ATOM 3032 C C . ASP A 1 392 ? -21.021 -5.511 -3.578 1.00 86.75 392 ASP A C 1
ATOM 3034 O O . ASP A 1 392 ? -20.283 -6.418 -3.962 1.00 86.75 392 ASP A O 1
ATOM 3038 N N . THR A 1 393 ? -20.982 -5.046 -2.328 1.00 92.25 393 THR A N 1
ATOM 3039 C CA . THR A 1 393 ? -20.002 -5.514 -1.354 1.00 92.25 393 THR A CA 1
ATOM 3040 C C . THR A 1 393 ? -20.550 -6.671 -0.519 1.00 92.25 393 THR A C 1
ATOM 3042 O O . THR A 1 393 ? -21.536 -6.489 0.202 1.00 92.25 393 THR A O 1
ATOM 3045 N N . PRO A 1 394 ? -19.890 -7.846 -0.527 1.00 92.50 394 PRO A N 1
ATOM 3046 C CA . PRO A 1 394 ? -20.293 -8.975 0.298 1.00 92.50 394 PRO A CA 1
ATOM 3047 C C . PRO A 1 394 ? -20.295 -8.644 1.791 1.00 92.50 394 PRO A C 1
ATOM 3049 O O . PRO A 1 394 ? -19.468 -7.870 2.281 1.00 92.50 394 PRO A O 1
ATOM 3052 N N . LEU A 1 395 ? -21.192 -9.296 2.529 1.00 92.62 395 LEU A N 1
ATOM 3053 C CA . LEU A 1 395 ? -21.265 -9.200 3.981 1.00 92.62 395 LEU A CA 1
ATOM 3054 C C . LEU A 1 395 ? -20.583 -10.397 4.658 1.00 92.62 395 LEU A C 1
ATOM 3056 O O . LEU A 1 395 ? -20.877 -11.552 4.352 1.00 92.62 395 LEU A O 1
ATOM 3060 N N . LEU A 1 396 ? -19.713 -10.121 5.627 1.00 92.62 396 LEU A N 1
ATOM 3061 C CA . LEU A 1 396 ? -19.039 -11.107 6.467 1.00 92.62 396 LEU A CA 1
ATOM 3062 C C . LEU A 1 396 ? -19.776 -11.270 7.799 1.00 92.62 396 LEU A C 1
ATOM 3064 O O . LEU A 1 396 ? -20.064 -10.264 8.453 1.00 92.62 396 LEU A O 1
ATOM 3068 N N . PRO A 1 397 ? -20.069 -12.505 8.239 1.00 94.00 397 PRO A N 1
ATOM 3069 C CA . PRO A 1 397 ? -20.667 -12.741 9.544 1.00 94.00 397 PRO A CA 1
ATOM 3070 C C . PRO A 1 397 ? -19.668 -12.455 10.669 1.00 94.00 397 PRO A C 1
ATOM 3072 O O . PRO A 1 397 ? -18.500 -12.831 10.597 1.00 94.00 397 PRO A O 1
ATOM 3075 N N . LEU A 1 398 ? -20.152 -11.834 11.742 1.00 93.25 398 LEU A N 1
ATOM 3076 C CA . LEU A 1 398 ? -19.409 -11.654 12.980 1.00 93.25 398 LEU A CA 1
ATOM 3077 C C . LEU A 1 398 ? -19.992 -12.533 14.074 1.00 93.25 398 LEU A C 1
ATOM 3079 O O . LEU A 1 398 ? -21.180 -12.451 14.374 1.00 93.25 398 LEU A O 1
ATOM 3083 N N . TYR A 1 399 ? -19.134 -13.272 14.759 1.00 94.25 399 TYR A N 1
ATOM 3084 C CA . TYR A 1 399 ? -19.486 -14.088 15.909 1.00 94.25 399 TYR A CA 1
ATOM 3085 C C . TYR A 1 399 ? -18.870 -13.530 17.187 1.00 94.25 399 TYR A C 1
ATOM 3087 O O . TYR A 1 399 ? -17.810 -12.907 17.171 1.00 94.25 399 TYR A O 1
ATOM 3095 N N . ALA A 1 400 ? -19.525 -13.782 18.317 1.00 92.50 400 ALA A N 1
ATOM 3096 C CA . ALA A 1 400 ? -19.010 -13.466 19.642 1.00 92.50 400 ALA A CA 1
ATOM 3097 C C . ALA A 1 400 ? -18.422 -14.730 20.281 1.00 92.50 400 ALA A C 1
ATOM 3099 O O . ALA A 1 400 ? -19.153 -15.683 20.550 1.00 92.50 400 ALA A O 1
ATOM 3100 N N . ARG A 1 401 ? -17.111 -14.739 20.545 1.00 91.00 401 ARG A N 1
ATOM 3101 C CA . ARG A 1 401 ? -16.416 -15.886 21.138 1.00 91.00 401 ARG A CA 1
ATOM 3102 C C . ARG A 1 401 ? -16.044 -15.612 22.599 1.00 91.00 401 ARG A C 1
ATOM 3104 O O . ARG A 1 401 ? -15.312 -14.656 22.852 1.00 91.00 401 ARG A O 1
ATOM 3111 N N . PRO A 1 402 ? -16.485 -16.434 23.564 1.00 88.75 402 PRO A N 1
ATOM 3112 C CA . PRO A 1 402 ? -15.983 -16.353 24.929 1.00 88.75 402 PRO A CA 1
ATOM 3113 C C . PRO A 1 402 ? -14.527 -16.821 24.997 1.00 88.75 402 PRO A C 1
ATOM 3115 O O . PRO A 1 402 ? -14.162 -17.855 24.442 1.00 88.75 402 PRO A O 1
ATOM 3118 N N . MET A 1 403 ? -13.699 -16.042 25.680 1.00 86.81 403 MET A N 1
ATOM 3119 C CA . MET A 1 403 ? -12.306 -16.348 25.984 1.00 86.81 403 MET A CA 1
ATOM 3120 C C . MET A 1 403 ? -12.186 -16.916 27.404 1.00 86.81 403 MET A C 1
ATOM 3122 O O . MET A 1 403 ? -13.035 -16.668 28.260 1.00 86.81 403 MET A O 1
ATOM 3126 N N . GLU A 1 404 ? -11.093 -17.630 27.685 1.00 83.00 404 GLU A N 1
ATOM 3127 C CA . GLU A 1 404 ? -10.822 -18.212 29.013 1.00 83.00 404 GLU A CA 1
ATOM 3128 C C . GLU A 1 404 ? -10.763 -17.163 30.134 1.00 83.00 404 GLU A C 1
ATOM 3130 O O . GLU A 1 404 ? -11.143 -17.437 31.269 1.00 83.00 404 GLU A O 1
ATOM 3135 N N . ASN A 1 405 ? -10.339 -15.936 29.814 1.00 81.19 405 ASN A N 1
ATOM 3136 C CA . ASN A 1 405 ? -10.289 -14.811 30.753 1.00 81.19 405 ASN A CA 1
ATOM 3137 C C . ASN A 1 405 ? -11.670 -14.172 31.029 1.00 81.19 405 ASN A C 1
ATOM 3139 O O . ASN A 1 405 ? -11.741 -13.138 31.690 1.00 81.19 405 ASN A O 1
ATOM 3143 N N . GLY A 1 406 ? -12.756 -14.750 30.506 1.00 84.38 406 GLY A N 1
ATOM 3144 C CA . GLY A 1 406 ? -14.124 -14.255 30.659 1.00 84.38 406 GLY A CA 1
ATOM 3145 C C . GLY A 1 406 ? -14.505 -13.118 29.705 1.00 84.38 406 GLY A C 1
ATOM 3146 O O . GLY A 1 406 ? -15.660 -12.692 29.708 1.00 84.38 406 GLY A O 1
ATOM 3147 N N . GLN A 1 407 ? -13.579 -12.632 28.873 1.00 89.06 407 GLN A N 1
ATOM 3148 C CA . GLN A 1 407 ? -13.877 -11.627 27.857 1.00 89.06 407 GLN A CA 1
ATOM 3149 C C . GLN A 1 407 ? -14.604 -12.258 26.662 1.00 89.06 407 GLN A C 1
ATOM 3151 O O . GLN A 1 407 ? -14.317 -13.383 26.262 1.00 89.06 407 GLN A O 1
ATOM 3156 N N . ILE A 1 408 ? -15.526 -11.517 26.053 1.00 90.31 408 ILE A N 1
ATOM 3157 C CA . ILE A 1 408 ? -16.084 -11.852 24.740 1.00 90.31 408 ILE A CA 1
ATOM 3158 C C . ILE A 1 408 ? -15.221 -11.171 23.680 1.00 90.31 408 ILE A C 1
ATOM 3160 O O . ILE A 1 408 ? -14.923 -9.990 23.811 1.00 90.31 408 ILE A O 1
ATOM 3164 N N . VAL A 1 409 ? -14.812 -11.897 22.644 1.00 92.62 409 VAL A N 1
ATOM 3165 C CA . VAL A 1 409 ? -13.989 -11.373 21.549 1.00 92.62 409 VAL A CA 1
ATOM 3166 C C . VAL A 1 409 ? -14.689 -11.638 20.215 1.00 92.62 409 VAL A C 1
ATOM 3168 O O . VAL A 1 409 ? -15.099 -12.776 19.968 1.00 92.62 409 VAL A O 1
ATOM 3171 N N . PRO A 1 410 ? -14.865 -10.618 19.358 1.00 92.88 410 PRO A N 1
ATOM 3172 C CA . PRO A 1 410 ? -15.441 -10.808 18.036 1.00 92.88 410 PRO A CA 1
ATOM 3173 C C . PRO A 1 410 ? -14.516 -11.624 17.121 1.00 92.88 410 PRO A C 1
ATOM 3175 O O . PRO A 1 410 ? -13.295 -11.491 17.184 1.00 92.88 410 PRO A O 1
ATOM 3178 N N . SER A 1 411 ? -15.105 -12.459 16.268 1.00 91.88 411 SER A N 1
ATOM 3179 C CA . SER A 1 411 ? -14.410 -13.342 15.326 1.00 91.88 411 SER A CA 1
ATOM 3180 C C . SER A 1 411 ? -15.193 -13.472 14.020 1.00 91.88 411 SER A C 1
ATOM 3182 O O . SER A 1 411 ? -16.422 -13.484 14.044 1.00 91.88 411 SER A O 1
ATOM 3184 N N . LEU A 1 412 ? -14.491 -13.615 12.894 1.00 91.19 412 LEU A N 1
ATOM 3185 C CA . LEU A 1 412 ? -15.095 -13.992 11.607 1.00 91.19 412 LEU A CA 1
ATOM 3186 C C . LEU A 1 412 ? -15.362 -15.501 11.504 1.00 91.19 412 LEU A C 1
ATOM 3188 O O . LEU A 1 412 ? -16.166 -15.947 10.691 1.00 91.19 412 LEU A O 1
ATOM 3192 N N . GLU A 1 413 ? -14.711 -16.292 12.354 1.00 90.00 413 GLU A N 1
ATOM 3193 C CA . GLU A 1 413 ? -14.922 -17.733 12.447 1.00 90.00 413 GLU A CA 1
ATOM 3194 C C . GLU A 1 413 ? -16.017 -18.053 13.464 1.00 90.00 413 GLU A C 1
ATOM 3196 O O . GLU A 1 413 ? -15.982 -17.568 14.605 1.00 90.00 413 GLU A O 1
ATOM 3201 N N . ALA A 1 414 ? -16.955 -18.906 13.055 1.00 90.62 414 ALA A N 1
ATOM 3202 C CA . ALA A 1 414 ? -18.000 -19.429 13.919 1.00 90.62 414 ALA A CA 1
ATOM 3203 C C . ALA A 1 414 ? -17.391 -20.264 15.067 1.00 90.62 414 ALA A C 1
ATOM 3205 O O . ALA A 1 414 ? -16.608 -21.180 14.809 1.00 90.62 414 ALA A O 1
ATOM 3206 N N . PRO A 1 415 ? -17.749 -19.999 16.340 1.00 89.38 415 PRO A N 1
ATOM 3207 C CA . PRO A 1 415 ? -17.225 -20.752 17.483 1.00 89.38 415 PRO A CA 1
ATOM 3208 C C . PRO A 1 415 ? -17.770 -22.188 17.568 1.00 89.38 415 PRO A C 1
ATOM 3210 O O . PRO A 1 415 ? -17.180 -23.022 18.251 1.00 89.38 415 PRO A O 1
ATOM 3213 N N . ALA A 1 416 ? -18.888 -22.470 16.897 1.00 89.00 416 ALA A N 1
ATOM 3214 C CA . ALA A 1 416 ? -19.496 -23.788 16.747 1.00 89.00 416 ALA A CA 1
ATOM 3215 C C . ALA A 1 416 ? -20.286 -23.840 15.420 1.00 89.00 416 ALA A C 1
ATOM 3217 O O . ALA A 1 416 ? -20.675 -22.781 14.926 1.00 89.00 416 ALA A O 1
ATOM 3218 N N . PRO A 1 417 ? -20.543 -25.027 14.835 1.00 86.75 417 PRO A N 1
ATOM 3219 C CA . PRO A 1 417 ? -21.233 -25.151 13.543 1.00 86.75 417 PRO A CA 1
ATOM 3220 C C . PRO A 1 417 ? -22.640 -24.534 13.480 1.00 86.75 417 PRO A C 1
ATOM 3222 O O . PRO A 1 417 ? -23.100 -24.184 12.400 1.00 86.75 417 PRO A O 1
ATOM 3225 N N . ASP A 1 418 ? -23.318 -24.424 14.619 1.00 89.25 418 ASP A N 1
ATOM 3226 C CA . ASP A 1 418 ? -24.671 -23.890 14.799 1.00 89.25 418 ASP A CA 1
ATOM 3227 C C . ASP A 1 418 ? -24.681 -22.497 15.453 1.00 89.25 418 ASP A C 1
ATOM 3229 O O . ASP A 1 418 ? -25.731 -22.003 15.866 1.00 89.25 418 ASP A O 1
ATOM 3233 N N . ALA A 1 419 ? -23.513 -21.861 15.586 1.00 90.00 419 ALA A N 1
ATOM 3234 C CA . ALA A 1 419 ? -23.418 -20.533 16.167 1.00 90.00 419 ALA A CA 1
ATOM 3235 C C . ALA A 1 419 ? -24.064 -19.491 15.248 1.00 90.00 419 ALA A C 1
ATOM 3237 O O . ALA A 1 419 ? -23.712 -19.371 14.078 1.00 90.00 419 ALA A O 1
ATOM 3238 N N . GLU A 1 420 ? -24.957 -18.684 15.812 1.00 91.88 420 GLU A N 1
ATOM 3239 C CA . GLU A 1 420 ? -25.557 -17.555 15.107 1.00 91.88 420 GLU A CA 1
ATOM 3240 C C . GLU A 1 420 ? -24.623 -16.332 15.147 1.00 91.88 420 GLU A C 1
ATOM 3242 O O . GLU A 1 420 ? -24.046 -16.028 16.204 1.00 91.88 420 GLU A O 1
ATOM 3247 N N . PRO A 1 421 ? -24.473 -15.591 14.034 1.00 94.38 421 PRO A N 1
ATOM 3248 C CA . PRO A 1 421 ? -23.731 -14.345 14.053 1.00 94.38 421 PRO A CA 1
ATOM 3249 C C . PRO A 1 421 ? -24.439 -13.304 14.929 1.00 94.38 421 PRO A C 1
ATOM 3251 O O . PRO A 1 421 ? -25.661 -13.275 15.049 1.00 94.38 421 PRO A O 1
ATOM 3254 N N . VAL A 1 422 ? -23.666 -12.405 15.537 1.00 93.25 422 VAL A N 1
ATOM 3255 C CA . VAL A 1 422 ? -24.179 -11.239 16.277 1.00 93.25 422 VAL A CA 1
ATOM 3256 C C . VAL A 1 422 ? -24.427 -10.032 15.368 1.00 93.25 422 VAL A C 1
ATOM 3258 O O . VAL A 1 422 ? -25.096 -9.083 15.778 1.00 93.25 422 VAL A O 1
ATOM 3261 N N . GLY A 1 423 ? -23.906 -10.076 14.140 1.00 93.12 423 GLY A N 1
ATOM 3262 C CA . GLY A 1 423 ? -24.085 -9.076 13.093 1.00 93.12 423 GLY A CA 1
ATOM 3263 C C . GLY A 1 423 ? -23.267 -9.408 11.849 1.00 93.12 423 GLY A C 1
ATOM 3264 O O . GLY A 1 423 ? -22.623 -10.457 11.794 1.00 93.12 423 GLY A O 1
ATOM 3265 N N . GLN A 1 424 ? -23.295 -8.518 10.862 1.00 93.69 424 GLN A N 1
ATOM 3266 C CA . GLN A 1 424 ? -22.540 -8.644 9.620 1.00 93.69 424 GLN A CA 1
ATOM 3267 C C . GLN A 1 424 ? -21.869 -7.316 9.234 1.00 93.69 424 GLN A C 1
ATOM 3269 O O . GLN A 1 424 ? -22.408 -6.240 9.504 1.00 93.69 424 GLN A O 1
ATOM 3274 N N . PHE A 1 425 ? -20.707 -7.401 8.587 1.00 93.19 425 PHE A N 1
ATOM 3275 C CA . PHE A 1 425 ? -19.898 -6.262 8.136 1.00 93.19 425 PHE A CA 1
ATOM 3276 C C . PHE A 1 425 ? -19.610 -6.332 6.649 1.00 93.19 425 PHE A C 1
ATOM 3278 O O . PHE A 1 425 ? -19.569 -7.422 6.093 1.00 93.19 425 PHE A O 1
ATOM 3285 N N . TYR A 1 426 ? -19.303 -5.204 6.019 1.00 95.56 426 TYR A N 1
ATOM 3286 C CA . TYR A 1 426 ? -18.818 -5.221 4.644 1.00 95.56 426 TYR A CA 1
ATOM 3287 C C . TYR A 1 426 ? -17.430 -5.867 4.563 1.00 95.56 426 TYR A C 1
ATOM 3289 O O . TYR A 1 426 ? -16.554 -5.590 5.388 1.00 95.56 426 TYR A O 1
ATOM 3297 N N . ALA A 1 427 ? -17.228 -6.728 3.565 1.00 95.44 427 ALA A N 1
ATOM 3298 C CA . ALA A 1 427 ? -15.949 -7.379 3.285 1.00 95.44 427 ALA A CA 1
ATOM 3299 C C . ALA A 1 427 ? -14.913 -6.409 2.692 1.00 95.44 427 ALA A C 1
ATOM 3301 O O . ALA A 1 427 ? -13.708 -6.616 2.840 1.00 95.44 427 ALA A O 1
ATOM 3302 N N . HIS A 1 428 ? -15.378 -5.345 2.035 1.00 96.19 428 HIS A N 1
ATOM 3303 C CA . HIS A 1 428 ? -14.559 -4.379 1.302 1.00 96.19 428 HIS A CA 1
ATOM 3304 C C . HIS A 1 428 ? -14.833 -2.947 1.777 1.00 96.19 428 HIS A C 1
ATOM 3306 O O . HIS A 1 428 ? -15.876 -2.692 2.390 1.00 96.19 428 HIS A O 1
ATOM 3312 N N . PRO A 1 429 ? -13.906 -2.004 1.526 1.00 96.62 429 PRO A N 1
ATOM 3313 C CA . PRO A 1 429 ? -14.048 -0.615 1.944 1.00 96.62 429 PRO A CA 1
ATOM 3314 C C . PRO A 1 429 ? -15.108 0.121 1.115 1.00 96.62 429 PRO A C 1
ATOM 3316 O O . PRO A 1 429 ? -14.783 0.897 0.216 1.00 96.62 429 PRO A O 1
ATOM 3319 N N . VAL A 1 430 ? -16.383 -0.092 1.453 1.00 96.19 430 VAL A N 1
ATOM 3320 C CA . VAL A 1 430 ? -17.504 0.716 0.954 1.00 96.19 430 VAL A CA 1
ATOM 3321 C C . VAL A 1 430 ? -17.178 2.195 1.130 1.00 96.19 430 VAL A C 1
ATOM 3323 O O . VAL A 1 430 ? -16.565 2.587 2.130 1.00 96.19 430 VAL A O 1
ATOM 3326 N N . LYS A 1 431 ? -17.577 3.033 0.175 1.00 95.94 431 LYS A N 1
ATOM 3327 C CA . LYS A 1 431 ? -17.325 4.475 0.231 1.00 95.94 431 LYS A CA 1
ATOM 3328 C C . LYS A 1 431 ? -17.721 5.076 1.586 1.00 95.94 431 LYS A C 1
ATOM 3330 O O . LYS A 1 431 ? -18.825 4.875 2.078 1.00 95.94 431 LYS A O 1
ATOM 3335 N N . HIS A 1 432 ? -16.798 5.819 2.193 1.00 96.25 432 HIS A N 1
ATOM 3336 C CA . HIS A 1 432 ? -16.909 6.427 3.529 1.00 96.25 432 HIS A CA 1
ATOM 3337 C C . HIS A 1 432 ? -17.012 5.467 4.723 1.00 96.25 432 HIS A C 1
ATOM 3339 O O . HIS A 1 432 ? -17.098 5.940 5.859 1.00 96.25 432 HIS A O 1
ATOM 3345 N N . SER A 1 433 ? -16.933 4.153 4.509 1.00 97.44 433 SER A N 1
ATOM 3346 C CA . SER A 1 433 ? -16.855 3.187 5.603 1.00 97.44 433 SER A CA 1
ATOM 3347 C C . SER A 1 433 ? -15.606 3.389 6.468 1.00 97.44 433 SER A C 1
ATOM 3349 O O . SER A 1 433 ? -14.643 4.073 6.102 1.00 97.44 433 SER A O 1
ATOM 3351 N N . LYS A 1 434 ? -15.624 2.791 7.657 1.00 98.06 434 LYS A N 1
ATOM 3352 C CA . LYS A 1 434 ? -14.493 2.734 8.575 1.00 98.06 434 LYS A CA 1
ATOM 3353 C C . LYS A 1 434 ? -14.068 1.280 8.779 1.00 98.06 434 LYS A C 1
ATOM 3355 O O . LYS A 1 434 ? -14.931 0.427 8.989 1.00 98.06 434 LYS A O 1
ATOM 3360 N N . PRO A 1 435 ? -12.761 0.980 8.742 1.00 97.75 435 PRO A N 1
ATOM 3361 C CA . PRO A 1 435 ? -12.272 -0.344 9.096 1.00 97.75 435 PRO A CA 1
ATOM 3362 C C . PRO A 1 435 ? -12.502 -0.615 10.583 1.00 97.75 435 PRO A C 1
ATOM 3364 O O . PRO A 1 435 ? -12.286 0.263 11.416 1.00 97.75 435 PRO A O 1
ATOM 3367 N N . LEU A 1 436 ? -12.927 -1.831 10.915 1.00 97.44 436 LEU A N 1
ATOM 3368 C CA . LEU A 1 436 ? -13.170 -2.258 12.287 1.00 97.44 436 LEU A CA 1
ATOM 3369 C C . LEU A 1 436 ? -12.036 -3.164 12.772 1.00 97.44 436 LEU A C 1
ATOM 3371 O O . LEU A 1 436 ? -11.915 -4.319 12.358 1.00 97.44 436 LEU A O 1
ATOM 3375 N N . PHE A 1 437 ? -11.207 -2.639 13.667 1.00 97.19 437 PHE A N 1
ATOM 3376 C CA . PHE A 1 437 ? -10.034 -3.325 14.192 1.00 97.19 437 PHE A CA 1
ATOM 3377 C C . PHE A 1 437 ? -10.342 -4.054 15.491 1.00 97.19 437 PHE A C 1
ATOM 3379 O O . PHE A 1 437 ? -10.947 -3.495 16.410 1.00 97.19 437 PHE A O 1
ATOM 3386 N N . LEU A 1 438 ? -9.821 -5.275 15.599 1.00 95.88 438 LEU A N 1
ATOM 3387 C CA . LEU A 1 438 ? -9.616 -5.934 16.877 1.00 95.88 438 LEU A CA 1
ATOM 3388 C C . LEU A 1 438 ? -8.197 -5.629 17.364 1.00 95.88 438 LEU A C 1
ATOM 3390 O O . LEU A 1 438 ? -7.207 -6.041 16.753 1.00 95.88 438 LEU A O 1
ATOM 3394 N N . LEU A 1 439 ? -8.101 -4.911 18.476 1.00 96.38 439 LEU A N 1
ATOM 3395 C CA . LEU A 1 439 ? -6.847 -4.525 19.115 1.00 96.38 439 LEU A CA 1
ATOM 3396 C C . LEU A 1 439 ? -6.694 -5.278 20.436 1.00 96.38 439 LEU A C 1
ATOM 3398 O O . LEU A 1 439 ? -7.686 -5.615 21.075 1.00 96.38 439 LEU A O 1
ATOM 3402 N N . GLN A 1 440 ? -5.461 -5.519 20.866 1.00 94.94 440 GLN A N 1
ATOM 3403 C CA . GLN A 1 440 ? -5.166 -6.029 22.202 1.00 94.94 440 GLN A CA 1
ATOM 3404 C C . GLN A 1 440 ? -4.189 -5.095 22.913 1.00 94.94 440 GLN A C 1
ATOM 3406 O O . GLN A 1 440 ? -3.129 -4.765 22.374 1.00 94.94 440 GLN A O 1
ATOM 3411 N N . GLU A 1 441 ? -4.527 -4.700 24.136 1.00 95.00 441 GLU A N 1
ATOM 3412 C CA . GLU A 1 441 ? -3.622 -3.971 25.015 1.00 95.00 441 GLU A CA 1
ATOM 3413 C C . GLU A 1 441 ? -2.507 -4.908 25.489 1.00 95.00 441 GLU A C 1
ATOM 3415 O O . GLU A 1 441 ? -2.752 -5.944 26.107 1.00 95.00 441 GLU A O 1
ATOM 3420 N N . ALA A 1 442 ? -1.254 -4.560 25.208 1.00 92.56 442 ALA A N 1
ATOM 3421 C CA . ALA A 1 442 ? -0.131 -5.450 25.485 1.00 92.56 442 ALA A CA 1
ATOM 3422 C C . ALA A 1 442 ? 0.135 -5.655 26.984 1.00 92.56 442 ALA A C 1
ATOM 3424 O O . ALA A 1 442 ? 0.629 -6.715 27.363 1.00 92.56 442 ALA A O 1
ATOM 3425 N N . ALA A 1 443 ? -0.182 -4.661 27.821 1.00 92.94 443 ALA A N 1
ATOM 3426 C CA . ALA A 1 443 ? 0.066 -4.708 29.261 1.00 92.94 443 ALA A CA 1
ATOM 3427 C C . ALA A 1 443 ? -0.918 -5.622 30.007 1.00 92.94 443 ALA A C 1
ATOM 3429 O O . ALA A 1 443 ? -0.526 -6.311 30.946 1.00 92.94 443 ALA A O 1
ATOM 3430 N N . THR A 1 444 ? -2.187 -5.628 29.593 1.00 93.31 444 THR A N 1
ATOM 3431 C CA . THR A 1 444 ? -3.277 -6.331 30.290 1.00 93.31 444 THR A CA 1
ATOM 3432 C C . THR A 1 444 ? -3.764 -7.568 29.536 1.00 93.31 444 THR A C 1
ATOM 3434 O O . THR A 1 444 ? -4.372 -8.455 30.130 1.00 93.31 444 THR A O 1
ATOM 3437 N N . GLY A 1 445 ? -3.508 -7.644 28.226 1.00 92.62 445 GLY A N 1
ATOM 3438 C CA . GLY A 1 445 ? -4.059 -8.664 27.338 1.00 92.62 445 GLY A CA 1
ATOM 3439 C C . GLY A 1 445 ? -5.529 -8.442 26.970 1.00 92.62 445 GLY A C 1
ATOM 3440 O O . GLY A 1 445 ? -6.100 -9.301 26.293 1.00 92.62 445 GLY A O 1
ATOM 3441 N N . LEU A 1 446 ? -6.141 -7.327 27.388 1.00 93.50 446 LEU A N 1
ATOM 3442 C CA . LEU A 1 446 ? -7.536 -7.008 27.087 1.00 93.50 446 LEU A CA 1
ATOM 3443 C C . LEU A 1 446 ? -7.723 -6.684 25.607 1.00 93.50 446 LEU A C 1
ATOM 3445 O O . LEU A 1 446 ? -6.919 -5.979 25.000 1.00 93.50 446 LEU A O 1
ATOM 3449 N N . TYR A 1 447 ? -8.807 -7.199 25.035 1.00 95.19 447 TYR A N 1
ATOM 3450 C CA . TYR A 1 447 ? -9.206 -6.897 23.666 1.00 95.19 447 TYR A CA 1
ATOM 3451 C C . TYR A 1 447 ? -10.101 -5.657 23.601 1.00 95.19 447 TYR A C 1
ATOM 3453 O O . TYR A 1 447 ? -10.960 -5.451 24.457 1.00 95.19 447 TYR A O 1
ATOM 3461 N N . HIS A 1 448 ? -9.932 -4.868 22.547 1.00 95.38 448 HIS A N 1
ATOM 3462 C CA . HIS A 1 448 ? -10.704 -3.667 22.258 1.00 95.38 448 HIS A CA 1
ATOM 3463 C C . HIS A 1 448 ? -11.175 -3.707 20.811 1.00 95.38 448 HIS A C 1
ATOM 3465 O O . HIS A 1 448 ? -10.457 -4.170 19.923 1.00 95.38 448 HIS A O 1
ATOM 3471 N N . LEU A 1 449 ? -12.377 -3.196 20.580 1.00 96.06 449 LEU A N 1
ATOM 3472 C CA . LEU A 1 449 ? -12.932 -3.005 19.251 1.00 96.06 449 LEU A CA 1
ATOM 3473 C C . LEU A 1 449 ? -12.896 -1.509 18.926 1.00 96.06 449 LEU A C 1
ATOM 3475 O O . LEU A 1 449 ? -13.301 -0.700 19.757 1.00 96.06 449 LEU A O 1
ATOM 3479 N N . SER A 1 450 ? -12.397 -1.115 17.758 1.00 97.31 450 SER A N 1
ATOM 3480 C CA . SER A 1 450 ? -12.326 0.307 17.400 1.00 97.31 450 SER A CA 1
ATOM 3481 C C . SER A 1 450 ? -12.228 0.529 15.900 1.00 97.31 450 SER A C 1
ATOM 3483 O O . SER A 1 450 ? -11.742 -0.333 15.172 1.00 97.31 450 SER A O 1
ATOM 3485 N N . THR A 1 451 ? -12.640 1.710 15.449 1.00 97.38 451 THR A N 1
ATOM 3486 C CA . THR A 1 451 ? -12.306 2.250 14.123 1.00 97.38 451 THR A CA 1
ATOM 3487 C C . THR A 1 451 ? -11.069 3.156 14.147 1.00 97.38 451 THR A C 1
ATOM 3489 O O . THR A 1 451 ? -10.638 3.632 13.099 1.00 97.38 451 THR A O 1
ATOM 3492 N N . ASP A 1 452 ? -10.481 3.389 15.326 1.00 96.56 452 ASP A N 1
ATOM 3493 C CA . ASP A 1 452 ? -9.211 4.085 15.519 1.00 96.56 452 ASP A CA 1
ATOM 3494 C C . ASP A 1 452 ? -8.079 3.058 15.747 1.00 96.56 452 ASP A C 1
ATOM 3496 O O . ASP A 1 452 ? -7.947 2.517 16.849 1.00 96.56 452 ASP A O 1
ATOM 3500 N N . PRO A 1 453 ? -7.215 2.786 14.750 1.00 94.88 453 PRO A N 1
ATOM 3501 C CA . PRO A 1 453 ? -6.110 1.842 14.926 1.00 94.88 453 PRO A CA 1
ATOM 3502 C C . PRO A 1 453 ? -5.030 2.357 15.895 1.00 94.88 453 PRO A C 1
ATOM 3504 O O . PRO A 1 453 ? -4.218 1.574 16.388 1.00 94.88 453 PRO A O 1
ATOM 3507 N N . ALA A 1 454 ? -5.028 3.659 16.198 1.00 94.00 454 ALA A N 1
ATOM 3508 C CA . ALA A 1 454 ? -4.124 4.307 17.139 1.00 94.00 454 ALA A CA 1
ATOM 3509 C C . ALA A 1 454 ? -4.729 4.476 18.546 1.00 94.00 454 ALA A C 1
ATOM 3511 O O . ALA A 1 454 ? -4.129 5.161 19.377 1.00 94.00 454 ALA A O 1
ATOM 3512 N N . LEU A 1 455 ? -5.875 3.839 18.836 1.00 95.25 455 LEU A N 1
ATOM 3513 C CA . LEU A 1 455 ? -6.606 3.949 20.106 1.00 95.25 455 LEU A CA 1
ATOM 3514 C C . LEU A 1 455 ? -5.694 3.874 21.343 1.00 95.25 455 LEU A C 1
ATOM 3516 O O . LEU A 1 455 ? -5.770 4.732 22.220 1.00 95.25 455 LEU A O 1
ATOM 3520 N N . LEU A 1 456 ? -4.837 2.851 21.407 1.00 93.75 456 LEU A N 1
ATOM 3521 C CA . LEU A 1 456 ? -3.979 2.563 22.566 1.00 93.75 456 LEU A CA 1
ATOM 3522 C C . LEU A 1 456 ? -2.545 3.100 22.398 1.00 93.75 456 LEU A C 1
ATOM 3524 O O . LEU A 1 456 ? -1.679 2.869 23.251 1.00 93.75 456 LEU A O 1
ATOM 3528 N N . ASN A 1 457 ? -2.267 3.814 21.305 1.00 91.69 457 ASN A N 1
ATOM 3529 C CA . ASN A 1 457 ? -0.935 4.344 21.044 1.00 91.69 457 ASN A CA 1
ATOM 3530 C C . ASN A 1 457 ? -0.601 5.465 22.030 1.00 91.69 457 ASN A C 1
ATOM 3532 O O . ASN A 1 457 ? -1.460 6.231 22.472 1.00 91.69 457 ASN A O 1
ATOM 3536 N N . ARG A 1 458 ? 0.687 5.583 22.368 1.00 92.88 458 ARG A N 1
ATOM 3537 C CA . ARG A 1 458 ? 1.175 6.703 23.172 1.00 92.88 458 ARG A CA 1
ATOM 3538 C C . ARG A 1 458 ? 1.042 7.998 22.368 1.00 92.88 458 ARG A C 1
ATOM 3540 O O . ARG A 1 458 ? 1.416 8.046 21.197 1.00 92.88 458 ARG A O 1
ATOM 3547 N N . LYS A 1 459 ? 0.542 9.039 23.029 1.00 93.81 459 LYS A N 1
ATOM 3548 C CA . LYS A 1 459 ? 0.399 10.394 22.495 1.00 93.81 459 LYS A CA 1
ATOM 3549 C C . LYS A 1 459 ? 1.164 11.337 23.406 1.00 93.81 459 LYS A C 1
ATOM 3551 O O . LYS A 1 459 ? 0.994 11.283 24.621 1.00 93.81 459 LYS A O 1
ATOM 3556 N N . GLU A 1 460 ? 2.013 12.164 22.822 1.00 95.12 460 GLU A N 1
ATOM 3557 C CA . GLU A 1 460 ? 2.869 13.098 23.552 1.00 95.12 460 GLU A CA 1
ATOM 3558 C C . GLU A 1 460 ? 2.552 14.521 23.128 1.00 95.12 460 GLU A C 1
ATOM 3560 O O . GLU A 1 460 ? 2.352 14.772 21.944 1.00 95.12 460 GLU A O 1
ATOM 3565 N N . LEU A 1 461 ? 2.493 15.456 24.078 1.00 95.44 461 LEU A N 1
ATOM 3566 C CA . LEU A 1 461 ? 2.275 16.861 23.739 1.00 95.44 461 LEU A CA 1
ATOM 3567 C C . LEU A 1 461 ? 3.396 17.339 22.816 1.00 95.44 461 LEU A C 1
ATOM 3569 O O . LEU A 1 461 ? 4.579 17.167 23.112 1.00 95.44 461 LEU A O 1
ATOM 3573 N N . PHE A 1 462 ? 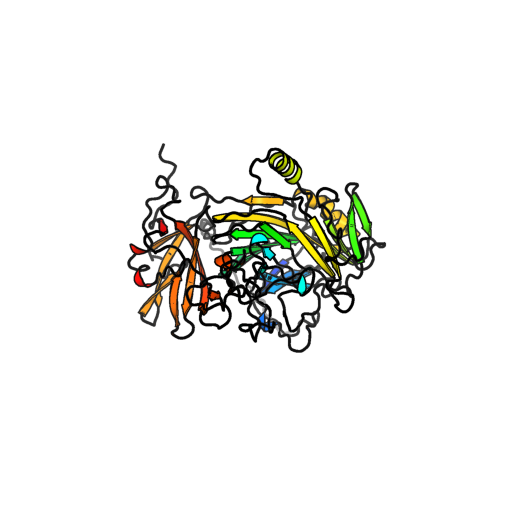3.012 17.937 21.694 1.00 94.81 462 PHE A N 1
ATOM 3574 C CA . PHE A 1 462 ? 3.956 18.458 20.725 1.00 94.81 462 PHE A CA 1
ATOM 3575 C C . PHE A 1 462 ? 4.161 19.953 20.959 1.00 94.81 462 PHE A C 1
ATOM 3577 O O . PHE A 1 462 ? 3.219 20.741 20.897 1.00 94.81 462 PHE A O 1
ATOM 3584 N N . ALA A 1 463 ? 5.404 20.348 21.233 1.00 94.62 463 ALA A N 1
ATOM 3585 C CA . ALA A 1 463 ? 5.751 21.753 21.388 1.00 94.62 463 ALA A CA 1
ATOM 3586 C C . ALA A 1 463 ? 5.681 22.462 20.028 1.00 94.62 463 ALA A C 1
ATOM 3588 O O . ALA A 1 463 ? 6.381 22.073 19.092 1.00 94.62 463 ALA A O 1
ATOM 3589 N N . ASN A 1 464 ? 4.859 23.511 19.930 1.00 95.44 464 ASN A N 1
ATOM 3590 C CA . ASN A 1 464 ? 4.702 24.281 18.701 1.00 95.44 464 ASN A CA 1
ATOM 3591 C C . ASN A 1 464 ? 6.053 24.915 18.289 1.00 95.44 464 ASN A C 1
ATOM 3593 O O . ASN A 1 464 ? 6.591 25.735 19.037 1.00 95.44 464 ASN A O 1
ATOM 3597 N N . PRO A 1 465 ? 6.621 24.574 17.113 1.00 93.56 465 PRO A N 1
ATOM 3598 C CA . PRO A 1 465 ? 7.879 25.152 16.640 1.00 93.56 465 PRO A CA 1
ATOM 3599 C C . PRO A 1 465 ? 7.741 26.622 16.216 1.00 93.56 465 PRO A C 1
ATOM 3601 O O . PRO A 1 465 ? 8.749 27.281 15.971 1.00 93.56 465 PRO A O 1
ATOM 3604 N N . TYR A 1 466 ? 6.512 27.134 16.135 1.00 95.00 466 TYR A N 1
ATOM 3605 C CA . TYR A 1 466 ? 6.172 28.509 15.791 1.00 95.00 466 TYR A CA 1
ATOM 3606 C C . TYR A 1 466 ? 5.410 29.165 16.953 1.00 95.00 466 TYR A C 1
ATOM 3608 O O . TYR A 1 466 ? 4.207 29.378 16.84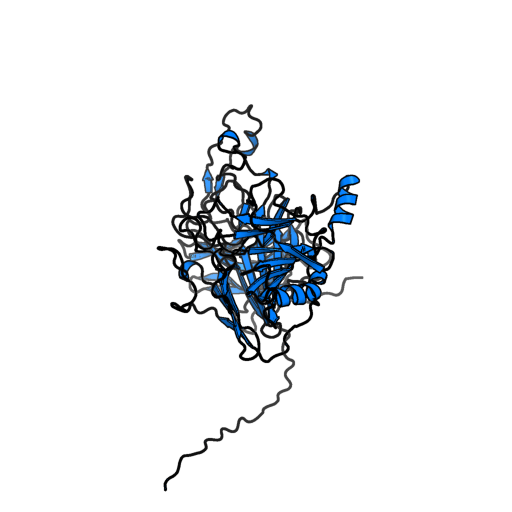1 1.00 95.00 466 TYR A O 1
ATOM 3616 N N . PRO A 1 467 ? 6.071 29.475 18.084 1.00 93.88 467 PRO A N 1
ATOM 3617 C CA . PRO A 1 467 ? 5.394 29.956 19.294 1.00 93.88 467 PRO A CA 1
ATOM 3618 C C . PRO A 1 467 ? 4.814 31.373 19.168 1.00 93.88 467 PRO A C 1
ATOM 3620 O O . PRO A 1 467 ? 3.982 31.763 19.977 1.00 93.88 467 PRO A O 1
ATOM 3623 N N . ASP A 1 468 ? 5.253 32.151 18.178 1.00 96.31 468 ASP A N 1
ATOM 3624 C CA . ASP A 1 468 ? 4.694 33.469 17.880 1.00 96.31 468 ASP A CA 1
ATOM 3625 C C . ASP A 1 468 ? 3.339 33.320 17.172 1.00 96.31 468 ASP A C 1
ATOM 3627 O O . ASP A 1 468 ? 3.283 32.818 16.048 1.00 96.31 468 ASP A O 1
ATOM 3631 N N . GLU A 1 469 ? 2.261 33.787 17.810 1.00 95.31 469 GLU A N 1
ATOM 3632 C CA . GLU A 1 469 ? 0.888 33.741 17.284 1.00 95.31 469 GLU A CA 1
ATOM 3633 C C . GLU A 1 469 ? 0.724 34.452 15.930 1.00 95.31 469 GLU A C 1
ATOM 3635 O O . GLU A 1 469 ? -0.181 34.128 15.160 1.00 95.31 469 GLU A O 1
ATOM 3640 N N . SER A 1 470 ? 1.605 35.405 15.605 1.00 96.38 470 SER A N 1
ATOM 3641 C CA . SER A 1 470 ? 1.594 36.098 14.314 1.00 96.38 470 SER A CA 1
ATOM 3642 C C . SER A 1 470 ? 2.196 35.269 13.173 1.00 96.38 470 SER A C 1
ATOM 3644 O O . SER A 1 470 ? 1.998 35.594 11.998 1.00 96.38 470 SER A O 1
ATOM 3646 N N . HIS A 1 471 ? 2.920 34.187 13.485 1.00 95.69 471 HIS A N 1
ATOM 3647 C CA . HIS A 1 471 ? 3.532 33.342 12.472 1.00 95.69 471 HIS A CA 1
ATOM 3648 C C . HIS A 1 471 ? 2.448 32.587 11.674 1.00 95.69 471 HIS A C 1
ATOM 3650 O O . HIS A 1 471 ? 1.623 31.895 12.273 1.00 95.69 471 HIS A O 1
ATOM 3656 N N . PRO A 1 472 ? 2.470 32.588 10.324 1.00 94.12 472 PRO A N 1
ATOM 3657 C CA . PRO A 1 472 ? 1.401 31.989 9.510 1.00 94.12 472 PRO A CA 1
ATOM 3658 C C . PRO A 1 472 ? 1.138 30.497 9.764 1.00 94.12 472 PRO A C 1
ATOM 3660 O O . PRO A 1 472 ? 0.058 29.996 9.465 1.00 94.12 472 PRO A O 1
ATOM 3663 N N . LYS A 1 473 ? 2.134 29.775 10.291 1.00 93.06 473 LYS A N 1
ATOM 3664 C CA . LYS A 1 473 ? 2.033 28.346 10.630 1.00 93.06 473 LYS A CA 1
ATOM 3665 C C . LYS A 1 473 ? 1.649 28.072 12.088 1.00 93.06 473 LYS A C 1
ATOM 3667 O O . LYS A 1 473 ? 1.397 26.916 12.400 1.00 93.06 473 LYS A O 1
ATOM 3672 N N . HIS A 1 474 ? 1.592 29.082 12.963 1.00 95.12 474 HIS A N 1
ATOM 3673 C CA . HIS A 1 474 ? 1.336 28.898 14.397 1.00 95.12 474 HIS A CA 1
ATOM 3674 C C . HIS A 1 474 ? 0.093 28.036 14.647 1.00 95.12 474 HIS A C 1
ATOM 3676 O O . HIS A 1 474 ? 0.191 26.971 15.251 1.00 95.12 474 HIS A O 1
ATOM 3682 N N . ALA A 1 475 ? -1.045 28.426 14.067 1.00 95.12 475 ALA A N 1
ATOM 3683 C CA . ALA A 1 475 ? -2.320 27.738 14.260 1.00 95.12 475 ALA A CA 1
ATOM 3684 C C . ALA A 1 475 ? -2.318 26.267 13.798 1.00 95.12 475 ALA A C 1
ATOM 3686 O O . ALA A 1 475 ? -3.020 25.444 14.376 1.00 95.12 475 ALA A O 1
ATOM 3687 N N . ALA A 1 476 ? -1.524 25.908 12.782 1.00 92.31 476 ALA A N 1
ATOM 3688 C CA . ALA A 1 476 ? -1.453 24.528 12.288 1.00 92.31 476 ALA A CA 1
ATOM 3689 C C . ALA A 1 476 ? -0.751 23.575 13.277 1.00 92.31 476 ALA A C 1
ATOM 3691 O O . ALA A 1 476 ? -0.972 22.359 13.240 1.00 92.31 476 ALA A O 1
ATOM 3692 N N . PHE A 1 477 ? 0.087 24.135 14.152 1.00 95.56 477 PHE A N 1
ATOM 3693 C CA . PHE A 1 477 ?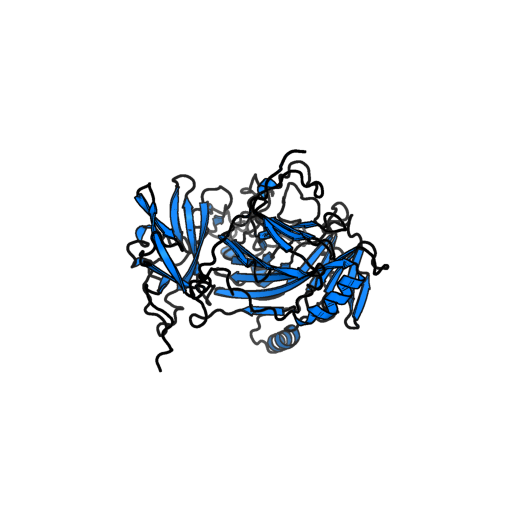 0.936 23.422 15.102 1.00 95.56 477 PHE A CA 1
ATOM 3694 C C . PHE A 1 477 ? 0.519 23.595 16.566 1.00 95.56 477 PHE A C 1
ATOM 3696 O O . PHE A 1 477 ? 1.086 22.944 17.444 1.00 95.56 477 PHE A O 1
ATOM 3703 N N . GLU A 1 478 ? -0.483 24.427 16.822 1.00 96.06 478 GLU A N 1
ATOM 3704 C CA . GLU A 1 478 ? -0.990 24.701 18.158 1.00 96.06 478 GLU A CA 1
ATOM 3705 C C . GLU A 1 478 ? -1.788 23.508 18.709 1.00 96.06 478 GLU A C 1
ATOM 3707 O O . GLU A 1 478 ? -2.560 22.874 17.986 1.00 96.06 478 GLU A O 1
ATOM 3712 N N . ASN A 1 479 ? -1.599 23.190 19.995 1.00 95.06 479 ASN A N 1
ATOM 3713 C CA . ASN A 1 479 ? -2.300 22.108 20.709 1.00 95.06 479 ASN A CA 1
ATOM 3714 C C . ASN A 1 479 ? -2.238 20.726 20.032 1.00 95.06 479 ASN A C 1
ATOM 3716 O O . ASN A 1 479 ? -3.182 19.935 20.102 1.00 95.06 479 ASN A O 1
ATOM 3720 N N . ARG A 1 480 ? -1.125 20.415 19.364 1.00 96.00 480 ARG A N 1
ATOM 3721 C CA . ARG A 1 480 ? -0.933 19.119 18.705 1.00 96.00 480 ARG A CA 1
ATOM 3722 C C . ARG A 1 480 ? -0.352 18.083 19.663 1.00 96.00 480 ARG A C 1
ATOM 3724 O O . ARG A 1 480 ? 0.353 18.403 20.619 1.00 96.00 480 ARG A O 1
ATOM 3731 N N . VAL A 1 481 ? -0.615 16.818 19.353 1.00 95.81 481 VAL A N 1
ATOM 3732 C CA . VAL A 1 481 ? 0.070 15.668 19.949 1.00 95.81 481 VAL A CA 1
ATOM 3733 C C . VAL A 1 481 ? 0.840 14.921 18.874 1.00 95.81 481 VAL A C 1
ATOM 3735 O O . VAL A 1 481 ? 0.412 14.881 17.724 1.00 95.81 481 VAL A O 1
ATOM 3738 N N . GLN A 1 482 ? 1.963 14.328 19.254 1.00 95.06 482 GLN A N 1
ATOM 3739 C CA . GLN A 1 482 ? 2.758 13.436 18.430 1.00 95.06 482 GLN A CA 1
ATOM 3740 C C . GLN A 1 482 ? 2.387 11.982 18.743 1.00 95.06 482 GLN A C 1
ATOM 3742 O O . GLN A 1 482 ? 2.356 11.579 19.910 1.00 95.06 482 GLN A O 1
ATOM 3747 N N . TYR A 1 483 ? 2.116 11.194 17.705 1.00 94.94 483 TYR A N 1
ATOM 3748 C CA . TYR A 1 483 ? 1.763 9.780 17.817 1.00 94.94 483 TYR A CA 1
ATOM 3749 C C . TYR A 1 483 ? 3.025 8.913 17.844 1.00 94.94 483 TYR A C 1
ATOM 3751 O O . TYR A 1 483 ? 3.872 8.982 16.948 1.00 94.94 483 TYR A O 1
ATOM 3759 N N . VAL A 1 484 ? 3.147 8.075 18.876 1.00 94.00 484 VAL A N 1
ATOM 3760 C CA . VAL A 1 484 ? 4.286 7.176 19.100 1.00 94.00 484 VAL A CA 1
ATOM 3761 C C . VAL A 1 484 ? 3.811 5.725 18.946 1.00 94.00 484 VAL A C 1
ATOM 3763 O O . VAL A 1 484 ? 3.556 5.012 19.917 1.00 94.00 484 VAL A O 1
ATOM 3766 N N . ASN A 1 485 ? 3.650 5.295 17.692 1.00 88.75 485 ASN A N 1
ATOM 3767 C CA . ASN A 1 485 ? 2.953 4.048 17.332 1.00 88.75 485 ASN A CA 1
ATOM 3768 C C . ASN A 1 485 ? 3.701 2.752 17.707 1.00 88.75 485 ASN A C 1
ATOM 3770 O O . ASN A 1 485 ? 3.098 1.686 17.781 1.00 88.75 485 ASN A O 1
ATOM 3774 N N . TYR A 1 486 ? 5.008 2.824 17.954 1.00 89.44 486 TYR A N 1
ATOM 3775 C CA . TYR A 1 486 ? 5.911 1.665 17.992 1.00 89.44 486 TYR A CA 1
ATOM 3776 C C . TYR A 1 486 ? 6.292 1.181 19.401 1.00 89.44 486 TYR A C 1
ATOM 3778 O O . TYR A 1 486 ? 7.107 0.272 19.540 1.00 89.44 486 TYR A O 1
ATOM 3786 N N . GLU A 1 487 ? 5.736 1.762 20.469 1.00 85.81 487 GLU A N 1
ATOM 3787 C CA . GLU A 1 487 ? 6.068 1.377 21.855 1.00 85.81 487 GLU A CA 1
ATOM 3788 C C . GLU A 1 487 ? 5.408 0.071 22.324 1.00 85.81 487 GLU A C 1
ATOM 3790 O O . GLU A 1 487 ? 5.510 -0.299 23.492 1.00 85.81 487 GLU A O 1
ATOM 3795 N N . GLY A 1 488 ? 4.720 -0.639 21.429 1.00 80.00 488 GLY A N 1
ATOM 3796 C CA . GLY A 1 488 ? 4.173 -1.960 21.721 1.00 80.00 488 GLY A CA 1
ATOM 3797 C C . GLY A 1 488 ? 3.035 -1.960 22.741 1.00 80.00 488 GLY A C 1
ATOM 3798 O O . GLY A 1 488 ? 2.747 -3.014 23.292 1.00 80.00 488 GLY A O 1
ATOM 3799 N N . ARG A 1 489 ? 2.377 -0.817 22.994 1.00 88.62 489 ARG A N 1
ATOM 3800 C CA . ARG A 1 489 ? 1.150 -0.743 23.817 1.00 88.62 489 ARG A CA 1
ATOM 3801 C C . ARG A 1 489 ? -0.029 -1.460 23.157 1.00 88.62 489 ARG A C 1
ATOM 3803 O O . ARG A 1 489 ? -0.856 -2.049 23.848 1.00 88.62 489 ARG A O 1
ATOM 3810 N N . THR A 1 490 ? -0.054 -1.442 21.829 1.00 91.00 490 THR A N 1
ATOM 3811 C CA . THR A 1 490 ? -1.114 -1.999 20.989 1.00 91.00 490 THR A CA 1
ATOM 3812 C C . THR A 1 490 ? -0.580 -3.194 20.213 1.00 91.00 490 THR A C 1
ATOM 3814 O O . THR A 1 490 ? 0.462 -3.101 19.564 1.00 91.00 490 THR A O 1
ATOM 3817 N N . LYS A 1 491 ? -1.324 -4.299 20.212 1.00 92.06 491 LYS A N 1
ATOM 3818 C CA . LYS A 1 491 ? -1.196 -5.358 19.208 1.00 92.06 491 LYS A CA 1
ATOM 3819 C C . LYS A 1 491 ? -2.410 -5.292 18.286 1.00 92.06 491 LYS A C 1
ATOM 3821 O O . LYS A 1 491 ? -3.535 -5.453 18.754 1.00 92.06 491 LYS A O 1
ATOM 3826 N N . SER A 1 492 ? -2.196 -5.067 16.993 1.00 92.19 492 SER A N 1
ATOM 3827 C CA . SER A 1 492 ? -3.259 -5.191 15.989 1.00 92.19 492 SER A CA 1
ATOM 3828 C C . SER A 1 492 ? -3.480 -6.678 15.716 1.00 92.19 492 SER A C 1
ATOM 3830 O O . SER A 1 492 ? -2.580 -7.344 15.211 1.00 92.19 492 SER A O 1
ATOM 3832 N N . ILE A 1 493 ? -4.633 -7.212 16.120 1.00 93.06 493 ILE A N 1
ATOM 3833 C CA . ILE A 1 493 ? -4.918 -8.652 16.056 1.00 93.06 493 ILE A CA 1
ATOM 3834 C C . ILE A 1 493 ? -5.489 -9.030 14.695 1.00 93.06 493 ILE A C 1
ATOM 3836 O O . ILE A 1 493 ? -5.052 -10.009 14.101 1.00 93.06 493 ILE A O 1
ATOM 3840 N N . SER A 1 494 ? -6.483 -8.278 14.221 1.00 91.69 494 SER A N 1
ATOM 3841 C CA . SER A 1 494 ? -7.099 -8.482 12.907 1.00 91.69 494 SER A CA 1
ATOM 3842 C C . SER A 1 494 ? -7.922 -7.268 12.482 1.00 91.69 494 SER A C 1
ATOM 3844 O O . SER A 1 494 ? -8.339 -6.452 13.313 1.00 91.69 494 SER A O 1
ATOM 3846 N N . LEU A 1 495 ? -8.170 -7.173 11.177 1.00 96.31 495 LEU A N 1
ATOM 3847 C CA . LEU A 1 495 ? -9.295 -6.422 10.626 1.00 96.31 495 LEU A CA 1
ATOM 3848 C C . LEU A 1 495 ? -10.510 -7.357 10.573 1.00 96.31 495 LEU A C 1
ATOM 3850 O O . LEU A 1 495 ? -10.379 -8.492 10.126 1.00 96.31 495 LEU A O 1
ATOM 3854 N N . LEU A 1 496 ? -11.674 -6.891 11.023 1.00 95.69 496 LEU A N 1
ATOM 3855 C CA . LEU A 1 496 ? -12.913 -7.682 11.031 1.00 95.69 496 LEU A CA 1
ATOM 3856 C C . LEU A 1 496 ? -13.844 -7.354 9.857 1.00 95.69 496 LEU A C 1
ATOM 3858 O O . LEU A 1 496 ? -14.821 -8.056 9.637 1.00 95.69 496 LEU A O 1
ATOM 3862 N N . GLY A 1 497 ? -13.567 -6.283 9.119 1.00 96.50 497 GLY A N 1
ATOM 3863 C CA . GLY A 1 497 ? -14.424 -5.778 8.050 1.00 96.50 497 GLY A CA 1
ATOM 3864 C C . GLY A 1 497 ? -14.596 -4.276 8.143 1.00 96.50 497 GLY A C 1
ATOM 3865 O O . GLY A 1 497 ? -13.827 -3.586 8.822 1.00 96.50 497 GLY A O 1
ATOM 3866 N N . PHE A 1 498 ? -15.613 -3.784 7.450 1.00 97.50 498 PHE A N 1
ATOM 3867 C CA . PHE A 1 498 ? -15.907 -2.367 7.339 1.00 97.50 498 PHE A CA 1
ATOM 3868 C C . PHE A 1 498 ? -17.320 -2.070 7.840 1.00 97.50 498 PHE A C 1
ATOM 3870 O O . PHE A 1 498 ? -18.271 -2.813 7.588 1.00 97.50 498 PHE A O 1
ATOM 3877 N N . VAL A 1 499 ? -17.436 -0.971 8.579 1.00 96.75 499 VAL A N 1
ATOM 3878 C CA . VAL A 1 499 ? -18.683 -0.463 9.162 1.00 96.75 499 VAL A CA 1
ATOM 3879 C C . VAL A 1 499 ? -19.001 0.894 8.561 1.00 96.75 499 VAL A C 1
ATOM 3881 O O . VAL A 1 499 ? -18.090 1.675 8.285 1.00 96.75 499 VAL A O 1
ATOM 3884 N N . ILE A 1 500 ? -20.277 1.190 8.340 1.00 96.12 500 ILE A N 1
ATOM 3885 C CA . ILE A 1 500 ? -20.677 2.437 7.686 1.00 96.12 500 ILE A CA 1
ATOM 3886 C C . ILE A 1 500 ? -21.077 3.481 8.743 1.00 96.12 500 ILE A C 1
ATOM 3888 O O . ILE A 1 500 ? -21.824 3.155 9.671 1.00 96.12 500 ILE A O 1
ATOM 3892 N N . PRO A 1 501 ? -20.579 4.726 8.665 1.00 96.50 501 PRO A N 1
ATOM 3893 C CA . PRO A 1 501 ? -21.114 5.820 9.466 1.00 96.50 501 PRO A CA 1
ATOM 3894 C C . PRO A 1 501 ? -22.601 6.037 9.179 1.00 96.50 501 PRO A C 1
ATOM 3896 O O . PRO A 1 501 ? -23.037 5.976 8.028 1.00 96.50 501 PRO A O 1
ATOM 3899 N N . ARG A 1 502 ? -23.393 6.303 10.217 1.00 95.19 502 ARG A N 1
ATOM 3900 C CA . ARG A 1 502 ? -24.853 6.449 10.138 1.00 95.19 502 ARG A CA 1
ATOM 3901 C C . ARG A 1 502 ? -25.281 7.487 9.111 1.00 95.19 502 ARG A C 1
ATOM 3903 O O . ARG A 1 502 ? -26.228 7.264 8.373 1.00 95.19 502 ARG A O 1
ATOM 3910 N N . GLU A 1 503 ? -24.579 8.607 9.056 1.00 94.88 503 GLU A N 1
ATOM 3911 C CA . GLU A 1 503 ? -24.829 9.718 8.143 1.00 94.88 503 GLU A CA 1
ATOM 3912 C C . GLU A 1 503 ? -24.444 9.428 6.684 1.00 94.88 503 GLU A C 1
ATOM 3914 O O . GLU A 1 503 ? -24.680 10.264 5.810 1.00 94.88 503 GLU A O 1
ATOM 3919 N N . LYS A 1 504 ? -23.817 8.274 6.424 1.00 94.38 504 LYS A N 1
ATOM 3920 C CA . LYS A 1 504 ? -23.368 7.824 5.101 1.00 94.38 504 LYS A CA 1
ATOM 3921 C C . LYS A 1 504 ? -24.077 6.568 4.603 1.00 94.38 504 LYS A C 1
ATOM 3923 O O . LYS A 1 504 ? -23.879 6.225 3.445 1.00 94.38 504 LYS A O 1
ATOM 3928 N N . ALA A 1 505 ? -24.865 5.910 5.449 1.00 92.25 505 ALA A N 1
ATOM 3929 C CA . ALA A 1 505 ? -25.519 4.652 5.121 1.00 92.25 505 ALA A CA 1
ATOM 3930 C C . ALA A 1 505 ? -26.731 4.837 4.200 1.00 92.25 505 ALA A C 1
ATOM 3932 O O . ALA A 1 505 ? -27.535 5.754 4.383 1.00 92.25 505 ALA A O 1
ATOM 3933 N N . ASP A 1 506 ? -26.905 3.913 3.263 1.00 87.88 506 ASP A N 1
ATOM 3934 C CA . ASP A 1 506 ? -28.117 3.765 2.470 1.00 87.88 506 ASP A CA 1
ATOM 3935 C C . ASP A 1 506 ? -29.216 3.072 3.291 1.00 87.88 506 ASP A C 1
ATOM 3937 O O . ASP A 1 506 ? -29.369 1.847 3.290 1.00 87.88 506 ASP A O 1
ATOM 3941 N N . GLU A 1 507 ? -30.028 3.871 3.989 1.00 79.69 507 GLU A N 1
ATOM 3942 C CA . GLU A 1 507 ? -31.133 3.394 4.836 1.00 79.69 507 GLU A CA 1
ATOM 3943 C C . GLU A 1 507 ? -32.165 2.511 4.103 1.00 79.69 507 GLU A C 1
ATOM 3945 O O . GLU A 1 507 ? -32.973 1.841 4.753 1.00 79.69 507 GLU A O 1
ATOM 3950 N N . GLN A 1 508 ? -32.171 2.490 2.765 1.00 78.12 508 GLN A N 1
ATOM 3951 C CA . GLN A 1 508 ? -33.094 1.664 1.987 1.00 78.12 508 GLN A CA 1
ATOM 3952 C C . GLN A 1 508 ? -32.620 0.212 1.841 1.00 78.12 508 GLN A C 1
ATOM 3954 O O . GLN A 1 508 ? -33.437 -0.657 1.517 1.00 78.12 508 GLN A O 1
ATOM 3959 N N . ARG A 1 509 ? -31.331 -0.065 2.082 1.00 72.38 509 ARG A N 1
ATOM 3960 C CA . ARG A 1 509 ? -30.701 -1.346 1.744 1.00 72.38 509 ARG A CA 1
ATOM 3961 C C . ARG A 1 509 ? -30.755 -2.373 2.868 1.00 72.38 509 ARG A C 1
ATOM 3963 O O . ARG A 1 509 ? -31.237 -3.487 2.655 1.00 72.38 509 ARG A O 1
ATOM 3970 N N . HIS A 1 510 ? -30.283 -1.995 4.049 1.00 72.38 510 HIS A N 1
ATOM 3971 C CA . HIS A 1 510 ? -30.175 -2.889 5.199 1.00 72.38 510 HIS A CA 1
ATOM 3972 C C . HIS A 1 510 ? -30.972 -2.370 6.386 1.00 72.38 510 HIS A C 1
ATOM 3974 O O . HIS A 1 510 ? -31.100 -1.164 6.613 1.00 72.38 510 HIS A O 1
ATOM 3980 N N . ARG A 1 511 ? -31.475 -3.283 7.221 1.00 84.00 511 ARG A N 1
ATOM 3981 C CA . ARG A 1 511 ? -31.984 -2.902 8.543 1.00 84.00 511 ARG A CA 1
ATOM 3982 C C . ARG A 1 511 ? -30.833 -2.721 9.515 1.00 84.00 511 ARG A C 1
ATOM 3984 O O . ARG A 1 511 ? -30.607 -3.565 10.376 1.00 84.00 511 ARG A O 1
ATOM 3991 N N . TYR A 1 512 ? -30.129 -1.604 9.417 1.00 90.75 512 TYR A N 1
ATOM 3992 C CA . TYR A 1 512 ? -28.968 -1.377 10.264 1.00 90.75 512 TYR A CA 1
ATOM 3993 C C . TYR A 1 512 ? -29.277 -1.387 11.762 1.00 90.75 512 TYR A C 1
ATOM 3995 O O . TYR A 1 512 ? -30.336 -0.957 12.233 1.00 90.75 512 TYR A O 1
ATOM 4003 N N . ARG A 1 513 ? -28.275 -1.804 12.532 1.00 92.62 513 ARG A N 1
ATOM 4004 C CA . ARG A 1 513 ? -28.199 -1.593 13.978 1.00 92.62 513 ARG A CA 1
ATOM 4005 C C . ARG A 1 513 ? -26.886 -0.900 14.294 1.00 92.62 513 ARG A C 1
ATOM 4007 O O . ARG A 1 513 ? -25.886 -1.128 13.618 1.00 92.62 513 ARG A O 1
ATOM 4014 N N . SER A 1 514 ? -26.880 -0.069 15.330 1.00 94.31 514 SER A N 1
ATOM 4015 C CA . SER A 1 514 ? -25.619 0.495 15.798 1.00 94.31 514 SER A CA 1
ATOM 4016 C C . SER A 1 514 ? -24.785 -0.558 16.519 1.00 94.31 514 SER A C 1
ATOM 4018 O O . SER A 1 514 ? -25.344 -1.403 17.228 1.00 94.31 514 SER A O 1
ATOM 4020 N N . ILE A 1 515 ? -23.457 -0.468 16.417 1.00 93.88 515 ILE A N 1
ATOM 4021 C CA . ILE A 1 515 ? -22.535 -1.347 17.158 1.00 93.88 515 ILE A CA 1
ATOM 4022 C C . ILE A 1 515 ? -22.834 -1.283 18.661 1.00 93.88 515 ILE A C 1
ATOM 4024 O O . ILE A 1 515 ? -22.919 -2.317 19.326 1.00 93.88 515 ILE A O 1
ATOM 4028 N N . GLY A 1 516 ? -23.083 -0.080 19.187 1.00 91.81 516 GLY A N 1
ATOM 4029 C CA . GLY A 1 516 ? -23.399 0.137 20.603 1.00 91.81 516 GLY A CA 1
ATOM 4030 C C . GLY A 1 516 ? -24.683 -0.554 21.085 1.00 91.81 516 GLY A C 1
ATOM 4031 O O . GLY A 1 516 ? -24.834 -0.801 22.279 1.00 91.81 516 GLY A O 1
ATOM 4032 N N . SER A 1 517 ? -25.601 -0.916 20.181 1.00 93.19 517 SER A N 1
ATOM 4033 C CA . SER A 1 517 ? -26.822 -1.657 20.534 1.00 93.19 517 SER A CA 1
ATOM 4034 C C . SER A 1 517 ? -26.603 -3.168 20.686 1.00 93.19 517 SER A C 1
ATOM 4036 O O . SER A 1 517 ? -27.462 -3.880 21.213 1.00 93.19 517 SER A O 1
ATOM 4038 N N . ILE A 1 518 ? -25.451 -3.679 20.246 1.00 92.06 518 ILE A N 1
ATOM 4039 C CA . ILE A 1 518 ? -25.131 -5.104 20.274 1.00 92.06 518 ILE A CA 1
ATOM 4040 C C . ILE A 1 518 ? -24.426 -5.396 21.584 1.00 92.06 518 ILE A C 1
ATOM 4042 O O . ILE A 1 518 ? -23.243 -5.111 21.752 1.00 92.06 518 ILE A O 1
ATOM 4046 N N . ARG A 1 519 ? -25.155 -6.005 22.523 1.00 89.94 519 ARG A N 1
ATOM 4047 C CA . ARG A 1 519 ? -24.679 -6.264 23.892 1.00 89.94 519 ARG A CA 1
ATOM 4048 C C . ARG A 1 519 ? -23.296 -6.924 23.951 1.00 89.94 519 ARG A C 1
ATOM 4050 O O . ARG A 1 519 ? -22.515 -6.593 24.835 1.00 89.94 519 ARG A O 1
ATOM 4057 N N . ALA A 1 520 ? -22.999 -7.835 23.023 1.00 88.38 520 ALA A N 1
ATOM 4058 C CA . ALA A 1 520 ? -21.714 -8.533 22.957 1.00 88.38 520 ALA A CA 1
ATOM 4059 C C . ALA A 1 520 ? -20.531 -7.626 22.562 1.00 88.38 520 ALA A C 1
ATOM 4061 O O . ALA A 1 520 ? -19.397 -7.938 22.906 1.00 88.38 520 ALA A O 1
ATOM 4062 N N . LEU A 1 521 ? -20.787 -6.520 21.856 1.00 90.69 521 LEU A N 1
ATOM 4063 C CA . LEU A 1 521 ? -19.765 -5.604 21.335 1.00 90.69 521 LEU A CA 1
ATOM 4064 C C . LEU A 1 521 ? -19.704 -4.284 22.109 1.00 90.69 521 LEU A C 1
ATOM 4066 O O . LEU A 1 521 ? -18.637 -3.687 22.210 1.00 90.69 521 LEU A O 1
ATOM 4070 N N . ALA A 1 522 ? -20.825 -3.839 22.682 1.00 87.38 522 ALA A N 1
ATOM 4071 C CA . ALA A 1 522 ? -20.956 -2.527 23.313 1.00 87.38 522 ALA A CA 1
ATOM 4072 C C . ALA A 1 522 ? -19.912 -2.269 24.414 1.00 87.38 522 ALA A C 1
ATOM 4074 O O . ALA A 1 522 ? -19.375 -1.173 24.503 1.00 87.38 522 ALA A O 1
ATOM 4075 N N . GLY A 1 523 ? -19.589 -3.284 25.225 1.00 87.62 523 GLY A N 1
ATOM 4076 C CA . GLY A 1 523 ? -18.568 -3.169 26.275 1.00 87.62 523 GLY A CA 1
ATOM 4077 C C . GLY A 1 523 ? -17.119 -3.238 25.776 1.00 87.62 523 GLY A C 1
ATOM 4078 O O . GLY A 1 523 ? -16.205 -2.954 26.542 1.00 87.62 523 GLY A O 1
ATOM 4079 N N . LEU A 1 524 ? -16.904 -3.636 24.520 1.00 92.88 524 LEU A N 1
ATOM 4080 C CA . LEU A 1 524 ? -15.580 -3.764 23.900 1.00 92.88 524 LEU A CA 1
ATOM 4081 C C . LEU A 1 524 ? -15.224 -2.551 23.045 1.00 92.88 524 LEU A C 1
ATOM 4083 O O . LEU A 1 524 ? -14.040 -2.279 22.841 1.00 92.88 524 LEU A O 1
ATOM 4087 N N . PHE A 1 525 ? -16.236 -1.871 22.499 1.00 95.94 525 PHE A N 1
ATOM 4088 C CA . PHE A 1 525 ? -16.022 -0.785 21.559 1.00 95.94 525 PHE A CA 1
ATOM 4089 C C . PHE A 1 525 ? -15.492 0.468 22.253 1.00 95.94 525 PHE A C 1
ATOM 4091 O O . PHE A 1 525 ? -16.038 0.923 23.257 1.00 95.94 525 PHE A O 1
ATOM 4098 N N . GLN A 1 526 ? -14.456 1.064 21.671 1.00 96.44 526 GLN A N 1
ATOM 4099 C CA . GLN A 1 526 ? -13.923 2.358 22.069 1.00 96.44 526 GLN A CA 1
ATOM 4100 C C . GLN A 1 526 ? -13.706 3.223 20.830 1.00 96.44 526 GLN A C 1
ATOM 4102 O O . GLN A 1 526 ? -13.047 2.805 19.881 1.00 96.44 526 GLN A O 1
ATOM 4107 N N . ALA A 1 527 ? -14.244 4.440 20.853 1.00 93.75 527 ALA A N 1
ATOM 4108 C CA . ALA A 1 527 ? -14.207 5.353 19.711 1.00 93.75 527 ALA A CA 1
ATOM 4109 C C . ALA A 1 527 ? -12.794 5.871 19.396 1.00 93.75 527 ALA A C 1
ATOM 4111 O O . ALA A 1 527 ? -12.448 6.070 18.234 1.00 93.75 527 ALA A O 1
ATOM 4112 N N . GLY A 1 528 ? -11.966 6.085 20.425 1.00 91.88 528 GLY A N 1
ATOM 4113 C CA . GLY A 1 528 ? -10.685 6.775 20.265 1.00 91.88 528 GLY A CA 1
ATOM 4114 C C . GLY A 1 528 ? -10.891 8.204 19.759 1.00 91.88 528 GLY A C 1
ATOM 4115 O O . GLY A 1 528 ? -11.700 8.943 20.313 1.00 91.88 528 GLY A O 1
ATOM 4116 N N . GLU A 1 529 ? -10.169 8.580 18.706 1.00 92.50 529 GLU A N 1
ATOM 4117 C CA . GLU A 1 529 ? -10.371 9.831 17.953 1.00 92.50 529 GLU A CA 1
ATOM 4118 C C . GLU A 1 529 ? -11.220 9.617 16.682 1.00 92.50 529 GLU A C 1
ATOM 4120 O O . GLU A 1 529 ? -11.121 10.367 15.711 1.00 92.50 529 GLU A O 1
ATOM 4125 N N . SER A 1 530 ? -12.030 8.559 16.666 1.00 91.25 530 SER A N 1
ATOM 4126 C CA . SER A 1 530 ? -12.966 8.224 15.595 1.00 91.25 530 SER A CA 1
ATOM 4127 C C . SER A 1 530 ? -14.420 8.327 16.079 1.00 91.25 530 SER A C 1
ATOM 4129 O O . SER A 1 530 ? -14.696 8.865 17.151 1.00 91.25 530 SER A O 1
ATOM 4131 N N . LEU A 1 531 ? -15.352 7.826 15.267 1.00 91.94 531 LEU A N 1
ATOM 4132 C CA . LEU A 1 531 ? -16.789 7.829 15.550 1.00 91.94 531 LEU A CA 1
ATOM 4133 C C . LEU A 1 531 ? -17.154 6.926 16.737 1.00 91.94 531 LEU A C 1
ATOM 4135 O O . LEU A 1 531 ? -16.528 5.887 16.978 1.00 91.94 531 LEU A O 1
ATOM 4139 N N . ALA A 1 532 ? -18.203 7.308 17.463 1.00 94.62 532 ALA A N 1
ATOM 4140 C CA . ALA A 1 532 ? -18.752 6.524 18.556 1.00 94.62 532 ALA A CA 1
ATOM 4141 C C . ALA A 1 532 ? -19.524 5.287 18.060 1.00 94.62 532 ALA A C 1
ATOM 4143 O O . ALA A 1 532 ? -19.953 5.183 16.910 1.00 94.62 532 ALA A O 1
ATOM 4144 N N . ALA A 1 533 ? -19.717 4.313 18.954 1.00 90.44 533 ALA A N 1
ATOM 4145 C CA . ALA A 1 533 ? -20.350 3.034 18.617 1.00 90.44 533 ALA A CA 1
ATOM 4146 C C . ALA A 1 533 ? -21.804 3.179 18.129 1.00 90.44 533 ALA A C 1
ATOM 4148 O O . ALA A 1 533 ? -22.321 2.298 17.443 1.00 90.44 533 ALA A O 1
ATOM 4149 N N . ASP A 1 534 ? -22.501 4.238 18.538 1.00 93.44 534 ASP A N 1
ATOM 4150 C CA . ASP A 1 534 ? -23.879 4.558 18.163 1.00 93.44 534 ASP A CA 1
ATOM 4151 C C . ASP A 1 534 ? -23.996 5.272 16.805 1.00 93.44 534 ASP A C 1
ATOM 4153 O O . ASP A 1 534 ? -25.060 5.226 16.171 1.00 93.44 534 ASP A O 1
ATOM 4157 N N . GLU A 1 535 ? -22.889 5.842 16.331 1.00 95.50 535 GLU A N 1
ATOM 4158 C CA . GLU A 1 535 ? -22.730 6.477 15.020 1.00 95.50 535 GLU A CA 1
ATOM 4159 C C . GLU A 1 535 ? -22.322 5.477 13.930 1.00 95.50 535 GLU A C 1
ATOM 4161 O O . GLU A 1 535 ? -22.395 5.796 12.750 1.00 95.50 535 GLU A O 1
ATOM 4166 N N . LEU A 1 536 ? -21.925 4.257 14.300 1.00 95.94 536 LEU A N 1
ATOM 4167 C CA . LEU A 1 536 ? -21.469 3.225 13.369 1.00 95.94 536 LEU A CA 1
ATOM 4168 C C . LEU A 1 536 ? -22.509 2.121 13.211 1.00 95.94 536 LEU A C 1
ATOM 4170 O O . LEU A 1 536 ? -22.998 1.560 14.196 1.00 95.94 536 LEU A O 1
ATOM 4174 N N . LEU A 1 537 ? -22.823 1.802 11.960 1.00 94.94 537 LEU A N 1
ATOM 4175 C CA . LEU A 1 537 ? -23.878 0.881 11.575 1.00 94.94 537 LEU A CA 1
ATOM 4176 C C . LEU A 1 537 ? -23.331 -0.428 11.014 1.00 94.94 537 LEU A C 1
ATOM 4178 O O . LEU A 1 537 ? -22.300 -0.468 10.338 1.00 94.94 537 LEU A O 1
ATOM 4182 N N . ILE A 1 538 ? -24.071 -1.497 11.301 1.00 93.00 538 ILE A N 1
ATOM 4183 C CA . ILE A 1 538 ? -23.807 -2.853 10.825 1.00 93.00 538 ILE A CA 1
ATOM 4184 C C . ILE A 1 538 ? -25.119 -3.519 10.418 1.00 93.00 538 ILE A C 1
ATOM 4186 O O . ILE A 1 538 ? -26.185 -3.156 10.937 1.00 93.00 538 ILE A O 1
ATOM 4190 N N . SER A 1 539 ? -25.039 -4.527 9.555 1.00 90.94 539 SER A N 1
ATOM 4191 C CA . SER A 1 539 ? -26.208 -5.312 9.158 1.00 90.94 539 SER A CA 1
ATOM 4192 C C . SER A 1 539 ? -26.530 -6.387 10.211 1.00 90.94 539 SER A C 1
ATOM 4194 O O . SER A 1 539 ? -25.625 -6.925 10.860 1.00 90.94 539 SER A O 1
ATOM 4196 N N . PRO A 1 540 ? -27.815 -6.686 10.459 1.00 86.25 540 PRO A N 1
ATOM 4197 C CA . PRO A 1 540 ? -28.229 -7.687 11.429 1.00 86.25 540 PRO A CA 1
ATOM 4198 C C . PRO A 1 540 ? -27.986 -9.103 10.878 1.00 86.25 540 PRO A C 1
ATOM 4200 O O . PRO A 1 540 ? -27.885 -9.279 9.668 1.00 86.25 540 PRO A O 1
ATOM 4203 N N . PRO A 1 541 ? -27.932 -10.132 11.740 1.00 82.62 541 PRO A N 1
ATOM 4204 C CA . PRO A 1 541 ? -27.782 -11.520 11.304 1.00 82.62 541 PRO A CA 1
ATOM 4205 C C . PRO A 1 541 ? -28.890 -11.948 10.332 1.00 82.62 541 PRO A C 1
ATOM 4207 O O . PRO A 1 541 ? -30.060 -11.631 10.554 1.00 82.62 541 PRO A O 1
ATOM 4210 N N . GLY A 1 542 ? -28.532 -12.721 9.304 1.00 68.81 542 GLY A N 1
ATOM 4211 C CA . GLY A 1 542 ? -29.500 -13.371 8.415 1.00 68.81 542 GLY A CA 1
ATOM 4212 C C . GLY A 1 542 ? -30.086 -12.488 7.309 1.00 68.81 542 GLY A C 1
ATOM 4213 O O . GLY A 1 542 ? -30.993 -12.940 6.610 1.00 68.81 542 GLY A O 1
ATOM 4214 N N . GLU A 1 543 ? -29.582 -11.266 7.098 1.00 61.91 543 GLU A N 1
ATOM 4215 C CA . GLU A 1 543 ? -29.839 -10.546 5.848 1.00 61.91 543 GLU A CA 1
ATOM 4216 C C . GLU A 1 543 ? -28.967 -11.141 4.732 1.00 61.91 543 GLU A C 1
ATOM 4218 O O . GLU A 1 543 ? -27.818 -10.764 4.523 1.00 61.91 543 GLU A O 1
ATOM 4223 N N . THR A 1 544 ? -29.518 -12.104 3.995 1.00 52.97 544 THR A N 1
ATOM 4224 C CA . THR A 1 544 ? -29.048 -12.398 2.634 1.00 52.97 544 THR A CA 1
ATOM 4225 C C . THR A 1 544 ? -29.613 -11.351 1.684 1.00 52.97 544 THR A C 1
ATOM 4227 O O . THR A 1 544 ? -30.781 -10.992 1.852 1.00 52.97 544 THR A O 1
ATOM 4230 N N . GLU A 1 545 ? -28.806 -10.897 0.714 1.00 48.06 545 GLU A N 1
ATOM 4231 C CA . GLU A 1 545 ? -29.157 -9.967 -0.375 1.00 48.06 545 GLU A CA 1
ATOM 4232 C C . GLU A 1 545 ? -30.668 -9.878 -0.614 1.00 48.06 545 GLU A C 1
ATOM 4234 O O . GLU A 1 545 ? -31.273 -10.723 -1.278 1.00 48.06 545 GLU A O 1
ATOM 4239 N N . SER A 1 546 ? -31.314 -8.856 -0.050 1.00 37.59 546 SER A N 1
ATOM 4240 C CA . SER A 1 546 ? -32.684 -8.578 -0.452 1.00 37.59 546 SER A CA 1
ATOM 4241 C C . SER A 1 546 ? -32.625 -7.974 -1.854 1.00 37.59 546 SER A C 1
ATOM 4243 O O . SER A 1 546 ? -31.872 -7.031 -2.106 1.00 37.59 546 SER A O 1
ATOM 4245 N N . ALA A 1 547 ? -33.374 -8.540 -2.802 1.00 33.56 547 ALA A N 1
ATOM 4246 C CA . ALA A 1 547 ? -33.604 -7.875 -4.079 1.00 33.56 547 ALA A CA 1
ATOM 4247 C C . ALA A 1 547 ? -34.113 -6.446 -3.797 1.00 33.56 547 ALA A C 1
ATOM 4249 O O . ALA A 1 547 ? -34.882 -6.270 -2.842 1.00 33.56 547 ALA A O 1
ATOM 4250 N N . PRO A 1 548 ? -33.679 -5.432 -4.568 1.00 34.28 548 PRO A N 1
ATOM 4251 C CA . PRO A 1 548 ? -34.070 -4.050 -4.321 1.00 34.28 548 PRO A CA 1
ATOM 4252 C C . PRO A 1 548 ? -35.595 -3.953 -4.223 1.00 34.28 548 PRO A C 1
ATOM 4254 O O . PRO A 1 548 ? -36.316 -4.510 -5.057 1.00 34.28 548 PRO A O 1
ATOM 4257 N N . ARG A 1 549 ? -36.088 -3.285 -3.174 1.00 34.25 549 ARG A N 1
ATOM 4258 C CA . ARG A 1 549 ? -37.517 -2.985 -3.050 1.00 34.25 549 ARG A CA 1
ATOM 4259 C C . ARG A 1 549 ? -37.888 -2.057 -4.206 1.00 34.25 549 ARG A C 1
ATOM 4261 O O . ARG A 1 549 ? -37.333 -0.966 -4.295 1.00 34.25 549 ARG A O 1
ATOM 4268 N N . GLN A 1 550 ? -38.755 -2.545 -5.096 1.00 32.72 550 GLN A N 1
ATOM 4269 C CA . GLN A 1 550 ? -39.342 -1.767 -6.192 1.00 32.72 550 GLN A CA 1
ATOM 4270 C C . GLN A 1 550 ? -40.165 -0.590 -5.681 1.00 32.72 550 GLN A C 1
ATOM 4272 O O . GLN A 1 550 ? -40.815 -0.749 -4.618 1.00 32.72 550 GLN A O 1
#

Secondary structure (DSSP, 8-state):
-----------------PPPPPPPP-TTTT-SPP--PPP---S--EEEEE-S--TT-TT--PPTT--HHHHEEEEEEEE-SSS--EEEEEETTS-EEEEEETTEE-SPPPPTTSTTTTSSBEEEEE-GGG--B-GGG-TT-B-GGG--EEESSEE-SS-SSSS--SS-EEPPEEEEEEETTTTEEEEEEE-B-SS-BSS---EEEEEEEEEEETTEEEEEEEEEE-SSS-B-EEEEEEEEE-TTT--EEEEE-TTS-EEE--PEETTSTT--EEGGGS-SEEEEES-TT-TTSEEEEEE----SSHHHHHHHHHTT---SBSS--EEEEEESSTT-SS-EEEEEEE-B-B-TTEEEEEEEEEEEEEHHHHHHHHHHHGGG-EEEEE-B-TTTSPEEEEEEEE-TTS-EEEESS-SSTTPPPSEEEESS-BTT-EEEEEEEETTT--EEEES-TTTTSEEEEPPPS--STTSTTHHHHTT-EEEETTSSSEEEEEEEEEEEEGGGS-TTT---EEGGG-HHHHTTB--TTS--TTTEEEBPTT---PPP--

Sequence (550 aa):
MIRCALFAVLLTTNAAFGQTPAPAASLLSDLFPASGAPSLLTKASEFVVSTQFRPGARRSQWADGVDERAVFHAYLTHQSMEERSWELRVGKGGQLYSIVSSFGEAMPPQTALAPFVDEVWQMVAINTDLLDRMPELGESRIREESNSYIHQSGMYVGKQQTFSPKVPFYAPLLTAHEDAAARSYAVMNWGQIPTASIHRSDVLFATQFRDLGAGVIEISYLCFNFGSFPLNGLNTPWGGVRTSVFPELVLSQPDGSYGFSTPFSIAERGSYRDIGKTGGWAAATQNAANPAAFSLGLVFGRDLHWAEQERLKRAKTPGFQHSATVYGAGDSRHGARDYTVMDVSSRVTIPPGECFFRRIFMVLGTLGEVAEASRQLESFADYHLMEFTENDTPLLPLYARPMENGQIVPSLEAPAPDAEPVGQFYAHPVKHSKPLFLLQEAATGLYHLSTDPALLNRKELFANPYPDESHPKHAAFENRVQYVNYEGRTKSISLLGFVIPREKADEQRHRYRSIGSIRALAGLFQAGESLAADELLISPPGETESAPRQ

pLDDT: mean 88.14, std 16.11, range [22.92, 98.75]

Foldseek 3Di:
DDDDDDDDDDDDDDDDPDDPPDPADFLPVCQDPDLPFAFPCPDDKAWDKDQDDDPPPPFDDADPPADVVQFFGIWIWIDDPVAWIKIWTAGQLRWTQWIQTPLTTFFFHADPFQGQFQRTKWKKWFDPVQWADDCVVNPRDTDLQSQGIWTSFEATAPPPDPFGHPDTDGFHWFDKDDDRVQSKIKTKGQTYSRGFYLDDSQKIKMWMWGRSGNQKIKIKIKIAAQDAFKTQKMWNIKHFTFCVSQVWKWFAACVLRIDTQDADALPDPPQKDQQLGGLQKMWRFPDPVDQQTWIKMKRQAHQPCVVVQVVCVVVVHDDFAPDGWIWGWHDHPPPPTSTIIITGMGRGIAHNQWMKMWMMMIGTGGNNVSSVVSNSCNVSTDIDTDADAPQRFDKQFWFWDQDPVRATDIDSDAPDPPGFGLFIATSYRHGNWAWWFWKAFPVPRDTAIESDQLQQWDKAFDDQPCCDPPPPCRVVRPRTITTNHRPRRMDGPHTPHIWHFPVGDDVQFAPKDFLCVRPSRVVRYDYRVHDDSRRTITHGTPDDGDDRDD